Protein 1U04 (pdb70)

Nearest PDB structures (foldseek):
  1z25-assembly1_A  TM=9.993E-01  e=0.000E+00  Pyrococcus furiosus
  1z26-assembly1_A  TM=9.942E-01  e=0.000E+00  Pyrococcus furiosus
  8jpx-assembly1_A  TM=8.230E-01  e=0.000E+00  Pyrococcus furiosus DSM 3638
  8wd8-assembly1_B  TM=8.085E-01  e=1.961E-84  Thermococcus thioreducens
  8jsi-assembly1_B  TM=8.017E-01  e=5.269E-79  Thermococcus thioreducens

Structure (mmCIF, N/CA/C/O backbone):
data_1U04
#
_entry.id   1U04
#
_cell.length_a   69.726
_cell.length_b   104.188
_cell.length_c   74.015
_cell.angle_alpha   90.00
_cell.angle_beta   102.83
_cell.angle_gamma   90.00
#
_symmetry.space_group_name_H-M   'P 1 21 1'
#
loop_
_entity.id
_entity.type
_entity.pdbx_description
1 polymer 'hypothetical protein PF0537'
2 water water
#
loop_
_atom_site.group_PDB
_atom_site.id
_atom_site.type_symbol
_atom_site.label_atom_id
_atom_site.label_alt_id
_atom_site.label_comp_id
_atom_site.label_asym_id
_atom_site.label_entity_id
_atom_site.label_seq_id
_atom_site.pdbx_PDB_ins_code
_atom_site.Cartn_x
_atom_site.Cartn_y
_atom_site.Cartn_z
_atom_site.occupancy
_atom_site.B_iso_or_equiv
_atom_site.auth_seq_id
_atom_site.auth_comp_id
_atom_site.auth_asym_id
_atom_site.auth_atom_id
_atom_site.pdbx_PDB_model_num
ATOM 1 N N . SER A 1 1 ? -8.485 31.638 18.031 1.00 79.00 0 SER A N 1
ATOM 2 C CA . SER A 1 1 ? -9.110 32.356 16.883 1.00 79.00 0 SER A CA 1
ATOM 3 C C . SER A 1 1 ? -10.483 32.911 17.228 1.00 79.00 0 SER A C 1
ATOM 4 O O . SER A 1 1 ? -10.625 34.075 17.612 1.00 79.00 0 SER A O 1
ATOM 15 N N . LYS A 1 3 ? -14.514 32.287 19.141 1.00 61.75 2 LYS A N 1
ATOM 16 C CA . LYS A 1 3 ? -15.048 31.929 20.442 1.00 61.75 2 LYS A CA 1
ATOM 17 C C . LYS A 1 3 ? -15.860 30.656 20.264 1.00 61.75 2 LYS A C 1
ATOM 18 O O . LYS A 1 3 ? -16.065 30.196 19.139 1.00 61.75 2 LYS A O 1
ATOM 24 N N . ALA A 1 4 ? -16.313 30.076 21.370 1.00 49.57 3 ALA A N 1
ATOM 25 C CA . ALA A 1 4 ? -17.103 28.864 21.295 1.00 49.57 3 ALA A CA 1
ATOM 26 C C . ALA A 1 4 ? -17.859 28.681 22.597 1.00 49.57 3 ALA A C 1
ATOM 27 O O . ALA A 1 4 ? -17.505 29.269 23.618 1.00 49.57 3 ALA A O 1
ATOM 29 N N . ILE A 1 5 ? -18.921 27.885 22.552 1.00 48.74 4 ILE A N 1
ATOM 30 C CA . ILE A 1 5 ? -19.728 27.632 23.736 1.00 48.74 4 ILE A CA 1
ATOM 31 C C . ILE A 1 5 ? -19.433 26.223 24.218 1.00 48.74 4 ILE A C 1
ATOM 32 O O . ILE A 1 5 ? -19.513 25.259 23.454 1.00 48.74 4 ILE A O 1
ATOM 37 N N . VAL A 1 6 ? -19.075 26.103 25.489 1.00 41.68 5 VAL A N 1
ATOM 38 C CA . VAL A 1 6 ? -18.775 24.794 26.033 1.00 41.68 5 VAL A CA 1
ATOM 39 C C . VAL A 1 6 ? -19.536 24.607 27.328 1.00 41.68 5 VAL A C 1
ATOM 40 O O . VAL A 1 6 ? -19.790 25.565 28.051 1.00 41.68 5 VAL A O 1
ATOM 44 N N . VAL A 1 7 ? -19.922 23.369 27.597 1.00 42.89 6 VAL A N 1
ATOM 45 C CA . VAL A 1 7 ? -20.622 23.041 28.824 1.00 42.89 6 VAL A CA 1
ATOM 46 C C . VAL A 1 7 ? -19.549 22.824 29.882 1.00 42.89 6 VAL A C 1
ATOM 47 O O . VAL A 1 7 ? -18.499 22.236 29.591 1.00 42.89 6 VAL A O 1
ATOM 51 N N . ILE A 1 8 ? -19.802 23.308 31.095 1.00 41.08 7 ILE A N 1
ATOM 52 C CA . ILE A 1 8 ? -18.856 23.138 32.197 1.00 41.08 7 ILE A CA 1
ATOM 53 C C . ILE A 1 8 ? -19.595 22.476 33.346 1.00 41.08 7 ILE A C 1
ATOM 54 O O . ILE A 1 8 ? -20.830 22.460 33.353 1.00 41.08 7 ILE A O 1
ATOM 59 N N . ASN A 1 9 ? -18.847 21.949 34.318 1.00 40.94 8 ASN A N 1
ATOM 60 C CA . ASN A 1 9 ? -19.443 21.253 35.460 1.00 40.94 8 ASN A CA 1
ATOM 61 C C . ASN A 1 9 ? -19.989 22.120 36.602 1.00 40.94 8 ASN A C 1
ATOM 62 O O . ASN A 1 9 ? -19.796 21.815 37.781 1.00 40.94 8 ASN A O 1
ATOM 67 N N . LEU A 1 10 ? -20.689 23.190 36.239 1.00 39.65 9 LEU A N 1
ATOM 68 C CA . LEU A 1 10 ? -21.307 24.102 37.198 1.00 39.65 9 LEU A CA 1
ATOM 69 C C . LEU A 1 10 ? -22.816 24.136 36.948 1.00 39.65 9 LEU A C 1
ATOM 70 O O . LEU A 1 10 ? -23.280 23.929 35.821 1.00 39.65 9 LEU A O 1
ATOM 75 N N . VAL A 1 11 ? -23.570 24.400 38.009 1.00 43.35 10 VAL A N 1
ATOM 76 C CA . VAL A 1 11 ? -25.011 24.503 37.921 1.00 43.35 10 VAL A CA 1
ATOM 77 C C . VAL A 1 11 ? -25.409 25.702 38.770 1.00 43.35 10 VAL A C 1
ATOM 78 O O . VAL A 1 11 ? -25.005 25.821 39.935 1.00 43.35 10 VAL A O 1
ATOM 82 N N . LYS A 1 12 ? -26.191 26.595 38.175 1.00 45.06 11 LYS A N 1
ATOM 83 C CA . LYS A 1 12 ? -26.634 27.794 38.862 1.00 45.06 11 LYS A CA 1
ATOM 84 C C . LYS A 1 12 ? -27.444 27.494 40.119 1.00 45.06 11 LYS A C 1
ATOM 85 O O . LYS A 1 12 ? -28.290 26.604 40.140 1.00 45.06 11 LYS A O 1
ATOM 91 N N . ILE A 1 13 ? -27.181 28.252 41.171 1.00 38.81 12 ILE A N 1
ATOM 92 C CA . ILE A 1 13 ? -27.895 28.081 42.433 1.00 38.81 12 ILE A CA 1
ATOM 93 C C . ILE A 1 13 ? -28.986 29.157 42.509 1.00 38.81 12 ILE A C 1
ATOM 94 O O . ILE A 1 13 ? -28.744 30.311 42.152 1.00 38.81 12 ILE A O 1
ATOM 99 N N . ASN A 1 14 ? -30.177 28.793 42.968 1.00 47.45 13 ASN A N 1
ATOM 100 C CA . ASN A 1 14 ? -31.263 29.771 43.061 1.00 47.45 13 ASN A CA 1
ATOM 101 C C . ASN A 1 14 ? -30.993 30.751 44.201 1.00 47.45 13 ASN A C 1
ATOM 102 O O . ASN A 1 14 ? -30.650 30.336 45.305 1.00 47.45 13 ASN A O 1
ATOM 107 N N . LYS A 1 15 ? -31.177 32.043 43.932 1.00 50.64 14 LYS A N 1
ATOM 108 C CA . LYS A 1 15 ? -30.930 33.087 44.921 1.00 50.64 14 LYS A CA 1
ATOM 109 C C . LYS A 1 15 ? -31.802 32.972 46.167 1.00 50.64 14 LYS A C 1
ATOM 110 O O . LYS A 1 15 ? -31.497 33.563 47.201 1.00 50.64 14 LYS A O 1
ATOM 116 N N . LYS A 1 16 ? -32.883 32.213 46.084 1.00 59.16 15 LYS A N 1
ATOM 117 C CA . LYS A 1 16 ? -33.751 32.069 47.240 1.00 59.16 15 LYS A CA 1
ATOM 118 C C . LYS A 1 16 ? -33.042 31.316 48.365 1.00 59.16 15 LYS A C 1
ATOM 119 O O . LYS A 1 16 ? -33.580 31.178 49.467 1.00 59.16 15 LYS A O 1
ATOM 125 N N . ILE A 1 17 ? -31.834 30.825 48.095 1.00 58.05 16 ILE A N 1
ATOM 126 C CA . ILE A 1 17 ? -31.089 30.105 49.123 1.00 58.05 16 ILE A CA 1
ATOM 127 C C . ILE A 1 17 ? -30.413 31.101 50.062 1.00 58.05 16 ILE A C 1
ATOM 128 O O . ILE A 1 17 ? -30.199 30.817 51.238 1.00 58.05 16 ILE A O 1
ATOM 133 N N . ILE A 1 18 ? -30.084 32.274 49.531 1.00 60.10 17 ILE A N 1
ATOM 134 C CA . ILE A 1 18 ? -29.440 33.314 50.317 1.00 60.10 17 ILE A CA 1
ATOM 135 C C . ILE A 1 18 ? -30.251 33.522 51.600 1.00 60.10 17 ILE A C 1
ATOM 136 O O . ILE A 1 18 ? -31.474 33.669 51.562 1.00 60.10 17 ILE A O 1
ATOM 141 N N . PRO A 1 19 ? -29.573 33.517 52.759 1.00 61.75 18 PRO A N 1
ATOM 142 C CA . PRO A 1 19 ? -30.211 33.688 54.067 1.00 61.75 18 PRO A CA 1
ATOM 143 C C . PRO A 1 19 ? -30.654 35.112 54.376 1.00 61.75 18 PRO A C 1
ATOM 144 O O . PRO A 1 19 ? -29.958 36.074 54.055 1.00 61.75 18 PRO A O 1
ATOM 148 N N . ASP A 1 20 ? -31.812 35.229 55.016 1.00 101.98 19 ASP A N 1
ATOM 149 C CA . ASP A 1 20 ? -32.359 36.525 55.389 1.00 101.98 19 ASP A CA 1
ATOM 150 C C . ASP A 1 20 ? -31.410 37.244 56.345 1.00 101.98 19 ASP A C 1
ATOM 151 O O . ASP A 1 20 ? -31.004 38.379 56.088 1.00 101.98 19 ASP A O 1
ATOM 156 N N . LYS A 1 21 ? -31.053 36.580 57.442 1.00 78.31 20 LYS A N 1
ATOM 157 C CA . LYS A 1 21 ? -30.150 37.176 58.424 1.00 78.31 20 LYS A CA 1
ATOM 158 C C . LYS A 1 21 ? -28.948 36.315 58.814 1.00 78.31 20 LYS A C 1
ATOM 159 O O . LYS A 1 21 ? -29.064 35.109 59.018 1.00 78.31 20 LYS A O 1
ATOM 165 N N . ILE A 1 22 ? -27.793 36.966 58.907 1.00 95.36 21 ILE A N 1
ATOM 166 C CA . ILE A 1 22 ? -26.539 36.323 59.282 1.00 95.36 21 ILE A CA 1
ATOM 167 C C . ILE A 1 22 ? -26.128 36.891 60.644 1.00 95.36 21 ILE A C 1
ATOM 168 O O . ILE A 1 22 ? -26.275 38.087 60.890 1.00 95.36 21 ILE A O 1
ATOM 173 N N . TYR A 1 23 ? -25.614 36.037 61.522 1.00 81.78 22 TYR A N 1
ATOM 174 C CA . TYR A 1 23 ? -25.198 36.469 62.854 1.00 81.78 22 TYR A CA 1
ATOM 175 C C . TYR A 1 23 ? -23.694 36.297 63.054 1.00 81.78 22 TYR A C 1
ATOM 176 O O . TYR A 1 23 ? -23.164 35.194 62.903 1.00 81.78 22 TYR A O 1
ATOM 185 N N . VAL A 1 24 ? -23.010 37.387 63.392 1.00 68.96 23 VAL A N 1
ATOM 186 C CA . VAL A 1 24 ? -21.569 37.339 63.619 1.00 68.96 23 VAL A CA 1
ATOM 187 C C . VAL A 1 24 ? -21.297 37.095 65.099 1.00 68.96 23 VAL A C 1
ATOM 188 O O . VAL A 1 24 ? -21.990 37.639 65.961 1.00 68.96 23 VAL A O 1
ATOM 192 N N . TYR A 1 25 ? -20.293 36.267 65.386 1.00 73.51 24 TYR A N 1
ATOM 193 C CA . TYR A 1 25 ? -19.922 35.936 66.759 1.00 73.51 24 TYR A CA 1
ATOM 194 C C . TYR A 1 25 ? -18.403 35.866 66.917 1.00 73.51 24 TYR A C 1
ATOM 195 O O . TYR A 1 25 ? -17.672 35.607 65.956 1.00 73.51 24 TYR A O 1
ATOM 204 N N . ARG A 1 26 ? -17.938 36.125 68.112 1.00 93.64 25 ARG A N 1
ATOM 205 C CA . ARG A 1 26 ? -16.546 36.084 68.363 1.00 93.64 25 ARG A CA 1
ATOM 206 C C . ARG A 1 26 ? -16.396 35.380 69.651 1.00 93.64 25 ARG A C 1
ATOM 207 O O . ARG A 1 26 ? -17.187 35.516 70.592 1.00 93.64 25 ARG A O 1
ATOM 215 N N . LEU A 1 27 ? -15.390 34.593 69.644 1.00 100.08 26 LEU A N 1
ATOM 216 C CA . LEU A 1 27 ? -14.941 33.836 70.734 1.00 100.08 26 LEU A CA 1
ATOM 217 C C . LEU A 1 27 ? -13.537 34.319 71.039 1.00 100.08 26 LEU A C 1
ATOM 218 O O . LEU A 1 27 ? -12.996 34.050 72.115 1.00 100.08 26 LEU A O 1
ATOM 223 N N . TYR A 1 40 ? -14.455 18.230 68.139 1.00 123.30 39 TYR A N 1
ATOM 224 C CA . TYR A 1 40 ? -15.122 19.523 68.054 1.00 123.30 39 TYR A CA 1
ATOM 225 C C . TYR A 1 40 ? -14.105 20.589 67.663 1.00 123.30 39 TYR A C 1
ATOM 226 O O . TYR A 1 40 ? -12.899 20.341 67.693 1.00 123.30 39 TYR A O 1
ATOM 235 N N . SER A 1 41 ? -14.594 21.772 67.303 1.00 68.80 40 SER A N 1
ATOM 236 C CA . SER A 1 41 ? -13.726 22.883 66.910 1.00 68.80 40 SER A CA 1
ATOM 237 C C . SER A 1 41 ? -14.564 24.094 66.519 1.00 68.80 40 SER A C 1
ATOM 238 O O . SER A 1 41 ? -15.795 24.045 66.549 1.00 68.80 40 SER A O 1
ATOM 241 N N . ILE A 1 42 ? -13.885 25.176 66.149 1.00 89.34 41 ILE A N 1
ATOM 242 C CA . ILE A 1 42 ? -14.556 26.407 65.747 1.00 89.34 41 ILE A CA 1
ATOM 243 C C . ILE A 1 42 ? -15.194 26.236 64.372 1.00 89.34 41 ILE A C 1
ATOM 244 O O . ILE A 1 42 ? -16.176 26.903 64.047 1.00 89.34 41 ILE A O 1
ATOM 249 N N . TYR A 1 43 ? -14.621 25.342 63.570 1.00 72.02 42 TYR A N 1
ATOM 250 C CA . TYR A 1 43 ? -15.133 25.058 62.235 1.00 72.02 42 TYR A CA 1
ATOM 251 C C . TYR A 1 43 ? -16.383 24.196 62.357 1.00 72.02 42 TYR A C 1
ATOM 252 O O . TYR A 1 43 ? -17.345 24.360 61.603 1.00 72.02 42 TYR A O 1
ATOM 261 N N . ARG A 1 44 ? -16.361 23.278 63.317 1.00 72.78 43 ARG A N 1
ATOM 262 C CA . ARG A 1 44 ? -17.490 22.393 63.554 1.00 72.78 43 ARG A CA 1
ATOM 263 C C . ARG A 1 44 ? -18.597 23.165 64.246 1.00 72.78 43 ARG A C 1
ATOM 264 O O . ARG A 1 44 ? -19.780 22.869 64.060 1.00 72.78 43 ARG A O 1
ATOM 272 N N . LEU A 1 45 ? -18.212 24.150 65.054 1.00 60.26 44 LEU A N 1
ATOM 273 C CA . LEU A 1 45 ? -19.198 24.967 65.754 1.00 60.26 44 LEU A CA 1
ATOM 274 C C . LEU A 1 45 ? -19.981 25.729 64.695 1.00 60.26 44 LEU A C 1
ATOM 275 O O . LEU A 1 45 ? -21.208 25.618 64.598 1.00 60.26 44 LEU A O 1
ATOM 280 N N . ALA A 1 46 ? -19.249 26.493 63.892 1.00 60.85 45 ALA A N 1
ATOM 281 C CA . ALA A 1 46 ? -19.836 27.276 62.812 1.00 60.85 45 ALA A CA 1
ATOM 282 C C . ALA A 1 46 ? -20.747 26.398 61.954 1.00 60.85 45 ALA A C 1
ATOM 283 O O . ALA A 1 46 ? -21.842 26.812 61.576 1.00 60.85 45 ALA A O 1
ATOM 285 N N . TYR A 1 47 ? -20.289 25.177 61.670 1.00 63.28 46 TYR A N 1
ATOM 286 C CA . TYR A 1 47 ? -21.034 24.219 60.850 1.00 63.28 46 TYR A CA 1
ATOM 287 C C . TYR A 1 47 ? -22.341 23.748 61.476 1.00 63.28 46 TYR A C 1
ATOM 288 O O . TYR A 1 47 ? -23.380 23.700 60.807 1.00 63.28 46 TYR A O 1
ATOM 297 N N . GLU A 1 48 ? -22.283 23.370 62.751 1.00 72.26 47 GLU A N 1
ATOM 298 C CA . GLU A 1 48 ? -23.469 22.884 63.454 1.00 72.26 47 GLU A CA 1
ATOM 299 C C . GLU A 1 48 ? -24.540 23.963 63.575 1.00 72.26 47 GLU A C 1
ATOM 300 O O . GLU A 1 48 ? -25.725 23.661 63.701 1.00 72.26 47 GLU A O 1
ATOM 306 N N . ASN A 1 49 ? -24.120 25.222 63.524 1.00 83.72 48 ASN A N 1
ATOM 307 C CA . ASN A 1 49 ? -25.059 26.333 63.611 1.00 83.72 48 ASN A CA 1
ATOM 308 C C . ASN A 1 49 ? -25.415 26.854 62.211 1.00 83.72 48 ASN A C 1
ATOM 309 O O . ASN A 1 49 ? -25.897 27.975 62.058 1.00 83.72 48 ASN A O 1
ATOM 314 N N . VAL A 1 50 ? -25.188 26.026 61.194 1.00 69.39 49 VAL A N 1
ATOM 315 C CA . VAL A 1 50 ? -25.479 26.409 59.815 1.00 69.39 49 VAL A CA 1
ATOM 316 C C . VAL A 1 50 ? -24.791 27.734 59.520 1.00 69.39 49 VAL A C 1
ATOM 317 O O . VAL A 1 50 ? -25.437 28.729 59.187 1.00 69.39 49 VAL A O 1
ATOM 321 N N . GLY A 1 51 ? -23.471 27.734 59.653 1.00 52.70 50 GLY A N 1
ATOM 322 C CA . GLY A 1 51 ? -22.699 28.932 59.412 1.00 52.70 50 GLY A CA 1
ATOM 323 C C . GLY A 1 51 ? -21.288 28.562 59.012 1.00 52.70 50 GLY A C 1
ATOM 324 O O . GLY A 1 51 ? -20.981 27.379 58.832 1.00 52.70 50 GLY A O 1
ATOM 325 N N . ILE A 1 52 ? -20.435 29.570 58.874 1.00 58.71 51 ILE A N 1
ATOM 326 C CA . ILE A 1 52 ? -19.049 29.365 58.489 1.00 58.71 51 ILE A CA 1
ATOM 327 C C . ILE A 1 52 ? -18.096 30.157 59.380 1.00 58.71 51 ILE A C 1
ATOM 328 O O . ILE A 1 52 ? -18.528 30.830 60.322 1.00 58.71 51 ILE A O 1
ATOM 333 N N . VAL A 1 53 ? -16.801 30.069 59.078 1.00 74.42 52 VAL A N 1
ATOM 334 C CA . VAL A 1 53 ? -15.767 30.772 59.836 1.00 74.42 52 VAL A CA 1
ATOM 335 C C . VAL A 1 53 ? -15.266 31.967 59.030 1.00 74.42 52 VAL A C 1
ATOM 336 O O . VAL A 1 53 ? -14.822 31.810 57.890 1.00 74.42 52 VAL A O 1
ATOM 340 N N . ILE A 1 54 ? -15.343 33.157 59.622 1.00 97.43 53 ILE A N 1
ATOM 341 C CA . ILE A 1 54 ? -14.903 34.381 58.956 1.00 97.43 53 ILE A CA 1
ATOM 342 C C . ILE A 1 54 ? -13.421 34.668 59.177 1.00 97.43 53 ILE A C 1
ATOM 343 O O . ILE A 1 54 ? -12.657 34.796 58.221 1.00 97.43 53 ILE A O 1
ATOM 348 N N . ASP A 1 55 ? -13.024 34.778 60.441 1.00 84.01 54 ASP A N 1
ATOM 349 C CA . ASP A 1 55 ? -11.635 35.058 60.785 1.00 84.01 54 ASP A CA 1
ATOM 350 C C . ASP A 1 55 ? -11.079 33.917 61.641 1.00 84.01 54 ASP A C 1
ATOM 351 O O . ASP A 1 55 ? -11.320 33.861 62.848 1.00 84.01 54 ASP A O 1
ATOM 356 N N . PRO A 1 56 ? -10.332 32.988 61.020 1.00 99.05 55 PRO A N 1
ATOM 357 C CA . PRO A 1 56 ? -9.742 31.845 61.725 1.00 99.05 55 PRO A CA 1
ATOM 358 C C . PRO A 1 56 ? -8.856 32.298 62.886 1.00 99.05 55 PRO A C 1
ATOM 359 O O . PRO A 1 56 ? -8.745 31.615 63.906 1.00 99.05 55 PRO A O 1
ATOM 363 N N . GLU A 1 57 ? -8.225 33.455 62.715 1.00 113.58 56 GLU A N 1
ATOM 364 C CA . GLU A 1 57 ? -7.348 34.009 63.738 1.00 113.58 56 GLU A CA 1
ATOM 365 C C . GLU A 1 57 ? -8.185 34.449 64.934 1.00 113.58 56 GLU A C 1
ATOM 366 O O . GLU A 1 57 ? -8.154 33.829 65.997 1.00 113.58 56 GLU A O 1
ATOM 372 N N . ASN A 1 58 ? -8.941 35.524 64.734 1.00 99.99 57 ASN A N 1
ATOM 373 C CA . ASN A 1 58 ? -9.791 36.098 65.768 1.00 99.99 57 ASN A CA 1
ATOM 374 C C . ASN A 1 58 ? -11.037 35.270 66.085 1.00 99.99 57 ASN A C 1
ATOM 375 O O . ASN A 1 58 ? -11.990 35.782 66.673 1.00 99.99 57 ASN A O 1
ATOM 380 N N . LEU A 1 59 ? -11.024 33.998 65.698 1.00 78.90 58 LEU A N 1
ATOM 381 C CA . LEU A 1 59 ? -12.148 33.096 65.946 1.00 78.90 58 LEU A CA 1
ATOM 382 C C . LEU A 1 59 ? -13.510 33.748 65.683 1.00 78.90 58 LEU A C 1
ATOM 383 O O . LEU A 1 59 ? -14.413 33.681 66.520 1.00 78.90 58 LEU A O 1
ATOM 388 N N . ILE A 1 60 ? -13.654 34.375 64.520 1.00 74.85 59 ILE A N 1
ATOM 389 C CA . ILE A 1 60 ? -14.907 35.034 64.159 1.00 74.85 59 ILE A CA 1
ATOM 390 C C . ILE A 1 60 ? -15.741 34.160 63.230 1.00 74.85 59 ILE A C 1
ATOM 391 O O . ILE A 1 60 ? -15.301 33.806 62.141 1.00 74.85 59 ILE A O 1
ATOM 396 N N . ILE A 1 61 ? -16.945 33.812 63.671 1.00 64.45 60 ILE A N 1
ATOM 397 C CA . ILE A 1 61 ? -17.840 32.978 62.879 1.00 64.45 60 ILE A CA 1
ATOM 398 C C . ILE A 1 61 ? -19.131 33.706 62.508 1.00 64.45 60 ILE A C 1
ATOM 399 O O . ILE A 1 61 ? -19.567 34.619 63.211 1.00 64.45 60 ILE A O 1
ATOM 404 N N . ALA A 1 62 ? -19.732 33.289 61.397 1.00 67.87 61 ALA A N 1
ATOM 405 C CA . ALA A 1 62 ? -20.981 33.863 60.909 1.00 67.87 61 ALA A CA 1
ATOM 406 C C . ALA A 1 62 ? -21.990 32.723 60.799 1.00 67.87 61 ALA A C 1
ATOM 407 O O . ALA A 1 62 ? -21.765 31.747 60.085 1.00 67.87 61 ALA A O 1
ATOM 409 N N . THR A 1 63 ? -23.104 32.855 61.505 1.00 76.91 62 THR A N 1
ATOM 410 C CA . THR A 1 63 ? -24.134 31.824 61.536 1.00 76.91 62 THR A CA 1
ATOM 411 C C . THR A 1 63 ? -25.467 32.315 60.976 1.00 76.91 62 THR A C 1
ATOM 412 O O . THR A 1 63 ? -25.749 33.509 61.013 1.00 76.91 62 THR A O 1
ATOM 416 N N . THR A 1 64 ? -26.282 31.401 60.450 1.00 74.40 63 THR A N 1
ATOM 417 C CA . THR A 1 64 ? -27.588 31.788 59.922 1.00 74.40 63 THR A CA 1
ATOM 418 C C . THR A 1 64 ? -28.669 31.410 60.928 1.00 74.40 63 THR A C 1
ATOM 419 O O . THR A 1 64 ? -29.852 31.642 60.693 1.00 74.40 63 THR A O 1
ATOM 423 N N . LYS A 1 65 ? -28.253 30.826 62.048 1.00 78.25 64 LYS A N 1
ATOM 424 C CA . LYS A 1 65 ? -29.181 30.414 63.100 1.00 78.25 64 LYS A CA 1
ATOM 425 C C . LYS A 1 65 ? -28.763 30.970 64.455 1.00 78.25 64 LYS A C 1
ATOM 426 O O . LYS A 1 65 ? -27.661 31.492 64.608 1.00 78.25 64 LYS A O 1
ATOM 432 N N . GLU A 1 66 ? -29.655 30.855 65.434 1.00 99.21 65 GLU A N 1
ATOM 433 C CA . GLU A 1 66 ? -29.379 31.333 66.785 1.00 99.21 65 GLU A CA 1
ATOM 434 C C . GLU A 1 66 ? -28.250 30.493 67.378 1.00 99.21 65 GLU A C 1
ATOM 435 O O . GLU A 1 66 ? -28.429 29.310 67.675 1.00 99.21 65 GLU A O 1
ATOM 441 N N . LEU A 1 67 ? -27.088 31.115 67.548 1.00 89.99 66 LEU A N 1
ATOM 442 C CA . LEU A 1 67 ? -25.912 30.432 68.077 1.00 89.99 66 LEU A CA 1
ATOM 443 C C . LEU A 1 67 ? -26.114 29.724 69.409 1.00 89.99 66 LEU A C 1
ATOM 444 O O . LEU A 1 67 ? -26.455 30.351 70.412 1.00 89.99 66 LEU A O 1
ATOM 449 N N . GLU A 1 68 ? -25.902 28.411 69.406 1.00 111.99 67 GLU A N 1
ATOM 450 C CA . GLU A 1 68 ? -26.008 27.608 70.618 1.00 111.99 67 GLU A CA 1
ATOM 451 C C . GLU A 1 68 ? -24.587 27.201 70.977 1.00 111.99 67 GLU A C 1
ATOM 452 O O . GLU A 1 68 ? -23.938 26.464 70.236 1.00 111.99 67 GLU A O 1
ATOM 458 N N . TYR A 1 69 ? -24.103 27.693 72.109 1.00 96.00 68 TYR A N 1
ATOM 459 C CA . TYR A 1 69 ? -22.752 27.388 72.549 1.00 96.00 68 TYR A CA 1
ATOM 460 C C . TYR A 1 69 ? -22.659 27.595 74.054 1.00 96.00 68 TYR A C 1
ATOM 461 O O . TYR A 1 69 ? -22.832 28.708 74.556 1.00 96.00 68 TYR A O 1
ATOM 470 N N . GLU A 1 70 ? -22.390 26.507 74.767 1.00 113.97 69 GLU A N 1
ATOM 471 C CA . GLU A 1 70 ? -22.289 26.532 76.218 1.00 113.97 69 GLU A CA 1
ATOM 472 C C . GLU A 1 70 ? -20.970 27.130 76.693 1.00 113.97 69 GLU A C 1
ATOM 473 O O . GLU A 1 70 ? -20.547 26.902 77.825 1.00 113.97 69 GLU A O 1
ATOM 479 N N . GLY A 1 71 ? -20.330 27.900 75.819 1.00 103.38 70 GLY A N 1
ATOM 480 C CA . GLY A 1 71 ? -19.066 28.527 76.163 1.00 103.38 70 GLY A CA 1
ATOM 481 C C . GLY A 1 71 ? -19.118 30.039 76.041 1.00 103.38 70 GLY A C 1
ATOM 482 O O . GLY A 1 71 ? -20.160 30.612 75.717 1.00 103.38 70 GLY A O 1
ATOM 483 N N . GLU A 1 72 ? -17.989 30.691 76.301 1.00 97.46 71 GLU A N 1
ATOM 484 C CA . GLU A 1 72 ? -17.910 32.144 76.220 1.00 97.46 71 GLU A CA 1
ATOM 485 C C . GLU A 1 72 ? -17.920 32.650 74.782 1.00 97.46 71 GLU A C 1
ATOM 486 O O . GLU A 1 72 ? -17.435 31.976 73.873 1.00 97.46 71 GLU A O 1
ATOM 492 N N . PHE A 1 73 ? -18.477 33.842 74.581 1.00 79.72 72 PHE A N 1
ATOM 493 C CA . PHE A 1 73 ? -18.537 34.443 73.250 1.00 79.72 72 PHE A CA 1
ATOM 494 C C . PHE A 1 73 ? -19.297 35.770 73.246 1.00 79.72 72 PHE A C 1
ATOM 495 O O . PHE A 1 73 ? -20.227 35.973 74.029 1.00 79.72 72 PHE A O 1
ATOM 503 N N . ILE A 1 74 ? -18.895 36.670 72.357 1.00 131.12 73 ILE A N 1
ATOM 504 C CA . ILE A 1 74 ? -19.556 37.958 72.248 1.00 131.12 73 ILE A CA 1
ATOM 505 C C . ILE A 1 74 ? -20.168 38.133 70.865 1.00 131.12 73 ILE A C 1
ATOM 506 O O . ILE A 1 74 ? -19.466 38.102 69.854 1.00 131.12 73 ILE A O 1
ATOM 511 N N . PRO A 1 75 ? -21.494 38.312 70.803 1.00 110.61 74 PRO A N 1
ATOM 512 C CA . PRO A 1 75 ? -22.162 38.492 69.514 1.00 110.61 74 PRO A CA 1
ATOM 513 C C . PRO A 1 75 ? -21.797 39.842 68.912 1.00 110.61 74 PRO A C 1
ATOM 514 O O . PRO A 1 75 ? -22.059 40.884 69.510 1.00 110.61 74 PRO A O 1
ATOM 518 N N . GLU A 1 76 ? -21.181 39.817 67.736 1.00 87.29 75 GLU A N 1
ATOM 519 C CA . GLU A 1 76 ? -20.785 41.044 67.054 1.00 87.29 75 GLU A CA 1
ATOM 520 C C . GLU A 1 76 ? -21.952 41.616 66.257 1.00 87.29 75 GLU A C 1
ATOM 521 O O . GLU A 1 76 ? -21.756 42.335 65.275 1.00 87.29 75 GLU A O 1
ATOM 527 N N . GLY A 1 77 ? -23.166 41.285 66.687 1.00 123.51 76 GLY A N 1
ATOM 528 C CA . GLY A 1 77 ? -24.353 41.777 66.013 1.00 123.51 76 GLY A CA 1
ATOM 529 C C . GLY A 1 77 ? -24.647 41.069 64.707 1.00 123.51 76 GLY A C 1
ATOM 530 O O . GLY A 1 77 ? -23.866 40.236 64.247 1.00 123.51 76 GLY A O 1
ATOM 531 N N . GLU A 1 78 ? -25.783 41.405 64.106 1.00 80.94 77 GLU A N 1
ATOM 532 C CA . GLU A 1 78 ? -26.191 40.800 62.849 1.00 80.94 77 GLU A CA 1
ATOM 533 C C . GLU A 1 78 ? -25.492 41.462 61.679 1.00 80.94 77 GLU A C 1
ATOM 534 O O . GLU A 1 78 ? -24.963 42.566 61.799 1.00 80.94 77 GLU A O 1
ATOM 540 N N . ILE A 1 79 ? -25.497 40.777 60.542 1.00 71.96 78 ILE A N 1
ATOM 541 C CA . ILE A 1 79 ? -24.861 41.280 59.335 1.00 71.96 78 ILE A CA 1
ATOM 542 C C . ILE A 1 79 ? -25.678 40.788 58.142 1.00 71.96 78 ILE A C 1
ATOM 543 O O . ILE A 1 79 ? -26.488 39.872 58.274 1.00 71.96 78 ILE A O 1
ATOM 548 N N . SER A 1 80 ? -25.482 41.403 56.984 1.00 54.93 79 SER A N 1
ATOM 549 C CA . SER A 1 80 ? -26.202 40.985 55.794 1.00 54.93 79 SER A CA 1
ATOM 550 C C . SER A 1 80 ? -25.247 40.330 54.793 1.00 54.93 79 SER A C 1
ATOM 551 O O . SER A 1 80 ? -24.067 40.686 54.708 1.00 54.93 79 SER A O 1
ATOM 554 N N . PHE A 1 81 ? -25.781 39.379 54.033 1.00 53.13 80 PHE A N 1
ATOM 555 C CA . PHE A 1 81 ? -25.027 38.632 53.038 1.00 53.13 80 PHE A CA 1
ATOM 556 C C . PHE A 1 81 ? -24.194 39.534 52.134 1.00 53.13 80 PHE A C 1
ATOM 557 O O . PHE A 1 81 ? -23.107 39.153 51.686 1.00 53.13 80 PHE A O 1
ATOM 565 N N . SER A 1 82 ? -24.705 40.733 51.870 1.00 50.44 81 SER A N 1
ATOM 566 C CA . SER A 1 82 ? -24.022 41.692 51.002 1.00 50.44 81 SER A CA 1
ATOM 567 C C . SER A 1 82 ? -22.696 42.197 51.553 1.00 50.44 81 SER A C 1
ATOM 568 O O . SER A 1 82 ? -21.824 42.639 50.797 1.00 50.44 81 SER A O 1
ATOM 571 N N . GLU A 1 83 ? -22.542 42.139 52.869 1.00 66.85 82 GLU A N 1
ATOM 572 C CA . GLU A 1 83 ? -21.321 42.627 53.497 1.00 66.85 82 GLU A CA 1
ATOM 573 C C . GLU A 1 83 ? -20.178 41.609 53.540 1.00 66.85 82 GLU A C 1
ATOM 574 O O . GLU A 1 83 ? -19.022 41.982 53.731 1.00 66.85 82 GLU A O 1
ATOM 580 N N . LEU A 1 84 ? -20.492 40.330 53.345 1.00 56.62 83 LEU A N 1
ATOM 581 C CA . LEU A 1 84 ? -19.459 39.300 53.358 1.00 56.62 83 LEU A CA 1
ATOM 582 C C . LEU A 1 84 ? -18.647 39.357 52.070 1.00 56.62 83 LEU A C 1
ATOM 583 O O . LEU A 1 84 ? -19.192 39.626 50.995 1.00 56.62 83 LEU A O 1
ATOM 588 N N . ARG A 1 85 ? -17.342 39.125 52.173 1.00 53.39 84 ARG A N 1
ATOM 589 C CA . ARG A 1 85 ? -16.496 39.126 50.988 1.00 53.39 84 ARG A CA 1
ATOM 590 C C . ARG A 1 85 ? -16.955 37.915 50.172 1.00 53.39 84 ARG A C 1
ATOM 591 O O . ARG A 1 85 ? -17.531 36.981 50.723 1.00 53.39 84 ARG A O 1
ATOM 599 N N . ASN A 1 86 ? -16.717 37.937 48.867 1.00 57.59 85 ASN A N 1
ATOM 600 C CA . ASN A 1 86 ? -17.153 36.853 47.992 1.00 57.59 85 ASN A CA 1
ATOM 601 C C . ASN A 1 86 ? -16.853 35.443 48.495 1.00 57.59 85 ASN A C 1
ATOM 602 O O . ASN A 1 86 ? -17.744 34.586 48.536 1.00 57.59 85 ASN A O 1
ATOM 607 N N . ASP A 1 87 ? -15.600 35.217 48.875 1.00 55.76 86 ASP A N 1
ATOM 608 C CA . ASP A 1 87 ? -15.141 33.930 49.383 1.00 55.76 86 ASP A CA 1
ATOM 609 C C . ASP A 1 87 ? -16.105 33.384 50.422 1.00 55.76 86 ASP A C 1
ATOM 610 O O . ASP A 1 87 ? -16.581 32.258 50.310 1.00 55.76 86 ASP A O 1
ATOM 615 N N . TYR A 1 88 ? -16.401 34.193 51.433 1.00 48.09 87 TYR A N 1
ATOM 616 C CA . TYR A 1 88 ? -17.301 33.773 52.502 1.00 48.09 87 TYR A CA 1
ATOM 617 C C . TYR A 1 88 ? -18.740 33.620 52.034 1.00 48.09 87 TYR A C 1
ATOM 618 O O . TYR A 1 88 ? -19.474 32.761 52.541 1.00 48.09 87 TYR A O 1
ATOM 627 N N . GLN A 1 89 ? -19.147 34.440 51.063 1.00 44.08 88 GLN A N 1
ATOM 628 C CA . GLN A 1 89 ? -20.513 34.337 50.540 1.00 44.08 88 GLN A CA 1
ATOM 629 C C . GLN A 1 89 ? -20.681 32.928 49.966 1.00 44.08 88 GLN A C 1
ATOM 630 O O . GLN A 1 89 ? -21.627 32.229 50.290 1.00 44.08 88 GLN A O 1
ATOM 636 N N . SER A 1 90 ? -19.733 32.524 49.122 1.00 48.72 89 SER A N 1
ATOM 637 C CA . SER A 1 90 ? -19.754 31.209 48.494 1.00 48.72 89 SER A CA 1
ATOM 638 C C . SER A 1 90 ? -19.658 30.090 49.528 1.00 48.72 89 SER A C 1
ATOM 639 O O . SER A 1 90 ? -20.340 29.067 49.419 1.00 48.72 89 SER A O 1
ATOM 642 N N . LYS A 1 91 ? -18.816 30.287 50.537 1.00 50.16 90 LYS A N 1
ATOM 643 C CA . LYS A 1 91 ? -18.669 29.292 51.588 1.00 50.16 90 LYS A CA 1
ATOM 644 C C . LYS A 1 91 ? -19.973 29.144 52.343 1.00 50.16 90 LYS A C 1
ATOM 645 O O . LYS A 1 91 ? -20.401 28.027 52.641 1.00 50.16 90 LYS A O 1
ATOM 651 N N . LEU A 1 92 ? -20.617 30.267 52.649 1.00 45.26 91 LEU A N 1
ATOM 652 C CA . LEU A 1 92 ? -21.879 30.218 53.369 1.00 45.26 91 LEU A CA 1
ATOM 653 C C . LEU A 1 92 ? -22.950 29.506 52.533 1.00 45.26 91 LEU A C 1
ATOM 654 O O . LEU A 1 92 ? -23.776 28.769 53.074 1.00 45.26 91 LEU A O 1
ATOM 659 N N . VAL A 1 93 ? -22.927 29.714 51.217 1.00 42.08 92 VAL A N 1
ATOM 660 C CA . VAL A 1 93 ? -23.894 29.072 50.322 1.00 42.08 92 VAL A CA 1
ATOM 661 C C . VAL A 1 93 ? -23.628 27.567 50.254 1.00 42.08 92 VAL A C 1
ATOM 662 O O . VAL A 1 93 ? -24.561 26.757 50.226 1.00 42.08 92 VAL A O 1
ATOM 666 N N . LEU A 1 94 ? -22.354 27.190 50.235 1.00 48.30 93 LEU A N 1
ATOM 667 C CA . LEU A 1 94 ? -22.000 25.775 50.211 1.00 48.30 93 LEU A CA 1
ATOM 668 C C . LEU A 1 94 ? -22.652 25.106 51.424 1.00 48.30 93 LEU A C 1
ATOM 669 O O . LEU A 1 94 ? -23.301 24.061 51.297 1.00 48.30 93 LEU A O 1
ATOM 674 N N . ARG A 1 95 ? -22.493 25.718 52.598 1.00 49.80 94 ARG A N 1
ATOM 675 C CA . ARG A 1 95 ? -23.095 25.183 53.822 1.00 49.80 94 ARG A CA 1
ATOM 676 C C . ARG A 1 95 ? -24.620 25.131 53.710 1.00 49.80 94 ARG A C 1
ATOM 677 O O . ARG A 1 95 ? -25.248 24.167 54.155 1.00 49.80 94 ARG A O 1
ATOM 685 N N . LEU A 1 96 ? -25.217 26.166 53.119 1.00 58.97 95 LEU A N 1
ATOM 686 C CA . LEU A 1 96 ? -26.672 26.204 52.958 1.00 58.97 95 LEU A CA 1
ATOM 687 C C . LEU A 1 96 ? -27.161 25.116 52.005 1.00 58.97 95 LEU A C 1
ATOM 688 O O . LEU A 1 96 ? -28.223 24.530 52.218 1.00 58.97 95 LEU A O 1
ATOM 693 N N . LEU A 1 97 ? -26.398 24.848 50.947 1.00 52.25 96 LEU A N 1
ATOM 694 C CA . LEU A 1 97 ? -26.777 23.788 50.012 1.00 52.25 96 LEU A CA 1
ATOM 695 C C . LEU A 1 97 ? -26.894 22.465 50.772 1.00 52.25 96 LEU A C 1
ATOM 696 O O . LEU A 1 97 ? -27.829 21.690 50.556 1.00 52.25 96 LEU A O 1
ATOM 701 N N . LYS A 1 98 ? -25.942 22.219 51.667 1.00 61.38 97 LYS A N 1
ATOM 702 C CA . LYS A 1 98 ? -25.927 20.994 52.462 1.00 61.38 97 LYS A CA 1
ATOM 703 C C . LYS A 1 98 ? -27.211 20.852 53.275 1.00 61.38 97 LYS A C 1
ATOM 704 O O . LYS A 1 98 ? -27.734 19.747 53.434 1.00 61.38 97 LYS A O 1
ATOM 710 N N . GLU A 1 99 ? -27.720 21.968 53.791 1.00 62.33 98 GLU A N 1
ATOM 711 C CA . GLU A 1 99 ? -28.944 21.932 54.584 1.00 62.33 98 GLU A CA 1
ATOM 712 C C . GLU A 1 99 ? -30.163 21.539 53.767 1.00 62.33 98 GLU A C 1
ATOM 713 O O . GLU A 1 99 ? -31.200 21.186 54.327 1.00 62.33 98 GLU A O 1
ATOM 719 N N . ASN A 1 100 ? -30.043 21.599 52.445 1.00 61.59 99 ASN A N 1
ATOM 720 C CA . ASN A 1 100 ? -31.153 21.224 51.589 1.00 61.59 99 ASN A CA 1
ATOM 721 C C . ASN A 1 100 ? -30.902 19.857 50.983 1.00 61.59 99 ASN A C 1
ATOM 722 O O . ASN A 1 100 ? -31.506 19.500 49.972 1.00 61.59 99 ASN A O 1
ATOM 727 N N . GLY A 1 101 ? -30.002 19.100 51.607 1.00 63.74 100 GLY A N 1
ATOM 728 C CA . GLY A 1 101 ? -29.684 17.768 51.126 1.00 63.74 100 GLY A CA 1
ATOM 729 C C . GLY A 1 101 ? -28.749 17.717 49.932 1.00 63.74 100 GLY A C 1
ATOM 730 O O . GLY A 1 101 ? -28.641 16.687 49.269 1.00 63.74 100 GLY A O 1
ATOM 731 N N . ILE A 1 102 ? -28.071 18.821 49.642 1.00 49.44 101 ILE A N 1
ATOM 732 C CA . ILE A 1 102 ? -27.148 18.844 48.515 1.00 49.44 101 ILE A CA 1
ATOM 733 C C . ILE A 1 102 ? -25.722 18.951 49.035 1.00 49.44 101 ILE A C 1
ATOM 734 O O . ILE A 1 102 ? -25.212 20.049 49.255 1.00 49.44 101 ILE A O 1
ATOM 739 N N . GLY A 1 103 ? -25.097 17.795 49.245 1.00 43.56 102 GLY A N 1
ATOM 740 C CA . GLY A 1 103 ? -23.734 17.758 49.744 1.00 43.56 102 GLY A CA 1
ATOM 741 C C . GLY A 1 103 ? -22.955 16.629 49.100 1.00 43.56 102 GLY A C 1
ATOM 742 O O . GLY A 1 103 ? -23.513 15.823 48.349 1.00 43.56 102 GLY A O 1
ATOM 743 N N . GLU A 1 104 ? -21.665 16.560 49.391 1.00 42.81 103 GLU A N 1
ATOM 744 C CA . GLU A 1 104 ? -20.827 15.517 48.819 1.00 42.81 103 GLU A CA 1
ATOM 745 C C . GLU A 1 104 ? -21.321 14.123 49.161 1.00 42.81 103 GLU A C 1
ATOM 746 O O . GLU A 1 104 ? -21.320 13.234 48.311 1.00 42.81 103 GLU A O 1
ATOM 752 N N . TYR A 1 105 ? -21.751 13.935 50.404 1.00 45.75 104 TYR A N 1
ATOM 753 C CA . TYR A 1 105 ? -22.253 12.642 50.838 1.00 45.75 104 TYR A CA 1
ATOM 754 C C . TYR A 1 105 ? -23.431 12.202 49.972 1.00 45.75 104 TYR A C 1
ATOM 755 O O . TYR A 1 105 ? -23.380 11.156 49.327 1.00 45.75 104 TYR A O 1
ATOM 764 N N . GLU A 1 106 ? -24.490 13.007 49.955 1.00 43.71 105 GLU A N 1
ATOM 765 C CA . GLU A 1 106 ? -25.683 12.683 49.172 1.00 43.71 105 GLU A CA 1
ATOM 766 C C . GLU A 1 106 ? -25.431 12.526 47.662 1.00 43.71 105 GLU A C 1
ATOM 767 O O . GLU A 1 106 ? -25.856 11.544 47.064 1.00 43.71 105 GLU A O 1
ATOM 773 N N . LEU A 1 107 ? -24.754 13.490 47.040 1.00 39.82 106 LEU A N 1
ATOM 774 C CA . LEU A 1 107 ? -24.504 13.402 45.606 1.00 39.82 106 LEU A CA 1
ATOM 775 C C . LEU A 1 107 ? -23.489 12.325 45.204 1.00 39.82 106 LEU A C 1
ATOM 776 O O . LEU A 1 107 ? -23.542 11.822 44.082 1.00 39.82 106 LEU A O 1
ATOM 781 N N . SER A 1 108 ? -22.570 11.966 46.103 1.00 38.34 107 SER A N 1
ATOM 782 C CA . SER A 1 108 ? -21.611 10.905 45.794 1.00 38.34 107 SER A CA 1
ATOM 783 C C . SER A 1 108 ? -22.385 9.589 45.706 1.00 38.34 107 SER A C 1
ATOM 784 O O . SER A 1 108 ? -22.087 8.730 44.872 1.00 38.34 107 SER A O 1
ATOM 787 N N . LYS A 1 109 ? -23.388 9.436 46.568 1.00 46.95 108 LYS A N 1
ATOM 788 C CA . LYS A 1 109 ? -24.212 8.231 46.549 1.00 46.95 108 LYS A CA 1
ATOM 789 C C . LYS A 1 109 ? -24.990 8.184 45.235 1.00 46.95 108 LYS A C 1
ATOM 790 O O . LYS A 1 109 ? -25.078 7.141 44.600 1.00 46.95 108 LYS A O 1
ATOM 796 N N . LEU A 1 110 ? -25.549 9.319 44.825 1.00 42.18 109 LEU A N 1
ATOM 797 C CA . LEU A 1 110 ? -26.291 9.376 43.575 1.00 42.18 109 LEU A CA 1
ATOM 798 C C . LEU A 1 110 ? -25.373 8.983 42.410 1.00 42.18 109 LEU A C 1
ATOM 799 O O . LEU A 1 110 ? -25.772 8.217 41.539 1.00 42.18 109 LEU A O 1
ATOM 804 N N . LEU A 1 111 ? -24.146 9.499 42.395 1.00 37.22 110 LEU A N 1
ATOM 805 C CA . LEU A 1 111 ? -23.194 9.163 41.329 1.00 37.22 110 LEU A CA 1
ATOM 806 C C . LEU A 1 111 ? -22.943 7.658 41.215 1.00 37.22 110 LEU A C 1
ATOM 807 O O . LEU A 1 111 ? -22.899 7.101 40.101 1.00 37.22 110 LEU A O 1
ATOM 812 N N . ARG A 1 112 ? -22.761 7.001 42.356 1.00 45.48 111 ARG A N 1
ATOM 813 C CA . ARG A 1 112 ? -22.495 5.569 42.353 1.00 45.48 111 ARG A CA 1
ATOM 814 C C . ARG A 1 112 ? -23.685 4.737 41.891 1.00 45.48 111 ARG A C 1
ATOM 815 O O . ARG A 1 112 ? -23.585 3.516 41.753 1.00 45.48 111 ARG A O 1
ATOM 823 N N . LYS A 1 113 ? -24.808 5.397 41.629 1.00 49.69 112 LYS A N 1
ATOM 824 C CA . LYS A 1 113 ? -25.963 4.676 41.122 1.00 49.69 112 LYS A CA 1
ATOM 825 C C . LYS A 1 113 ? -25.729 4.455 39.629 1.00 49.69 112 LYS A C 1
ATOM 826 O O . LYS A 1 113 ? -26.286 3.531 39.032 1.00 49.69 112 LYS A O 1
ATOM 832 N N . PHE A 1 114 ? -24.881 5.301 39.045 1.00 44.64 113 PHE A N 1
ATOM 833 C CA . PHE A 1 114 ? -24.569 5.248 37.614 1.00 44.64 113 PHE A CA 1
ATOM 834 C C . PHE A 1 114 ? -23.133 4.827 37.313 1.00 44.64 113 PHE A C 1
ATOM 835 O O . PHE A 1 114 ? -22.881 4.157 36.309 1.00 44.64 113 PHE A O 1
ATOM 843 N N . ARG A 1 115 ? -22.198 5.243 38.169 1.00 42.32 114 ARG A N 1
ATOM 844 C CA . ARG A 1 115 ? -20.784 4.899 38.022 1.00 42.32 114 ARG A CA 1
ATOM 845 C C . ARG A 1 115 ? -20.428 4.167 39.316 1.00 42.32 114 ARG A C 1
ATOM 846 O O . ARG A 1 115 ? -20.106 4.785 40.339 1.00 42.32 114 ARG A O 1
ATOM 854 N N . LYS A 1 116 ? -20.496 2.844 39.260 1.00 44.60 115 LYS A N 1
ATOM 855 C CA . LYS A 1 116 ? -20.248 2.008 40.433 1.00 44.60 115 LYS A CA 1
ATOM 856 C C . LYS A 1 116 ? -18.795 1.747 40.795 1.00 44.60 115 LYS A C 1
ATOM 857 O O . LYS A 1 116 ? -17.912 1.822 39.954 1.00 44.60 115 LYS A O 1
ATOM 863 N N . PRO A 1 117 ? -18.534 1.449 42.076 1.00 45.82 116 PRO A N 1
ATOM 864 C CA . PRO A 1 117 ? -17.172 1.161 42.521 1.00 45.82 116 PRO A CA 1
ATOM 865 C C . PRO A 1 117 ? -16.751 -0.094 41.772 1.00 45.82 116 PRO A C 1
ATOM 866 O O . PRO A 1 117 ? -17.578 -0.970 41.504 1.00 45.82 116 PRO A O 1
ATOM 870 N N . LYS A 1 118 ? -15.474 -0.194 41.442 1.00 44.22 117 LYS A N 1
ATOM 871 C CA . LYS A 1 118 ? -15.002 -1.361 40.724 1.00 44.22 117 LYS A CA 1
ATOM 872 C C . LYS A 1 118 ? -13.712 -1.820 41.380 1.00 44.22 117 LYS A C 1
ATOM 873 O O . LYS A 1 118 ? -12.877 -1.004 41.766 1.00 44.22 117 LYS A O 1
ATOM 879 N N . THR A 1 119 ? -13.553 -3.131 41.509 1.00 52.99 118 THR A N 1
ATOM 880 C CA . THR A 1 119 ? -12.363 -3.672 42.135 1.00 52.99 118 THR A CA 1
ATOM 881 C C . THR A 1 119 ? -11.394 -4.260 41.130 1.00 52.99 118 THR A C 1
ATOM 882 O O . THR A 1 119 ? -11.786 -4.960 40.201 1.00 52.99 118 THR A O 1
ATOM 886 N N . PHE A 1 120 ? -10.123 -3.941 41.319 1.00 43.70 119 PHE A N 1
ATOM 887 C CA . PHE A 1 120 ? -9.043 -4.434 40.469 1.00 43.70 119 PHE A CA 1
ATOM 888 C C . PHE A 1 120 ? -8.055 -5.046 41.454 1.00 43.70 119 PHE A C 1
ATOM 889 O O . PHE A 1 120 ? -7.467 -4.328 42.280 1.00 43.70 119 PHE A O 1
ATOM 897 N N . GLY A 1 121 ? -7.883 -6.364 41.393 1.00 44.94 120 GLY A N 1
ATOM 898 C CA . GLY A 1 121 ? -6.966 -7.019 42.312 1.00 44.94 120 GLY A CA 1
ATOM 899 C C . GLY A 1 121 ? -7.471 -6.796 43.723 1.00 44.94 120 GLY A C 1
ATOM 900 O O . GLY A 1 121 ? -8.652 -7.033 44.002 1.00 44.94 120 GLY A O 1
ATOM 901 N N . ASP A 1 122 ? -6.598 -6.326 44.610 1.00 55.66 121 ASP A N 1
ATOM 902 C CA . ASP A 1 122 ? -6.980 -6.071 45.999 1.00 55.66 121 ASP A CA 1
ATOM 903 C C . ASP A 1 122 ? -7.467 -4.643 46.214 1.00 55.66 121 ASP A C 1
ATOM 904 O O . ASP A 1 122 ? -7.723 -4.242 47.350 1.00 55.66 121 ASP A O 1
ATOM 909 N N . TYR A 1 123 ? -7.598 -3.874 45.140 1.00 49.08 122 TYR A N 1
ATOM 910 C CA . TYR A 1 123 ? -8.014 -2.485 45.276 1.00 49.08 122 TYR A CA 1
ATOM 911 C C . TYR A 1 123 ? -9.396 -2.162 44.713 1.00 49.08 122 TYR A C 1
ATOM 912 O O . TYR A 1 123 ? -9.815 -2.703 43.694 1.00 49.08 122 TYR A O 1
ATOM 921 N N . LYS A 1 124 ? -10.110 -1.276 45.389 1.00 46.45 123 LYS A N 1
ATOM 922 C CA . LYS A 1 124 ? -11.421 -0.875 44.912 1.00 46.45 123 LYS A CA 1
ATOM 923 C C . LYS A 1 124 ? -11.369 0.597 44.518 1.00 46.45 123 LYS A C 1
ATOM 924 O O . LYS A 1 124 ? -10.870 1.423 45.281 1.00 46.45 123 LYS A O 1
ATOM 930 N N . VAL A 1 125 ? -11.858 0.910 43.322 1.00 43.32 124 VAL A N 1
ATOM 931 C CA . VAL A 1 125 ? -11.918 2.288 42.843 1.00 43.32 124 VAL A CA 1
ATOM 932 C C . VAL A 1 125 ? -13.290 2.823 43.242 1.00 43.32 124 VAL A C 1
ATOM 933 O O . VAL A 1 125 ? -14.317 2.299 42.812 1.00 43.32 124 VAL A O 1
ATOM 937 N N . ILE A 1 126 ? -13.306 3.874 44.051 1.00 34.73 125 ILE A N 1
ATOM 938 C CA . ILE A 1 126 ? -14.553 4.436 44.530 1.00 34.73 125 ILE A CA 1
ATOM 939 C C . ILE A 1 126 ? -14.856 5.829 43.986 1.00 34.73 125 ILE A C 1
ATOM 940 O O . ILE A 1 126 ? -14.173 6.798 44.327 1.00 34.73 125 ILE A O 1
ATOM 945 N N . PRO A 1 127 ? -15.877 5.949 43.122 1.00 42.89 126 PRO A N 1
ATOM 946 C CA . PRO A 1 127 ? -16.225 7.269 42.572 1.00 42.89 126 PRO A CA 1
ATOM 947 C C . PRO A 1 127 ? -16.993 8.071 43.608 1.00 42.89 126 PRO A C 1
ATOM 948 O O . PRO A 1 127 ? -17.765 7.508 44.396 1.00 42.89 126 PRO A O 1
ATOM 952 N N . SER A 1 128 ? -16.782 9.385 43.611 1.00 41.13 127 SER A N 1
ATOM 953 C CA . SER A 1 128 ? -17.506 10.268 44.519 1.00 41.13 127 SER A CA 1
ATOM 954 C C . SER A 1 128 ? -17.448 11.664 43.898 1.00 41.13 127 SER A C 1
ATOM 955 O O . SER A 1 128 ? -16.843 11.848 42.842 1.00 41.13 127 SER A O 1
ATOM 958 N N . VAL A 1 129 ? -18.088 12.642 44.524 1.00 41.04 128 VAL A N 1
ATOM 959 C CA . VAL A 1 129 ? -18.025 13.989 43.985 1.00 41.04 128 VAL A CA 1
ATOM 960 C C . VAL A 1 129 ? -17.459 14.980 44.978 1.00 41.04 128 VAL A C 1
ATOM 961 O O . VAL A 1 129 ? -17.731 14.923 46.175 1.00 41.04 128 VAL A O 1
ATOM 965 N N . GLU A 1 130 ? -16.672 15.898 44.445 1.00 39.23 129 GLU A N 1
ATOM 966 C CA . GLU A 1 130 ? -16.056 16.966 45.209 1.00 39.23 129 GLU A CA 1
ATOM 967 C C . GLU A 1 130 ? -16.909 18.200 44.858 1.00 39.23 129 GLU A C 1
ATOM 968 O O . GLU A 1 130 ? -17.144 18.476 43.681 1.00 39.23 129 GLU A O 1
ATOM 982 N N . SER A 1 132 ? -17.954 22.498 45.416 1.00 38.88 131 SER A N 1
ATOM 983 C CA . SER A 1 132 ? -17.580 23.840 45.846 1.00 38.88 131 SER A CA 1
ATOM 984 C C . SER A 1 132 ? -18.517 24.863 45.197 1.00 38.88 131 SER A C 1
ATOM 985 O O . SER A 1 132 ? -19.308 24.529 44.316 1.00 38.88 131 SER A O 1
ATOM 988 N N . VAL A 1 133 ? -18.436 26.106 45.653 1.00 43.58 132 VAL A N 1
ATOM 989 C CA . VAL A 1 133 ? -19.269 27.175 45.130 1.00 43.58 132 VAL A CA 1
ATOM 990 C C . VAL A 1 133 ? -18.406 28.312 44.610 1.00 43.58 132 VAL A C 1
ATOM 991 O O . VAL A 1 133 ? -17.508 28.802 45.307 1.00 43.58 132 VAL A O 1
ATOM 995 N N . ILE A 1 134 ? -18.683 28.717 43.373 1.00 43.62 133 ILE A N 1
ATOM 996 C CA . ILE A 1 134 ? -17.968 29.807 42.732 1.00 43.62 133 ILE A CA 1
ATOM 997 C C . ILE A 1 134 ? -18.945 30.955 42.427 1.00 43.62 133 ILE A C 1
ATOM 998 O O . ILE A 1 134 ? -20.065 30.730 41.945 1.00 43.62 133 ILE A O 1
ATOM 1003 N N . LYS A 1 135 ? -18.538 32.182 42.730 1.00 47.61 134 LYS A N 1
ATOM 1004 C CA . LYS A 1 135 ? -19.389 33.328 42.429 1.00 47.61 134 LYS A CA 1
ATOM 1005 C C . LYS A 1 135 ? -18.875 33.864 41.097 1.00 47.61 134 LYS A C 1
ATOM 1006 O O . LYS A 1 135 ? -17.729 34.306 41.013 1.00 47.61 134 LYS A O 1
ATOM 1012 N N . HIS A 1 136 ? -19.677 33.791 40.040 1.00 73.70 135 HIS A N 1
ATOM 1013 C CA . HIS A 1 136 ? -19.179 34.309 38.781 1.00 73.70 135 HIS A CA 1
ATOM 1014 C C . HIS A 1 136 ? -19.158 35.824 38.925 1.00 73.70 135 HIS A C 1
ATOM 1015 O O . HIS A 1 136 ? -18.138 36.378 39.334 1.00 73.70 135 HIS A O 1
ATOM 1022 N N . ASP A 1 137 ? -20.241 36.514 38.589 1.00 66.01 136 ASP A N 1
ATOM 1023 C CA . ASP A 1 137 ? -20.230 37.957 38.819 1.00 66.01 136 ASP A CA 1
ATOM 1024 C C . ASP A 1 137 ? -21.188 38.229 39.975 1.00 66.01 136 ASP A C 1
ATOM 1025 O O . ASP A 1 137 ? -20.750 38.464 41.099 1.00 66.01 136 ASP A O 1
ATOM 1030 N N . GLU A 1 138 ? -22.488 38.167 39.726 1.00 48.31 137 GLU A N 1
ATOM 1031 C CA . GLU A 1 138 ? -23.454 38.379 40.801 1.00 48.31 137 GLU A CA 1
ATOM 1032 C C . GLU A 1 138 ? -24.185 37.078 41.164 1.00 48.31 137 GLU A C 1
ATOM 1033 O O . GLU A 1 138 ? -24.998 37.049 42.083 1.00 48.31 137 GLU A O 1
ATOM 1039 N N . ASP A 1 139 ? -23.873 36.001 40.452 1.00 47.89 138 ASP A N 1
ATOM 1040 C CA . ASP A 1 139 ? -24.520 34.708 40.681 1.00 47.89 138 ASP A CA 1
ATOM 1041 C C . ASP A 1 139 ? -23.631 33.663 41.353 1.00 47.89 138 ASP A C 1
ATOM 1042 O O . ASP A 1 139 ? -22.409 33.753 41.313 1.00 47.89 138 ASP A O 1
ATOM 1047 N N . PHE A 1 140 ? -24.254 32.674 41.979 1.00 46.35 139 PHE A N 1
ATOM 1048 C CA . PHE A 1 140 ? -23.506 31.611 42.644 1.00 46.35 139 PHE A CA 1
ATOM 1049 C C . PHE A 1 140 ? -23.726 30.298 41.915 1.00 46.35 139 PHE A C 1
ATOM 1050 O O . PHE A 1 140 ? -24.855 29.954 41.562 1.00 46.35 139 PHE A O 1
ATOM 1058 N N . TYR A 1 141 ? -22.630 29.577 41.693 1.00 41.55 140 TYR A N 1
ATOM 1059 C CA . TYR A 1 141 ? -22.662 28.304 40.992 1.00 41.55 140 TYR A CA 1
ATOM 1060 C C . TYR A 1 141 ? -22.040 27.159 41.787 1.00 41.55 140 TYR A C 1
ATOM 1061 O O . TYR A 1 141 ? -20.998 27.305 42.438 1.00 41.55 140 TYR A O 1
ATOM 1070 N N . LEU A 1 142 ? -22.696 26.012 41.726 1.00 41.62 141 LEU A N 1
ATOM 1071 C CA . LEU A 1 142 ? -22.220 24.834 42.410 1.00 41.62 141 LEU A CA 1
ATOM 1072 C C . LEU A 1 142 ? -21.371 24.044 41.427 1.00 41.62 141 LEU A C 1
ATOM 1073 O O . LEU A 1 142 ? -21.819 23.740 40.323 1.00 41.62 141 LEU A O 1
ATOM 1078 N N . VAL A 1 143 ? -20.137 23.743 41.823 1.00 39.96 142 VAL A N 1
ATOM 1079 C CA . VAL A 1 143 ? -19.238 22.960 40.993 1.00 39.96 142 VAL A CA 1
ATOM 1080 C C . VAL A 1 143 ? -19.371 21.519 41.476 1.00 39.96 142 VAL A C 1
ATOM 1081 O O . VAL A 1 143 ? -19.204 21.245 42.672 1.00 39.96 142 VAL A O 1
ATOM 1085 N N . ILE A 1 144 ? -19.715 20.609 40.562 1.00 35.84 143 ILE A N 1
ATOM 1086 C CA . ILE A 1 144 ? -19.838 19.201 40.900 1.00 35.84 143 ILE A CA 1
ATOM 1087 C C . ILE A 1 144 ? -18.760 18.526 40.084 1.00 35.84 143 ILE A C 1
ATOM 1088 O O . ILE A 1 144 ? -18.836 18.476 38.845 1.00 35.84 143 ILE A O 1
ATOM 1093 N N . HIS A 1 145 ? -17.756 18.002 40.782 1.00 37.56 144 HIS A N 1
ATOM 1094 C CA . HIS A 1 145 ? -16.610 17.384 40.138 1.00 37.56 144 HIS A CA 1
ATOM 1095 C C . HIS A 1 145 ? -16.425 15.937 40.565 1.00 37.56 144 HIS A C 1
ATOM 1096 O O . HIS A 1 145 ? -16.318 15.619 41.759 1.00 37.56 144 HIS A O 1
ATOM 1103 N N . ILE A 1 146 ? -16.387 15.060 39.565 1.00 38.15 145 ILE A N 1
ATOM 1104 C CA . ILE A 1 146 ? -16.228 13.630 39.789 1.00 38.15 145 ILE A CA 1
ATOM 1105 C C . ILE A 1 146 ? -14.764 13.253 40.033 1.00 38.15 145 ILE A C 1
ATOM 1106 O O . ILE A 1 146 ? -13.888 13.527 39.201 1.00 38.15 145 ILE A O 1
ATOM 1111 N N . ILE A 1 147 ? -14.512 12.605 41.169 1.00 35.02 146 ILE A N 1
ATOM 1112 C CA . ILE A 1 147 ? -13.165 12.173 41.541 1.00 35.02 146 ILE A CA 1
ATOM 1113 C C . ILE A 1 147 ? -13.192 10.706 41.968 1.00 35.02 146 ILE A C 1
ATOM 1114 O O . ILE A 1 147 ? -14.263 10.098 42.046 1.00 35.02 146 ILE A O 1
ATOM 1119 N N . HIS A 1 148 ? -12.025 10.143 42.266 1.00 46.27 147 HIS A N 1
ATOM 1120 C CA . HIS A 1 148 ? -11.959 8.742 42.665 1.00 46.27 147 HIS A CA 1
ATOM 1121 C C . HIS A 1 148 ? -10.969 8.449 43.786 1.00 46.27 147 HIS A C 1
ATOM 1122 O O . HIS A 1 148 ? -9.878 9.005 43.830 1.00 46.27 147 HIS A O 1
ATOM 1129 N N . GLN A 1 149 ? -11.365 7.557 44.688 1.00 42.59 148 GLN A N 1
ATOM 1130 C CA . GLN A 1 149 ? -10.494 7.123 45.761 1.00 42.59 148 GLN A CA 1
ATOM 1131 C C . GLN A 1 149 ? -10.120 5.678 45.399 1.00 42.59 148 GLN A C 1
ATOM 1132 O O . GLN A 1 149 ? -10.924 4.952 44.801 1.00 42.59 148 GLN A O 1
ATOM 1138 N N . ILE A 1 150 ? -8.897 5.270 45.715 1.00 41.44 149 ILE A N 1
ATOM 1139 C CA . ILE A 1 150 ? -8.469 3.890 45.461 1.00 41.44 149 ILE A CA 1
ATOM 1140 C C . ILE A 1 150 ? -8.182 3.315 46.850 1.00 41.44 149 ILE A C 1
ATOM 1141 O O . ILE A 1 150 ? -7.272 3.772 47.542 1.00 41.44 149 ILE A O 1
ATOM 1146 N N . GLN A 1 151 ? -8.969 2.321 47.251 1.00 44.13 150 GLN A N 1
ATOM 1147 C CA . GLN A 1 151 ? -8.842 1.730 48.578 1.00 44.13 150 GLN A CA 1
ATOM 1148 C C . GLN A 1 151 ? -8.593 0.230 48.603 1.00 44.13 150 GLN A C 1
ATOM 1149 O O . GLN A 1 151 ? -9.333 -0.551 47.997 1.00 44.13 150 GLN A O 1
ATOM 1155 N N . SER A 1 152 ? -7.555 -0.174 49.325 1.00 46.94 151 SER A N 1
ATOM 1156 C CA . SER A 1 152 ? -7.243 -1.590 49.441 1.00 46.94 151 SER A CA 1
ATOM 1157 C C . SER A 1 152 ? -8.352 -2.297 50.218 1.00 46.94 151 SER A C 1
ATOM 1158 O O . SER A 1 152 ? -8.877 -1.763 51.196 1.00 46.94 151 SER A O 1
ATOM 1169 N N . LYS A 1 154 ? -7.712 -5.127 51.492 1.00 50.97 153 LYS A N 1
ATOM 1170 C CA . LYS A 1 154 ? -6.897 -5.899 52.431 1.00 50.97 153 LYS A CA 1
ATOM 1171 C C . LYS A 1 154 ? -6.179 -4.946 53.382 1.00 50.97 153 LYS A C 1
ATOM 1172 O O . LYS A 1 154 ? -5.703 -3.885 52.973 1.00 50.97 153 LYS A O 1
ATOM 1178 N N . THR A 1 155 ? -6.101 -5.326 54.651 1.00 48.31 154 THR A N 1
ATOM 1179 C CA . THR A 1 155 ? -5.426 -4.501 55.640 1.00 48.31 154 THR A CA 1
ATOM 1180 C C . THR A 1 155 ? -3.959 -4.381 55.247 1.00 48.31 154 THR A C 1
ATOM 1181 O O . THR A 1 155 ? -3.433 -5.224 54.524 1.00 48.31 154 THR A O 1
ATOM 1185 N N . LEU A 1 156 ? -3.306 -3.327 55.722 1.00 49.03 155 LEU A N 1
ATOM 1186 C CA . LEU A 1 156 ? -1.896 -3.112 55.444 1.00 49.03 155 LEU A CA 1
ATOM 1187 C C . LEU A 1 156 ? -1.082 -4.327 55.926 1.00 49.03 155 LEU A C 1
ATOM 1188 O O . LEU A 1 156 ? -0.156 -4.778 55.249 1.00 49.03 155 LEU A O 1
ATOM 1193 N N . TRP A 1 157 ? -1.440 -4.862 57.092 1.00 44.28 156 TRP A N 1
ATOM 1194 C CA . TRP A 1 157 ? -0.730 -6.021 57.648 1.00 44.28 156 TRP A CA 1
ATOM 1195 C C . TRP A 1 157 ? -0.852 -7.227 56.709 1.00 44.28 156 TRP A C 1
ATOM 1196 O O . TRP A 1 157 ? 0.144 -7.898 56.424 1.00 44.28 156 TRP A O 1
ATOM 1207 N N . GLU A 1 158 ? -2.066 -7.498 56.229 1.00 54.86 157 GLU A N 1
ATOM 1208 C CA . GLU A 1 158 ? -2.292 -8.615 55.304 1.00 54.86 157 GLU A CA 1
ATOM 1209 C C . GLU A 1 158 ? -1.563 -8.404 53.968 1.00 54.86 157 GLU A C 1
ATOM 1210 O O . GLU A 1 158 ? -1.016 -9.353 53.396 1.00 54.86 157 GLU A O 1
ATOM 1216 N N . LEU A 1 159 ? -1.559 -7.166 53.474 1.00 65.79 158 LEU A N 1
ATOM 1217 C CA . LEU A 1 159 ? -0.902 -6.843 52.203 1.00 65.79 158 LEU A CA 1
ATOM 1218 C C . LEU A 1 159 ? 0.576 -7.183 52.202 1.00 65.79 158 LEU A C 1
ATOM 1219 O O . LEU A 1 159 ? 1.114 -7.635 51.194 1.00 65.79 158 LEU A O 1
ATOM 1224 N N . VAL A 1 160 ? 1.243 -6.951 53.326 1.00 53.76 159 VAL A N 1
ATOM 1225 C CA . VAL A 1 160 ? 2.667 -7.229 53.397 1.00 53.76 159 VAL A CA 1
ATOM 1226 C C . VAL A 1 160 ? 2.982 -8.621 53.927 1.00 53.76 159 VAL A C 1
ATOM 1227 O O . VAL A 1 160 ? 4.126 -8.924 54.260 1.00 53.76 159 VAL A O 1
ATOM 1231 N N . ASN A 1 161 ? 1.968 -9.474 53.989 1.00 60.19 160 ASN A N 1
ATOM 1232 C CA . ASN A 1 161 ? 2.155 -10.833 54.472 1.00 60.19 160 ASN A CA 1
ATOM 1233 C C . ASN A 1 161 ? 2.686 -10.877 55.904 1.00 60.19 160 ASN A C 1
ATOM 1234 O O . ASN A 1 161 ? 3.582 -11.666 56.220 1.00 60.19 160 ASN A O 1
ATOM 1239 N N . LYS A 1 162 ? 2.133 -10.021 56.759 1.00 76.52 161 LYS A N 1
ATOM 1240 C CA . LYS A 1 162 ? 2.514 -9.969 58.168 1.00 76.52 161 LYS A CA 1
ATOM 1241 C C . LYS A 1 162 ? 4.025 -9.994 58.391 1.00 76.52 161 LYS A C 1
ATOM 1242 O O . LYS A 1 162 ? 4.496 -10.520 59.396 1.00 76.52 161 LYS A O 1
ATOM 1248 N N . ASP A 1 163 ? 4.786 -9.431 57.460 1.00 63.39 162 ASP A N 1
ATOM 1249 C CA . ASP A 1 163 ? 6.237 -9.412 57.602 1.00 63.39 162 ASP A CA 1
ATOM 1250 C C . ASP A 1 163 ? 6.747 -8.006 57.897 1.00 63.39 162 ASP A C 1
ATOM 1251 O O . ASP A 1 163 ? 6.662 -7.116 57.052 1.00 63.39 162 ASP A O 1
ATOM 1256 N N . PRO A 1 164 ? 7.288 -7.789 59.109 1.00 61.09 163 PRO A N 1
ATOM 1257 C CA . PRO A 1 164 ? 7.810 -6.477 59.506 1.00 61.09 163 PRO A CA 1
ATOM 1258 C C . PRO A 1 164 ? 8.794 -5.944 58.474 1.00 61.09 163 PRO A C 1
ATOM 1259 O O . PRO A 1 164 ? 8.822 -4.743 58.191 1.00 61.09 163 PRO A O 1
ATOM 1263 N N . LYS A 1 165 ? 9.593 -6.855 57.923 1.00 135.00 164 LYS A N 1
ATOM 1264 C CA . LYS A 1 165 ? 10.599 -6.522 56.920 1.00 135.00 164 LYS A CA 1
ATOM 1265 C C . LYS A 1 165 ? 10.004 -6.635 55.515 1.00 135.00 164 LYS A C 1
ATOM 1266 O O . LYS A 1 165 ? 10.511 -7.359 54.658 1.00 135.00 164 LYS A O 1
ATOM 1272 N N . GLU A 1 166 ? 8.913 -5.909 55.305 1.00 64.61 165 GLU A N 1
ATOM 1273 C CA . GLU A 1 166 ? 8.196 -5.857 54.037 1.00 64.61 165 GLU A CA 1
ATOM 1274 C C . GLU A 1 166 ? 7.211 -4.709 54.210 1.00 64.61 165 GLU A C 1
ATOM 1275 O O . GLU A 1 166 ? 6.870 -4.003 53.264 1.00 64.61 165 GLU A O 1
ATOM 1281 N N . LEU A 1 167 ? 6.774 -4.536 55.452 1.00 51.26 166 LEU A N 1
ATOM 1282 C CA . LEU A 1 167 ? 5.852 -3.478 55.829 1.00 51.26 166 LEU A CA 1
ATOM 1283 C C . LEU A 1 167 ? 6.599 -2.152 55.719 1.00 51.26 166 LEU A C 1
ATOM 1284 O O . LEU A 1 167 ? 6.126 -1.203 55.091 1.00 51.26 166 LEU A O 1
ATOM 1289 N N . GLU A 1 168 ? 7.773 -2.088 56.334 1.00 58.64 167 GLU A N 1
ATOM 1290 C CA . GLU A 1 168 ? 8.564 -0.867 56.298 1.00 58.64 167 GLU A CA 1
ATOM 1291 C C . GLU A 1 168 ? 8.944 -0.520 54.859 1.00 58.64 167 GLU A C 1
ATOM 1292 O O . GLU A 1 168 ? 9.042 0.654 54.501 1.00 58.64 167 GLU A O 1
ATOM 1298 N N . GLU A 1 169 ? 9.161 -1.545 54.039 1.00 64.16 168 GLU A N 1
ATOM 1299 C CA . GLU A 1 169 ? 9.520 -1.331 52.643 1.00 64.16 168 GLU A CA 1
ATOM 1300 C C . GLU A 1 169 ? 8.335 -0.702 51.923 1.00 64.16 168 GLU A C 1
ATOM 1301 O O . GLU A 1 169 ? 8.500 0.212 51.118 1.00 64.16 168 GLU A O 1
ATOM 1307 N N . PHE A 1 170 ? 7.139 -1.195 52.232 1.00 55.37 169 PHE A N 1
ATOM 1308 C CA . PHE A 1 170 ? 5.915 -0.684 51.628 1.00 55.37 169 PHE A CA 1
ATOM 1309 C C . PHE A 1 170 ? 5.775 0.813 51.950 1.00 55.37 169 PHE A C 1
ATOM 1310 O O . PHE A 1 170 ? 5.673 1.652 51.050 1.00 55.37 169 PHE A O 1
ATOM 1318 N N . LEU A 1 171 ? 5.787 1.136 53.239 1.00 50.99 170 LEU A N 1
ATOM 1319 C CA . LEU A 1 171 ? 5.656 2.518 53.696 1.00 50.99 170 LEU A CA 1
ATOM 1320 C C . LEU A 1 171 ? 6.602 3.466 52.982 1.00 50.99 170 LEU A C 1
ATOM 1321 O O . LEU A 1 171 ? 6.200 4.541 52.553 1.00 50.99 170 LEU A O 1
ATOM 1334 N N . THR A 1 173 ? 8.232 3.073 49.998 1.00 62.45 172 THR A N 1
ATOM 1335 C CA . THR A 1 173 ? 8.001 3.187 48.564 1.00 62.45 172 THR A CA 1
ATOM 1336 C C . THR A 1 173 ? 6.761 3.998 48.195 1.00 62.45 172 THR A C 1
ATOM 1337 O O . THR A 1 173 ? 6.779 4.736 47.213 1.00 62.45 172 THR A O 1
ATOM 1341 N N . HIS A 1 174 ? 5.692 3.865 48.980 1.00 52.70 173 HIS A N 1
ATOM 1342 C CA . HIS A 1 174 ? 4.441 4.579 48.704 1.00 52.70 173 HIS A CA 1
ATOM 1343 C C . HIS A 1 174 ? 4.292 5.829 49.556 1.00 52.70 173 HIS A C 1
ATOM 1344 O O . HIS A 1 174 ? 3.222 6.441 49.614 1.00 52.70 173 HIS A O 1
ATOM 1351 N N . LYS A 1 175 ? 5.391 6.207 50.195 1.00 50.21 174 LYS A N 1
ATOM 1352 C CA . LYS A 1 175 ? 5.441 7.361 51.087 1.00 50.21 174 LYS A CA 1
ATOM 1353 C C . LYS A 1 175 ? 4.755 8.639 50.615 1.00 50.21 174 LYS A C 1
ATOM 1354 O O . LYS A 1 175 ? 3.994 9.249 51.366 1.00 50.21 174 LYS A O 1
ATOM 1360 N N . GLU A 1 176 ? 5.034 9.040 49.379 1.00 50.65 175 GLU A N 1
ATOM 1361 C CA . GLU A 1 176 ? 4.494 10.277 48.817 1.00 50.65 175 GLU A CA 1
ATOM 1362 C C . GLU A 1 176 ? 2.974 10.395 48.695 1.00 50.65 175 GLU A C 1
ATOM 1363 O O . GLU A 1 176 ? 2.424 11.487 48.840 1.00 50.65 175 GLU A O 1
ATOM 1369 N N . ASN A 1 177 ? 2.289 9.288 48.443 1.00 41.11 176 ASN A N 1
ATOM 1370 C CA . ASN A 1 177 ? 0.839 9.349 48.283 1.00 41.11 176 ASN A CA 1
ATOM 1371 C C . ASN A 1 177 ? 0.010 8.481 49.239 1.00 41.11 176 ASN A C 1
ATOM 1372 O O . ASN A 1 177 ? -1.206 8.637 49.329 1.00 41.11 176 ASN A O 1
ATOM 1377 N N . LEU A 1 178 ? 0.667 7.584 49.962 1.00 43.75 177 LEU A N 1
ATOM 1378 C CA . LEU A 1 178 ? -0.051 6.680 50.849 1.00 43.75 177 LEU A CA 1
ATOM 1379 C C . LEU A 1 178 ? -0.770 7.308 52.026 1.00 43.75 177 LEU A C 1
ATOM 1380 O O . LEU A 1 178 ? -0.230 8.153 52.744 1.00 43.75 177 LEU A O 1
ATOM 1393 N N . LEU A 1 180 ? -3.732 6.034 55.160 1.00 41.26 179 LEU A N 1
ATOM 1394 C CA . LEU A 1 180 ? -4.234 4.841 55.817 1.00 41.26 179 LEU A CA 1
ATOM 1395 C C . LEU A 1 180 ? -5.556 5.123 56.490 1.00 41.26 179 LEU A C 1
ATOM 1396 O O . LEU A 1 180 ? -5.667 6.054 57.282 1.00 41.26 179 LEU A O 1
ATOM 1401 N N . LYS A 1 181 ? -6.550 4.310 56.155 1.00 43.84 180 LYS A N 1
ATOM 1402 C CA . LYS A 1 181 ? -7.895 4.435 56.691 1.00 43.84 180 LYS A CA 1
ATOM 1403 C C . LYS A 1 181 ? -8.126 3.394 57.793 1.00 43.84 180 LYS A C 1
ATOM 1404 O O . LYS A 1 181 ? -7.940 2.197 57.581 1.00 43.84 180 LYS A O 1
ATOM 1410 N N . ASP A 1 182 ? -8.527 3.860 58.969 1.00 49.38 181 ASP A N 1
ATOM 1411 C CA . ASP A 1 182 ? -8.777 2.973 60.098 1.00 49.38 181 ASP A CA 1
ATOM 1412 C C . ASP A 1 182 ? -10.167 2.356 59.956 1.00 49.38 181 ASP A C 1
ATOM 1413 O O . ASP A 1 182 ? -11.151 2.898 60.458 1.00 49.38 181 ASP A O 1
ATOM 1418 N N . ILE A 1 183 ? -10.243 1.224 59.264 1.00 52.94 182 ILE A N 1
ATOM 1419 C CA . ILE A 1 183 ? -11.520 0.553 59.066 1.00 52.94 182 ILE A CA 1
ATOM 1420 C C . ILE A 1 183 ? -12.013 -0.111 60.353 1.00 52.94 182 ILE A C 1
ATOM 1421 O O . ILE A 1 183 ? -13.139 -0.600 60.417 1.00 52.94 182 ILE A O 1
ATOM 1426 N N . ALA A 1 184 ? -11.167 -0.135 61.376 1.00 63.47 183 ALA A N 1
ATOM 1427 C CA . ALA A 1 184 ? -11.559 -0.731 62.645 1.00 63.47 183 ALA A CA 1
ATOM 1428 C C . ALA A 1 184 ? -12.274 0.332 63.468 1.00 63.47 183 ALA A C 1
ATOM 1429 O O . ALA A 1 184 ? -12.640 0.102 64.620 1.00 63.47 183 ALA A O 1
ATOM 1431 N N . SER A 1 185 ? -12.466 1.501 62.863 1.00 73.28 184 SER A N 1
ATOM 1432 C CA . SER A 1 185 ? -13.137 2.620 63.518 1.00 73.28 184 SER A CA 1
ATOM 1433 C C . SER A 1 185 ? -14.434 2.970 62.793 1.00 73.28 184 SER A C 1
ATOM 1434 O O . SER A 1 185 ? -14.502 2.909 61.568 1.00 73.28 184 SER A O 1
ATOM 1437 N N . PRO A 1 186 ? -15.481 3.342 63.546 1.00 71.36 185 PRO A N 1
ATOM 1438 C CA . PRO A 1 186 ? -16.770 3.697 62.947 1.00 71.36 185 PRO A CA 1
ATOM 1439 C C . PRO A 1 186 ? -16.693 4.989 62.136 1.00 71.36 185 PRO A C 1
ATOM 1440 O O . PRO A 1 186 ? -17.577 5.277 61.329 1.00 71.36 185 PRO A O 1
ATOM 1444 N N . LEU A 1 187 ? -15.631 5.760 62.350 1.00 64.31 186 LEU A N 1
ATOM 1445 C CA . LEU A 1 187 ? -15.443 7.017 61.631 1.00 64.31 186 LEU A CA 1
ATOM 1446 C C . LEU A 1 187 ? -14.555 6.867 60.395 1.00 64.31 186 LEU A C 1
ATOM 1447 O O . LEU A 1 187 ? -14.430 7.798 59.601 1.00 64.31 186 LEU A O 1
ATOM 1452 N N . LYS A 1 188 ? -13.948 5.695 60.232 1.00 57.82 187 LYS A N 1
ATOM 1453 C CA . LYS A 1 188 ? -13.078 5.437 59.087 1.00 57.82 187 LYS A CA 1
ATOM 1454 C C . LYS A 1 188 ? -12.102 6.586 58.883 1.00 57.82 187 LYS A C 1
ATOM 1455 O O . LYS A 1 188 ? -11.776 6.942 57.752 1.00 57.82 187 LYS A O 1
ATOM 1461 N N . THR A 1 189 ? -11.639 7.163 59.989 1.00 51.63 188 THR A N 1
ATOM 1462 C CA . THR A 1 189 ? -10.706 8.278 59.934 1.00 51.63 188 THR A CA 1
ATOM 1463 C C . THR A 1 189 ? -9.482 7.924 59.096 1.00 51.63 188 THR A C 1
ATOM 1464 O O . THR A 1 189 ? -8.932 6.822 59.203 1.00 51.63 188 THR A O 1
ATOM 1468 N N . VAL A 1 190 ? -9.064 8.870 58.261 1.00 52.14 189 VAL A N 1
ATOM 1469 C CA . VAL A 1 190 ? -7.920 8.687 57.373 1.00 52.14 189 VAL A CA 1
ATOM 1470 C C . VAL A 1 190 ? -6.680 9.338 57.956 1.00 52.14 189 VAL A C 1
ATOM 1471 O O . VAL A 1 190 ? -6.745 10.449 58.468 1.00 52.14 189 VAL A O 1
ATOM 1475 N N . TYR A 1 191 ? -5.547 8.652 57.857 1.00 50.61 190 TYR A N 1
ATOM 1476 C CA . TYR A 1 191 ? -4.293 9.156 58.405 1.00 50.61 190 TYR A CA 1
ATOM 1477 C C . TYR A 1 191 ? -3.143 9.165 57.405 1.00 50.61 190 TYR A C 1
ATOM 1478 O O . TYR A 1 191 ? -3.209 8.524 56.352 1.00 50.61 190 TYR A O 1
ATOM 1487 N N . LYS A 1 192 ? -2.083 9.884 57.767 1.00 61.17 191 LYS A N 1
ATOM 1488 C CA . LYS A 1 192 ? -0.866 9.968 56.971 1.00 61.17 191 LYS A CA 1
ATOM 1489 C C . LYS A 1 192 ? 0.253 9.456 57.874 1.00 61.17 191 LYS A C 1
ATOM 1490 O O . LYS A 1 192 ? 0.530 10.040 58.918 1.00 61.17 191 LYS A O 1
ATOM 1496 N N . PRO A 1 193 ? 0.911 8.359 57.488 1.00 58.43 192 PRO A N 1
ATOM 1497 C CA . PRO A 1 193 ? 1.996 7.826 58.324 1.00 58.43 192 PRO A CA 1
ATOM 1498 C C . PRO A 1 193 ? 3.178 8.789 58.475 1.00 58.43 192 PRO A C 1
ATOM 1499 O O . PRO A 1 193 ? 3.603 9.409 57.501 1.00 58.43 192 PRO A O 1
ATOM 1503 N N . CYS A 1 194 ? 3.695 8.908 59.702 1.00 55.22 193 CYS A N 1
ATOM 1504 C CA . CYS A 1 194 ? 4.823 9.789 60.000 1.00 55.22 193 CYS A CA 1
ATOM 1505 C C . CYS A 1 194 ? 6.139 9.167 59.574 1.00 55.22 193 CYS A C 1
ATOM 1506 O O . CYS A 1 194 ? 6.296 7.947 59.601 1.00 55.22 193 CYS A O 1
ATOM 1509 N N . PHE A 1 195 ? 7.088 10.010 59.187 1.00 60.62 194 PHE A N 1
ATOM 1510 C CA . PHE A 1 195 ? 8.387 9.531 58.740 1.00 60.62 194 PHE A CA 1
ATOM 1511 C C . PHE A 1 195 ? 9.550 10.203 59.461 1.00 60.62 194 PHE A C 1
ATOM 1512 O O . PHE A 1 195 ? 9.435 11.340 59.932 1.00 60.62 194 PHE A O 1
ATOM 1520 N N . GLU A 1 196 ? 10.664 9.480 59.548 1.00 69.72 195 GLU A N 1
ATOM 1521 C CA . GLU A 1 196 ? 11.875 9.991 60.179 1.00 69.72 195 GLU A CA 1
ATOM 1522 C C . GLU A 1 196 ? 12.218 11.238 59.368 1.00 69.72 195 GLU A C 1
ATOM 1523 O O . GLU A 1 196 ? 12.658 11.132 58.221 1.00 69.72 195 GLU A O 1
ATOM 1529 N N . GLU A 1 197 ? 11.999 12.408 59.960 1.00 89.83 196 GLU A N 1
ATOM 1530 C CA . GLU A 1 197 ? 12.249 13.685 59.293 1.00 89.83 196 GLU A CA 1
ATOM 1531 C C . GLU A 1 197 ? 13.471 13.685 58.372 1.00 89.83 196 GLU A C 1
ATOM 1532 O O . GLU A 1 197 ? 14.540 13.187 58.731 1.00 89.83 196 GLU A O 1
ATOM 1538 N N . TYR A 1 198 ? 13.289 14.248 57.178 1.00 86.59 197 TYR A N 1
ATOM 1539 C CA . TYR A 1 198 ? 14.341 14.339 56.167 1.00 86.59 197 TYR A CA 1
ATOM 1540 C C . TYR A 1 198 ? 14.809 12.976 55.662 1.00 86.59 197 TYR A C 1
ATOM 1541 O O . TYR A 1 198 ? 15.870 12.869 55.050 1.00 86.59 197 TYR A O 1
ATOM 1550 N N . THR A 1 199 ? 14.011 11.940 55.910 1.00 70.57 198 THR A N 1
ATOM 1551 C CA . THR A 1 199 ? 14.356 10.585 55.487 1.00 70.57 198 THR A CA 1
ATOM 1552 C C . THR A 1 199 ? 13.107 9.836 54.999 1.00 70.57 198 THR A C 1
ATOM 1553 O O . THR A 1 199 ? 12.001 10.383 55.000 1.00 70.57 198 THR A O 1
ATOM 1557 N N . LYS A 1 200 ? 13.292 8.590 54.569 1.00 70.64 199 LYS A N 1
ATOM 1558 C CA . LYS A 1 200 ? 12.183 7.767 54.100 1.00 70.64 199 LYS A CA 1
ATOM 1559 C C . LYS A 1 200 ? 11.894 6.656 55.108 1.00 70.64 199 LYS A C 1
ATOM 1560 O O . LYS A 1 200 ? 11.081 5.769 54.855 1.00 70.64 199 LYS A O 1
ATOM 1566 N N . LYS A 1 201 ? 12.570 6.704 56.250 1.00 62.48 200 LYS A N 1
ATOM 1567 C CA . LYS A 1 201 ? 12.361 5.698 57.287 1.00 62.48 200 LYS A CA 1
ATOM 1568 C C . LYS A 1 201 ? 11.048 5.994 57.998 1.00 62.48 200 LYS A C 1
ATOM 1569 O O . LYS A 1 201 ? 10.874 7.062 58.580 1.00 62.48 200 LYS A O 1
ATOM 1575 N N . PRO A 1 202 ? 10.094 5.055 57.944 1.00 53.04 201 PRO A N 1
ATOM 1576 C CA . PRO A 1 202 ? 8.810 5.288 58.613 1.00 53.04 201 PRO A CA 1
ATOM 1577 C C . PRO A 1 202 ? 8.977 5.173 60.134 1.00 53.04 201 PRO A C 1
ATOM 1578 O O . PRO A 1 202 ? 9.802 4.387 60.614 1.00 53.04 201 PRO A O 1
ATOM 1582 N N . LYS A 1 203 ? 8.210 5.955 60.886 1.00 62.83 202 LYS A N 1
ATOM 1583 C CA . LYS A 1 203 ? 8.305 5.890 62.335 1.00 62.83 202 LYS A CA 1
ATOM 1584 C C . LYS A 1 203 ? 7.501 4.714 62.881 1.00 62.83 202 LYS A C 1
ATOM 1585 O O . LYS A 1 203 ? 6.284 4.789 63.048 1.00 62.83 202 LYS A O 1
ATOM 1591 N N . LEU A 1 204 ? 8.213 3.618 63.132 1.00 68.54 203 LEU A N 1
ATOM 1592 C CA . LEU A 1 204 ? 7.632 2.383 63.648 1.00 68.54 203 LEU A CA 1
ATOM 1593 C C . LEU A 1 204 ? 8.136 2.090 65.072 1.00 68.54 203 LEU A C 1
ATOM 1594 O O . LEU A 1 204 ? 9.148 2.642 65.507 1.00 68.54 203 LEU A O 1
ATOM 1599 N N . ASP A 1 205 ? 7.423 1.219 65.783 1.00 59.83 204 ASP A N 1
ATOM 1600 C CA . ASP A 1 205 ? 7.779 0.829 67.149 1.00 59.83 204 ASP A CA 1
ATOM 1601 C C . ASP A 1 205 ? 7.292 -0.589 67.393 1.00 59.83 204 ASP A C 1
ATOM 1602 O O . ASP A 1 205 ? 6.095 -0.860 67.296 1.00 59.83 204 ASP A O 1
ATOM 1607 N N . HIS A 1 206 ? 8.216 -1.488 67.716 1.00 74.13 205 HIS A N 1
ATOM 1608 C CA . HIS A 1 206 ? 7.864 -2.883 67.957 1.00 74.13 205 HIS A CA 1
ATOM 1609 C C . HIS A 1 206 ? 7.391 -3.209 69.371 1.00 74.13 205 HIS A C 1
ATOM 1610 O O . HIS A 1 206 ? 7.172 -4.371 69.701 1.00 74.13 205 HIS A O 1
ATOM 1617 N N . ASN A 1 207 ? 7.222 -2.181 70.194 1.00 61.62 206 ASN A N 1
ATOM 1618 C CA . ASN A 1 207 ? 6.756 -2.352 71.568 1.00 61.62 206 ASN A CA 1
ATOM 1619 C C . ASN A 1 207 ? 5.361 -2.993 71.594 1.00 61.62 206 ASN A C 1
ATOM 1620 O O . ASN A 1 207 ? 4.366 -2.356 71.239 1.00 61.62 206 ASN A O 1
ATOM 1625 N N . GLN A 1 208 ? 5.299 -4.250 72.029 1.00 53.30 207 GLN A N 1
ATOM 1626 C CA . GLN A 1 208 ? 4.041 -4.994 72.114 1.00 53.30 207 GLN A CA 1
ATOM 1627 C C . GLN A 1 208 ? 2.992 -4.345 73.018 1.00 53.30 207 GLN A C 1
ATOM 1628 O O . GLN A 1 208 ? 1.801 -4.641 72.903 1.00 53.30 207 GLN A O 1
ATOM 1634 N N . GLU A 1 209 ? 3.423 -3.469 73.923 1.00 52.45 208 GLU A N 1
ATOM 1635 C CA . GLU A 1 209 ? 2.474 -2.806 74.810 1.00 52.45 208 GLU A CA 1
ATOM 1636 C C . GLU A 1 209 ? 1.677 -1.777 74.020 1.00 52.45 208 GLU A C 1
ATOM 1637 O O . GLU A 1 209 ? 0.462 -1.648 74.190 1.00 52.45 208 GLU A O 1
ATOM 1643 N N . ILE A 1 210 ? 2.366 -1.037 73.154 1.00 47.68 209 ILE A N 1
ATOM 1644 C CA . ILE A 1 210 ? 1.694 -0.034 72.327 1.00 47.68 209 ILE A CA 1
ATOM 1645 C C . ILE A 1 210 ? 0.632 -0.740 71.488 1.00 47.68 209 ILE A C 1
ATOM 1646 O O . ILE A 1 210 ? -0.519 -0.314 71.437 1.00 47.68 209 ILE A O 1
ATOM 1651 N N . VAL A 1 211 ? 1.034 -1.837 70.852 1.00 51.01 210 VAL A N 1
ATOM 1652 C CA . VAL A 1 211 ? 0.130 -2.603 70.001 1.00 51.01 210 VAL A CA 1
ATOM 1653 C C . VAL A 1 211 ? -1.082 -3.109 70.766 1.00 51.01 210 VAL A C 1
ATOM 1654 O O . VAL A 1 211 ? -2.219 -2.886 70.355 1.00 51.01 210 VAL A O 1
ATOM 1658 N N . LYS A 1 212 ? -0.841 -3.786 71.882 1.00 51.09 211 LYS A N 1
ATOM 1659 C CA . LYS A 1 212 ? -1.935 -4.312 72.692 1.00 51.09 211 LYS A CA 1
ATOM 1660 C C . LYS A 1 212 ? -2.894 -3.200 73.119 1.00 51.09 211 LYS A C 1
ATOM 1661 O O . LYS A 1 212 ? -4.116 -3.309 72.951 1.00 51.09 211 LYS A O 1
ATOM 1667 N N . TYR A 1 213 ? -2.332 -2.120 73.652 1.00 49.34 212 TYR A N 1
ATOM 1668 C CA . TYR A 1 213 ? -3.137 -0.999 74.116 1.00 49.34 212 TYR A CA 1
ATOM 1669 C C . TYR A 1 213 ? -4.078 -0.430 73.063 1.00 49.34 212 TYR A C 1
ATOM 1670 O O . TYR A 1 213 ? -5.290 -0.351 73.283 1.00 49.34 212 TYR A O 1
ATOM 1679 N N . TRP A 1 214 ? -3.530 -0.015 71.922 1.00 53.75 213 TRP A N 1
ATOM 1680 C CA . TRP A 1 214 ? -4.372 0.566 70.883 1.00 53.75 213 TRP A CA 1
ATOM 1681 C C . TRP A 1 214 ? -5.309 -0.427 70.204 1.00 53.75 213 TRP A C 1
ATOM 1682 O O . TRP A 1 214 ? -6.370 -0.042 69.710 1.00 53.75 213 TRP A O 1
ATOM 1693 N N . TYR A 1 215 ? -4.938 -1.703 70.191 1.00 46.49 214 TYR A N 1
ATOM 1694 C CA . TYR A 1 215 ? -5.824 -2.713 69.614 1.00 46.49 214 TYR A CA 1
ATOM 1695 C C . TYR A 1 215 ? -7.023 -2.823 70.562 1.00 46.49 214 TYR A C 1
ATOM 1696 O O . TYR A 1 215 ? -8.180 -2.791 70.135 1.00 46.49 214 TYR A O 1
ATOM 1705 N N . ASN A 1 216 ? -6.737 -2.954 71.857 1.00 53.54 215 ASN A N 1
ATOM 1706 C CA . ASN A 1 216 ? -7.797 -3.057 72.854 1.00 53.54 215 ASN A CA 1
ATOM 1707 C C . ASN A 1 216 ? -8.627 -1.778 72.889 1.00 53.54 215 ASN A C 1
ATOM 1708 O O . ASN A 1 216 ? -9.838 -1.813 73.117 1.00 53.54 215 ASN A O 1
ATOM 1713 N N . TYR A 1 217 ? -7.970 -0.650 72.657 1.00 55.91 216 TYR A N 1
ATOM 1714 C CA . TYR A 1 217 ? -8.656 0.635 72.650 1.00 55.91 216 TYR A CA 1
ATOM 1715 C C . TYR A 1 217 ? -9.866 0.652 71.705 1.00 55.91 216 TYR A C 1
ATOM 1716 O O . TYR A 1 217 ? -10.932 1.155 72.068 1.00 55.91 216 TYR A O 1
ATOM 1725 N N . HIS A 1 218 ? -9.703 0.124 70.492 1.00 53.08 217 HIS A N 1
ATOM 1726 C CA . HIS A 1 218 ? -10.810 0.116 69.533 1.00 53.08 217 HIS A CA 1
ATOM 1727 C C . HIS A 1 218 ? -12.006 -0.653 70.064 1.00 53.08 217 HIS A C 1
ATOM 1728 O O . HIS A 1 218 ? -13.141 -0.198 69.962 1.00 53.08 217 HIS A O 1
ATOM 1735 N N . ILE A 1 219 ? -11.748 -1.827 70.620 1.00 54.18 218 ILE A N 1
ATOM 1736 C CA . ILE A 1 219 ? -12.822 -2.650 71.145 1.00 54.18 218 ILE A CA 1
ATOM 1737 C C . ILE A 1 219 ? -13.549 -1.978 72.310 1.00 54.18 218 ILE A C 1
ATOM 1738 O O . ILE A 1 219 ? -14.770 -1.846 72.284 1.00 54.18 218 ILE A O 1
ATOM 1743 N N . GLU A 1 220 ? -12.800 -1.533 73.314 1.00 75.71 219 GLU A N 1
ATOM 1744 C CA . GLU A 1 220 ? -13.391 -0.870 74.477 1.00 75.71 219 GLU A CA 1
ATOM 1745 C C . GLU A 1 220 ? -14.259 0.338 74.125 1.00 75.71 219 GLU A C 1
ATOM 1746 O O . GLU A 1 220 ? -15.378 0.481 74.620 1.00 75.71 219 GLU A O 1
ATOM 1752 N N . ARG A 1 221 ? -13.730 1.206 73.271 1.00 74.22 220 ARG A N 1
ATOM 1753 C CA . ARG A 1 221 ? -14.419 2.427 72.872 1.00 74.22 220 ARG A CA 1
ATOM 1754 C C . ARG A 1 221 ? -15.452 2.316 71.738 1.00 74.22 220 ARG A C 1
ATOM 1755 O O . ARG A 1 221 ? -16.399 3.102 71.691 1.00 74.22 220 ARG A O 1
ATOM 1763 N N . TYR A 1 222 ? -15.299 1.349 70.840 1.00 70.93 221 TYR A N 1
ATOM 1764 C CA . TYR A 1 222 ? -16.241 1.249 69.725 1.00 70.93 221 TYR A CA 1
ATOM 1765 C C . TYR A 1 222 ? -17.115 0.008 69.601 1.00 70.93 221 TYR A C 1
ATOM 1766 O O . TYR A 1 222 ? -18.255 0.109 69.154 1.00 70.93 221 TYR A O 1
ATOM 1775 N N . TRP A 1 223 ? -16.599 -1.158 69.972 1.00 62.80 222 TRP A N 1
ATOM 1776 C CA . TRP A 1 223 ? -17.383 -2.384 69.846 1.00 62.80 222 TRP A CA 1
ATOM 1777 C C . TRP A 1 223 ? -17.468 -3.154 71.153 1.00 62.80 222 TRP A C 1
ATOM 1778 O O . TRP A 1 223 ? -17.245 -4.366 71.178 1.00 62.80 222 TRP A O 1
ATOM 1789 N N . ASN A 1 224 ? -17.813 -2.452 72.228 1.00 84.04 223 ASN A N 1
ATOM 1790 C CA . ASN A 1 224 ? -17.910 -3.055 73.555 1.00 84.04 223 ASN A CA 1
ATOM 1791 C C . ASN A 1 224 ? -19.182 -3.882 73.773 1.00 84.04 223 ASN A C 1
ATOM 1792 O O . ASN A 1 224 ? -19.931 -3.642 74.717 1.00 84.04 223 ASN A O 1
ATOM 1797 N N . THR A 1 225 ? -19.430 -4.849 72.898 1.00 66.05 224 THR A N 1
ATOM 1798 C CA . THR A 1 225 ? -20.603 -5.707 73.029 1.00 66.05 224 THR A CA 1
ATOM 1799 C C . THR A 1 225 ? -20.251 -7.087 72.486 1.00 66.05 224 THR A C 1
ATOM 1800 O O . THR A 1 225 ? -19.498 -7.211 71.520 1.00 66.05 224 THR A O 1
ATOM 1804 N N . PRO A 1 226 ? -20.785 -8.148 73.105 1.00 84.76 225 PRO A N 1
ATOM 1805 C CA . PRO A 1 226 ? -20.486 -9.502 72.635 1.00 84.76 225 PRO A CA 1
ATOM 1806 C C . PRO A 1 226 ? -20.623 -9.668 71.116 1.00 84.76 225 PRO A C 1
ATOM 1807 O O . PRO A 1 226 ? -19.780 -10.292 70.469 1.00 84.76 225 PRO A O 1
ATOM 1811 N N . GLU A 1 227 ? -21.682 -9.099 70.550 1.00 72.64 226 GLU A N 1
ATOM 1812 C CA . GLU A 1 227 ? -21.916 -9.211 69.117 1.00 72.64 226 GLU A CA 1
ATOM 1813 C C . GLU A 1 227 ? -20.898 -8.420 68.303 1.00 72.64 226 GLU A C 1
ATOM 1814 O O . GLU A 1 227 ? -20.334 -8.931 67.333 1.00 72.64 226 GLU A O 1
ATOM 1820 N N . ALA A 1 228 ? -20.660 -7.173 68.694 1.00 77.94 227 ALA A N 1
ATOM 1821 C CA . ALA A 1 228 ? -19.699 -6.344 67.979 1.00 77.94 227 ALA A CA 1
ATOM 1822 C C . ALA A 1 228 ? -18.288 -6.914 68.142 1.00 77.94 227 ALA A C 1
ATOM 1823 O O . ALA A 1 228 ? -17.491 -6.896 67.203 1.00 77.94 227 ALA A O 1
ATOM 1825 N N . LYS A 1 229 ? -17.996 -7.430 69.335 1.00 58.30 228 LYS A N 1
ATOM 1826 C CA . LYS A 1 229 ? -16.694 -8.016 69.635 1.00 58.30 228 LYS A CA 1
ATOM 1827 C C . LYS A 1 229 ? -16.431 -9.220 68.749 1.00 58.30 228 LYS A C 1
ATOM 1828 O O . LYS A 1 229 ? -15.311 -9.432 68.280 1.00 58.30 228 LYS A O 1
ATOM 1834 N N . LEU A 1 230 ? -17.469 -10.022 68.545 1.00 61.22 229 LEU A N 1
ATOM 1835 C CA . LEU A 1 230 ? -17.350 -11.218 67.731 1.00 61.22 229 LEU A CA 1
ATOM 1836 C C . LEU A 1 230 ? -17.035 -10.829 66.292 1.00 61.22 229 LEU A C 1
ATOM 1837 O O . LEU A 1 230 ? -16.155 -11.413 65.663 1.00 61.22 229 LEU A O 1
ATOM 1842 N N . GLU A 1 231 ? -17.759 -9.841 65.774 1.00 65.81 230 GLU A N 1
ATOM 1843 C CA . GLU A 1 231 ? -17.542 -9.400 64.405 1.00 65.81 230 GLU A CA 1
ATOM 1844 C C . GLU A 1 231 ? -16.134 -8.839 64.263 1.00 65.81 230 GLU A C 1
ATOM 1845 O O . GLU A 1 231 ? -15.428 -9.133 63.293 1.00 65.81 230 GLU A O 1
ATOM 1851 N N . PHE A 1 232 ? -15.726 -8.039 65.243 1.00 56.50 231 PHE A N 1
ATOM 1852 C CA . PHE A 1 232 ? -14.399 -7.446 65.228 1.00 56.50 231 PHE A CA 1
ATOM 1853 C C . PHE A 1 232 ? -13.350 -8.544 65.097 1.00 56.50 231 PHE A C 1
ATOM 1854 O O . PHE A 1 232 ? -12.457 -8.467 64.247 1.00 56.50 231 PHE A O 1
ATOM 1862 N N . TYR A 1 233 ? -13.456 -9.572 65.933 1.00 57.07 232 TYR A N 1
ATOM 1863 C CA . TYR A 1 233 ? -12.497 -10.677 65.879 1.00 57.07 232 TYR A CA 1
ATOM 1864 C C . TYR A 1 233 ? -12.620 -11.491 64.593 1.00 57.07 232 TYR A C 1
ATOM 1865 O O . TYR A 1 233 ? -11.637 -12.060 64.109 1.00 57.07 232 TYR A O 1
ATOM 1874 N N . ARG A 1 234 ? -13.823 -11.545 64.035 1.00 65.42 233 ARG A N 1
ATOM 1875 C CA . ARG A 1 234 ? -14.023 -12.274 62.787 1.00 65.42 233 ARG A CA 1
ATOM 1876 C C . ARG A 1 234 ? -13.329 -11.515 61.658 1.00 65.42 233 ARG A C 1
ATOM 1877 O O . ARG A 1 234 ? -12.673 -12.109 60.804 1.00 65.42 233 ARG A O 1
ATOM 1885 N N . LYS A 1 235 ? -13.475 -10.194 61.677 1.00 66.11 234 LYS A N 1
ATOM 1886 C CA . LYS A 1 235 ? -12.899 -9.327 60.654 1.00 66.11 234 LYS A CA 1
ATOM 1887 C C . LYS A 1 235 ? -11.388 -9.128 60.761 1.00 66.11 234 LYS A C 1
ATOM 1888 O O . LYS A 1 235 ? -10.661 -9.295 59.777 1.00 66.11 234 LYS A O 1
ATOM 1894 N N . PHE A 1 236 ? -10.908 -8.790 61.953 1.00 53.14 235 PHE A N 1
ATOM 1895 C CA . PHE A 1 236 ? -9.483 -8.541 62.132 1.00 53.14 235 PHE A CA 1
ATOM 1896 C C . PHE A 1 236 ? -8.679 -9.651 62.792 1.00 53.14 235 PHE A C 1
ATOM 1897 O O . PHE A 1 236 ? -7.457 -9.729 62.615 1.00 53.14 235 PHE A O 1
ATOM 1905 N N . GLY A 1 237 ? -9.355 -10.514 63.542 1.00 55.50 236 GLY A N 1
ATOM 1906 C CA . GLY A 1 237 ? -8.654 -11.589 64.223 1.00 55.50 236 GLY A CA 1
ATOM 1907 C C . GLY A 1 237 ? -7.992 -11.062 65.487 1.00 55.50 236 GLY A C 1
ATOM 1908 O O . GLY A 1 237 ? -7.978 -9.855 65.728 1.00 55.50 236 GLY A O 1
ATOM 1909 N N . GLN A 1 238 ? -7.438 -11.963 66.291 1.00 59.58 237 GLN A N 1
ATOM 1910 C CA . GLN A 1 238 ? -6.780 -11.571 67.529 1.00 59.58 237 GLN A CA 1
ATOM 1911 C C . GLN A 1 238 ? -5.592 -10.677 67.237 1.00 59.58 237 GLN A C 1
ATOM 1912 O O . GLN A 1 238 ? -5.050 -10.701 66.139 1.00 59.58 237 GLN A O 1
ATOM 1918 N N . VAL A 1 239 ? -5.200 -9.889 68.232 1.00 56.69 238 VAL A N 1
ATOM 1919 C CA . VAL A 1 239 ? -4.069 -8.980 68.105 1.00 56.69 238 VAL A CA 1
ATOM 1920 C C . VAL A 1 239 ? -2.837 -9.747 67.670 1.00 56.69 238 VAL A C 1
ATOM 1921 O O . VAL A 1 239 ? -2.550 -10.824 68.196 1.00 56.69 238 VAL A O 1
ATOM 1925 N N . ASP A 1 240 ? -2.101 -9.190 66.719 1.00 49.95 239 ASP A N 1
ATOM 1926 C CA . ASP A 1 240 ? -0.878 -9.826 66.265 1.00 49.95 239 ASP A CA 1
ATOM 1927 C C . ASP A 1 240 ? 0.226 -8.987 66.891 1.00 49.95 239 ASP A C 1
ATOM 1928 O O . ASP A 1 240 ? 0.419 -7.826 66.531 1.00 49.95 239 ASP A O 1
ATOM 1933 N N . LEU A 1 241 ? 0.930 -9.579 67.850 1.00 56.76 240 LEU A N 1
ATOM 1934 C CA . LEU A 1 241 ? 1.983 -8.887 68.576 1.00 56.76 240 LEU A CA 1
ATOM 1935 C C . LEU A 1 241 ? 3.274 -8.723 67.793 1.00 56.76 240 LEU A C 1
ATOM 1936 O O . LEU A 1 241 ? 4.166 -7.992 68.218 1.00 56.76 240 LEU A O 1
ATOM 1941 N N . LYS A 1 242 ? 3.379 -9.396 66.652 1.00 60.83 241 LYS A N 1
ATOM 1942 C CA . LYS A 1 242 ? 4.586 -9.289 65.843 1.00 60.83 241 LYS A CA 1
ATOM 1943 C C . LYS A 1 242 ? 4.594 -8.038 64.969 1.00 60.83 241 LYS A C 1
ATOM 1944 O O . LYS A 1 242 ? 5.624 -7.681 64.401 1.00 60.83 241 LYS A O 1
ATOM 1950 N N . GLN A 1 243 ? 3.449 -7.367 64.879 1.00 55.00 242 GLN A N 1
ATOM 1951 C CA . GLN A 1 243 ? 3.334 -6.157 64.069 1.00 55.00 242 GLN A CA 1
ATOM 1952 C C . GLN A 1 243 ? 3.805 -4.934 64.841 1.00 55.00 242 GLN A C 1
ATOM 1953 O O . GLN A 1 243 ? 3.556 -4.809 66.038 1.00 55.00 242 GLN A O 1
ATOM 1959 N N . PRO A 1 244 ? 4.514 -4.021 64.170 1.00 58.47 243 PRO A N 1
ATOM 1960 C CA . PRO A 1 244 ? 4.973 -2.818 64.866 1.00 58.47 243 PRO A CA 1
ATOM 1961 C C . PRO A 1 244 ? 3.855 -1.779 64.787 1.00 58.47 243 PRO A C 1
ATOM 1962 O O . PRO A 1 244 ? 2.936 -1.922 63.979 1.00 58.47 243 PRO A O 1
ATOM 1966 N N . ALA A 1 245 ? 3.924 -0.749 65.623 1.00 48.59 244 ALA A N 1
ATOM 1967 C CA . ALA A 1 245 ? 2.917 0.302 65.603 1.00 48.59 244 ALA A CA 1
ATOM 1968 C C . ALA A 1 245 ? 3.401 1.414 64.669 1.00 48.59 244 ALA A C 1
ATOM 1969 O O . ALA A 1 245 ? 4.594 1.695 64.599 1.00 48.59 244 ALA A O 1
ATOM 1971 N N . ILE A 1 2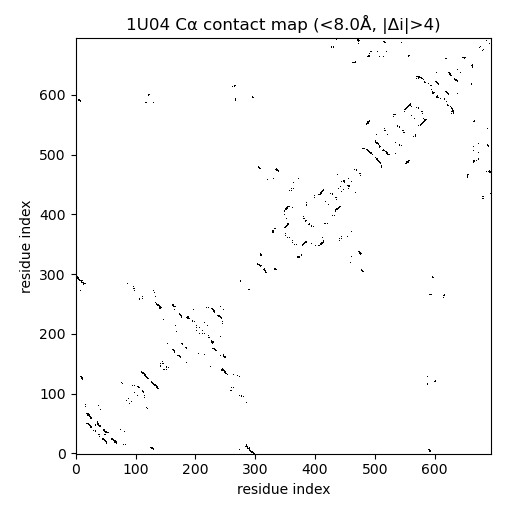46 ? 2.468 2.035 63.955 1.00 51.52 245 ILE A N 1
ATOM 1972 C CA . ILE A 1 246 ? 2.796 3.103 63.012 1.00 51.52 245 ILE A CA 1
ATOM 1973 C C . ILE A 1 246 ? 2.453 4.473 63.578 1.00 51.52 245 ILE A C 1
ATOM 1974 O O . ILE A 1 246 ? 1.289 4.767 63.843 1.00 51.52 245 ILE A O 1
ATOM 1979 N N . LEU A 1 247 ? 3.462 5.315 63.766 1.00 48.33 246 LEU A N 1
ATOM 1980 C CA . LEU A 1 247 ? 3.196 6.649 64.285 1.00 48.33 246 LEU A CA 1
ATOM 1981 C C . LEU A 1 247 ? 2.677 7.490 63.122 1.00 48.33 246 LEU A C 1
ATOM 1982 O O . LEU A 1 247 ? 3.335 7.600 62.083 1.00 48.33 246 LEU A O 1
ATOM 1987 N N . ALA A 1 248 ? 1.500 8.080 63.287 1.00 60.06 247 ALA A N 1
ATOM 1988 C CA . ALA A 1 248 ? 0.911 8.869 62.214 1.00 60.06 247 ALA A CA 1
ATOM 1989 C C . ALA A 1 248 ? 0.155 10.078 62.723 1.00 60.06 247 ALA A C 1
ATOM 1990 O O . ALA A 1 248 ? 0.149 10.370 63.918 1.00 60.06 247 ALA A O 1
ATOM 1992 N N . LYS A 1 249 ? -0.484 10.782 61.796 1.00 56.31 248 LYS A N 1
ATOM 1993 C CA . LYS A 1 249 ? -1.265 11.960 62.126 1.00 56.31 248 LYS A CA 1
ATOM 1994 C C . LYS A 1 249 ? -2.482 12.039 61.216 1.00 56.31 248 LYS A C 1
ATOM 1995 O O . LYS A 1 249 ? -2.551 11.363 60.185 1.00 56.31 248 LYS A O 1
ATOM 2001 N N . PHE A 1 250 ? -3.446 12.859 61.610 1.00 63.28 249 PHE A N 1
ATOM 2002 C CA . PHE A 1 250 ? -4.661 13.030 60.838 1.00 63.28 249 PHE A CA 1
ATOM 2003 C C . PHE A 1 250 ? -4.350 13.534 59.436 1.00 63.28 249 PHE A C 1
ATOM 2004 O O . PHE A 1 250 ? -3.432 14.345 59.236 1.00 63.28 249 PHE A O 1
ATOM 2012 N N . ALA A 1 251 ? -5.113 13.039 58.465 1.00 68.59 250 ALA A N 1
ATOM 2013 C CA . ALA A 1 251 ? -4.935 13.438 57.078 1.00 68.59 250 ALA A CA 1
ATOM 2014 C C . ALA A 1 251 ? -5.659 14.756 56.799 1.00 68.59 250 ALA A C 1
ATOM 2015 O O . ALA A 1 251 ? -5.209 15.562 55.982 1.00 68.59 250 ALA A O 1
ATOM 2017 N N . SER A 1 252 ? -6.772 14.972 57.493 1.00 76.45 251 SER A N 1
ATOM 2018 C CA . SER A 1 252 ? -7.582 16.175 57.317 1.00 76.45 251 SER A CA 1
ATOM 2019 C C . SER A 1 252 ? -6.890 17.480 57.722 1.00 76.45 251 SER A C 1
ATOM 2020 O O . SER A 1 252 ? -5.672 17.616 57.598 1.00 76.45 251 SER A O 1
ATOM 2023 N N . LYS A 1 253 ? -7.688 18.432 58.204 1.00 116.94 252 LYS A N 1
ATOM 202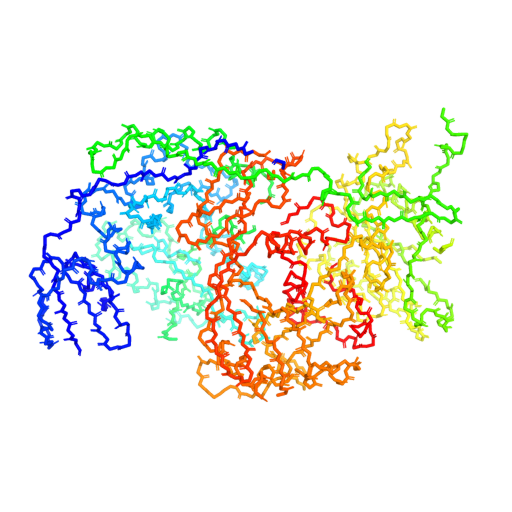4 C CA . LYS A 1 253 ? -7.206 19.746 58.626 1.00 116.94 252 LYS A CA 1
ATOM 2025 C C . LYS A 1 253 ? -6.957 20.629 57.409 1.00 116.94 252 LYS A C 1
ATOM 2026 O O . LYS A 1 253 ? -7.464 20.356 56.320 1.00 116.94 252 LYS A O 1
ATOM 2032 N N . ASN A 1 259 ? 1.361 17.852 65.655 1.00 150.47 258 ASN A N 1
ATOM 2033 C CA . ASN A 1 259 ? 0.210 18.540 66.229 1.00 150.47 258 ASN A CA 1
ATOM 2034 C C . ASN A 1 259 ? -0.627 17.576 67.064 1.00 150.47 258 ASN A C 1
ATOM 2035 O O . ASN A 1 259 ? -1.557 17.989 67.758 1.00 150.47 258 ASN A O 1
ATOM 2040 N N . TYR A 1 260 ? -0.294 16.290 66.999 1.00 138.22 259 TYR A N 1
ATOM 2041 C CA . TYR A 1 260 ? -1.036 15.289 67.755 1.00 138.22 259 TYR A CA 1
ATOM 2042 C C . TYR A 1 260 ? -0.344 13.928 67.734 1.00 138.22 259 TYR A C 1
ATOM 2043 O O . TYR A 1 260 ? 0.060 13.410 68.776 1.00 138.22 259 TYR A O 1
ATOM 2052 N N . LYS A 1 261 ? -0.215 13.355 66.540 1.00 83.39 260 LYS A N 1
ATOM 2053 C CA . LYS A 1 261 ? 0.415 12.048 66.362 1.00 83.39 260 LYS A CA 1
ATOM 2054 C C . LYS A 1 261 ? -0.374 10.914 67.016 1.00 83.39 260 LYS A C 1
ATOM 2055 O O . LYS A 1 261 ? -0.565 10.884 68.231 1.00 83.39 260 LYS A O 1
ATOM 2061 N N . ILE A 1 262 ? -0.829 9.985 66.184 1.00 62.77 261 ILE A N 1
ATOM 2062 C CA . ILE A 1 262 ? -1.608 8.831 66.621 1.00 62.77 261 ILE A CA 1
ATOM 2063 C C . ILE A 1 262 ? -0.863 7.550 66.251 1.00 62.77 261 ILE A C 1
ATOM 2064 O O . ILE A 1 262 ? -0.047 7.541 65.328 1.00 62.77 261 ILE A O 1
ATOM 2069 N N . TYR A 1 263 ? -1.141 6.475 66.981 1.00 45.49 262 TYR A N 1
ATOM 2070 C CA . TYR A 1 263 ? -0.529 5.178 66.715 1.00 45.49 262 TYR A CA 1
ATOM 2071 C C . TYR A 1 263 ? -1.541 4.342 65.948 1.00 45.49 262 TYR A C 1
ATOM 2072 O O . TYR A 1 263 ? -2.726 4.297 66.309 1.00 45.49 262 TYR A O 1
ATOM 2081 N N . LEU A 1 264 ? -1.076 3.687 64.888 1.00 40.09 263 LEU A N 1
ATOM 2082 C CA . LEU A 1 264 ? -1.948 2.853 64.070 1.00 40.09 263 LEU A CA 1
ATOM 2083 C C . LEU A 1 264 ? -1.441 1.423 64.025 1.00 40.09 263 LEU A C 1
ATOM 2084 O O . LEU A 1 264 ? -0.236 1.172 64.097 1.00 40.09 263 LEU A O 1
ATOM 2089 N N . LEU A 1 265 ? -2.369 0.486 63.903 1.00 45.51 264 LEU A N 1
ATOM 2090 C CA . LEU A 1 265 ? -2.017 -0.921 63.809 1.00 45.51 264 LEU A CA 1
ATOM 2091 C C . LEU A 1 265 ? -2.271 -1.373 62.364 1.00 45.51 264 LEU A C 1
ATOM 2092 O O . LEU A 1 265 ? -3.409 -1.350 61.896 1.00 45.51 264 LEU A O 1
ATOM 2097 N N . PRO A 1 266 ? -1.206 -1.766 61.639 1.00 47.17 265 PRO A N 1
ATOM 2098 C CA . PRO A 1 266 ? -1.309 -2.223 60.249 1.00 47.17 265 PRO A CA 1
ATOM 2099 C C . PRO A 1 266 ? -2.375 -3.289 60.054 1.00 47.17 265 PRO A C 1
ATOM 2100 O O . PRO A 1 266 ? -2.897 -3.482 58.951 1.00 47.17 265 PRO A O 1
ATOM 2104 N N . GLN A 1 267 ? -2.705 -3.954 61.154 1.00 44.41 266 GLN A N 1
ATOM 2105 C CA . GLN A 1 267 ? -3.703 -5.014 61.188 1.00 44.41 266 GLN A CA 1
ATOM 2106 C C . GLN A 1 267 ? -5.109 -4.439 61.111 1.00 44.41 266 GLN A C 1
ATOM 2107 O O . GLN A 1 267 ? -6.053 -5.141 60.757 1.00 44.41 266 GLN A O 1
ATOM 2113 N N . LEU A 1 268 ? -5.243 -3.162 61.449 1.00 42.63 267 LEU A N 1
ATOM 2114 C CA . LEU A 1 268 ? -6.548 -2.518 61.459 1.00 42.63 267 LEU A CA 1
ATOM 2115 C C . LEU A 1 268 ? -6.749 -1.411 60.430 1.00 42.63 267 LEU A C 1
ATOM 2116 O O . LEU A 1 268 ? -7.811 -0.782 60.403 1.00 42.63 267 LEU A O 1
ATOM 2121 N N . VAL A 1 269 ? -5.743 -1.154 59.599 1.00 50.36 268 VAL A N 1
ATOM 2122 C CA . VAL A 1 269 ? -5.853 -0.092 58.605 1.00 50.36 268 VAL A CA 1
ATOM 2123 C C . VAL A 1 269 ? -5.605 -0.532 57.171 1.00 50.36 268 VAL A C 1
ATOM 2124 O O . VAL A 1 269 ? -4.858 -1.474 56.908 1.00 50.36 268 VAL A O 1
ATOM 2128 N N . VAL A 1 270 ? -6.227 0.177 56.239 1.00 41.89 269 VAL A N 1
ATOM 2129 C CA . VAL A 1 270 ? -6.054 -0.144 54.834 1.00 41.89 269 VAL A CA 1
ATOM 2130 C C . VAL A 1 270 ? -5.463 1.028 54.071 1.00 41.89 269 VAL A C 1
ATOM 2131 O O . VAL A 1 270 ? -5.777 2.186 54.345 1.00 41.89 269 VAL A O 1
ATOM 2135 N N . PRO A 1 271 ? -4.566 0.738 53.125 1.00 45.86 270 PRO A N 1
ATOM 2136 C CA . PRO A 1 271 ? -3.989 1.841 52.359 1.00 45.86 270 PRO A CA 1
ATOM 2137 C C . PRO A 1 271 ? -5.063 2.467 51.458 1.00 45.86 270 PRO A C 1
ATOM 2138 O O . PRO A 1 271 ? -5.921 1.766 50.914 1.00 45.86 270 PRO A O 1
ATOM 2142 N N . THR A 1 272 ? -5.027 3.790 51.341 1.00 47.94 271 THR A N 1
ATOM 2143 C CA . THR A 1 272 ? -5.987 4.526 50.524 1.00 47.94 271 THR A CA 1
ATOM 2144 C C . THR A 1 272 ? -5.224 5.570 49.731 1.00 47.94 271 THR A C 1
ATOM 2145 O O . THR A 1 272 ? -4.190 6.065 50.186 1.00 47.94 271 THR A O 1
ATOM 2149 N N . TYR A 1 273 ? -5.750 5.918 48.561 1.00 43.35 272 TYR A N 1
ATOM 2150 C CA . TYR A 1 273 ? -5.112 6.890 47.676 1.00 43.35 272 TYR A CA 1
ATOM 2151 C C . TYR A 1 273 ? -6.130 7.769 46.956 1.00 43.35 272 TYR A C 1
ATOM 2152 O O . TYR A 1 273 ? -7.227 7.311 46.620 1.00 43.35 272 TYR A O 1
ATOM 2161 N N . ASN A 1 274 ? -5.764 9.029 46.728 1.00 37.52 273 ASN A N 1
ATOM 2162 C CA . ASN A 1 274 ? -6.613 9.929 45.948 1.00 37.52 273 ASN A CA 1
ATOM 2163 C C . ASN A 1 274 ? -6.136 9.629 44.527 1.00 37.52 273 ASN A C 1
ATOM 2164 O O . ASN A 1 274 ? -4.990 9.922 44.175 1.00 37.52 273 ASN A O 1
ATOM 2169 N N . ALA A 1 275 ? -6.988 9.002 43.728 1.00 38.51 274 ALA A N 1
ATOM 2170 C CA . ALA A 1 275 ? -6.609 8.629 42.359 1.00 38.51 274 ALA A CA 1
ATOM 2171 C C . ALA A 1 275 ? -6.013 9.782 41.565 1.00 38.51 274 ALA A C 1
ATOM 2172 O O . ALA A 1 275 ? -4.946 9.649 40.966 1.00 38.51 274 ALA A O 1
ATOM 2174 N N . GLU A 1 276 ? -6.706 10.915 41.580 1.00 46.05 275 GLU A N 1
ATOM 2175 C CA . GLU A 1 276 ? -6.279 12.098 40.846 1.00 46.05 275 GLU A CA 1
ATOM 2176 C C . GLU A 1 276 ? -4.928 12.654 41.299 1.00 46.05 275 GLU A C 1
ATOM 2177 O O . GLU A 1 276 ? -4.297 13.422 40.580 1.00 46.05 275 GLU A O 1
ATOM 2183 N N . GLN A 1 277 ? -4.487 12.256 42.486 1.00 62.96 276 GLN A N 1
ATOM 2184 C CA . GLN A 1 277 ? -3.215 12.717 43.036 1.00 62.96 276 GLN A CA 1
ATOM 2185 C C . GLN A 1 277 ? -2.036 11.844 42.601 1.00 62.96 276 GLN A C 1
ATOM 2186 O O . GLN A 1 277 ? -0.881 12.209 42.804 1.00 62.96 276 GLN A O 1
ATOM 2192 N N . LEU A 1 278 ? -2.326 10.693 42.005 1.00 55.21 277 LEU A N 1
ATOM 2193 C CA . LEU A 1 278 ? -1.271 9.786 41.568 1.00 55.21 277 LEU A CA 1
ATOM 2194 C C . LEU A 1 278 ? -0.823 10.093 40.140 1.00 55.21 277 LEU A C 1
ATOM 2195 O O . LEU A 1 278 ? -1.622 10.554 39.317 1.00 55.21 277 LEU A O 1
ATOM 2200 N N . ALA A 1 283 ? -2.259 2.294 38.184 1.00 112.07 282 ALA A N 1
ATOM 2201 C CA . ALA A 1 283 ? -1.574 1.210 37.496 1.00 112.07 282 ALA A CA 1
ATOM 2202 C C . ALA A 1 283 ? -1.805 1.306 36.000 1.00 112.07 282 ALA A C 1
ATOM 2203 O O . ALA A 1 283 ? -1.167 2.102 35.316 1.00 112.07 282 ALA A O 1
ATOM 2205 N N . LYS A 1 284 ? -2.730 0.502 35.491 1.00 65.34 283 LYS A N 1
ATOM 2206 C CA . LYS A 1 284 ? -3.013 0.506 34.061 1.00 65.34 283 LYS A CA 1
ATOM 2207 C C . LYS A 1 284 ? -4.515 0.376 33.860 1.00 65.34 283 LYS A C 1
ATOM 2208 O O . LYS A 1 284 ? -5.162 1.247 33.273 1.00 65.34 283 LYS A O 1
ATOM 2214 N N . GLU A 1 285 ? -5.055 -0.729 34.360 1.00 67.78 284 GLU A N 1
ATOM 2215 C CA . GLU A 1 285 ? -6.475 -1.019 34.291 1.00 67.78 284 GLU A CA 1
ATOM 2216 C C . GLU A 1 285 ? -7.202 -0.020 35.172 1.00 67.78 284 GLU A C 1
ATOM 2217 O O . GLU A 1 285 ? -8.275 0.468 34.812 1.00 67.78 284 GLU A O 1
ATOM 2223 N N . ILE A 1 286 ? -6.621 0.281 36.333 1.00 59.11 285 ILE A N 1
ATOM 2224 C CA . ILE A 1 286 ? -7.244 1.243 37.233 1.00 59.11 285 ILE A CA 1
ATOM 2225 C C . ILE A 1 286 ? -7.296 2.588 36.538 1.00 59.11 285 ILE A C 1
ATOM 2226 O O . ILE A 1 286 ? -8.374 3.134 36.295 1.00 59.11 285 ILE A O 1
ATOM 2231 N N . LEU A 1 287 ? -6.117 3.108 36.212 1.00 87.11 286 LEU A N 1
ATOM 2232 C CA . LEU A 1 287 ? -5.993 4.393 35.541 1.00 87.11 286 LEU A CA 1
ATOM 2233 C C . LEU A 1 287 ? -7.119 4.599 34.540 1.00 87.11 286 LEU A C 1
ATOM 2234 O O . LEU A 1 287 ? -7.734 5.659 34.499 1.00 87.11 286 LEU A O 1
ATOM 2239 N N . GLU A 1 288 ? -7.387 3.581 33.734 1.00 74.75 287 GLU A N 1
ATOM 2240 C CA . GLU A 1 288 ? -8.442 3.664 32.739 1.00 74.75 287 GLU A CA 1
ATOM 2241 C C . GLU A 1 288 ? -9.748 4.089 33.393 1.00 74.75 287 GLU A C 1
ATOM 2242 O O . GLU A 1 288 ? -10.250 5.183 33.143 1.00 74.75 287 GLU A O 1
ATOM 2248 N N . TYR A 1 289 ? -10.277 3.218 34.247 1.00 53.07 288 TYR A N 1
ATOM 2249 C CA . TYR A 1 289 ? -11.540 3.443 34.938 1.00 53.07 288 TYR A CA 1
ATOM 2250 C C . TYR A 1 289 ? -11.736 4.834 35.533 1.00 53.07 288 TYR A C 1
ATOM 2251 O O . TYR A 1 289 ? -12.866 5.315 35.628 1.00 53.07 288 TYR A O 1
ATOM 2260 N N . THR A 1 290 ? -10.645 5.471 35.947 1.00 51.30 289 THR A N 1
ATOM 2261 C CA . THR A 1 290 ? -10.723 6.801 36.542 1.00 51.30 289 THR A CA 1
ATOM 2262 C C . THR A 1 290 ? -10.732 7.901 35.489 1.00 51.30 289 THR A C 1
ATOM 2263 O O . THR A 1 290 ? -11.073 9.047 35.774 1.00 51.30 289 THR A O 1
ATOM 2267 N N . LYS A 1 291 ? -10.346 7.563 34.269 1.00 45.85 290 LYS A N 1
ATOM 2268 C CA . LYS A 1 291 ? -10.338 8.555 33.211 1.00 45.85 290 LYS A CA 1
ATOM 2269 C C . LYS A 1 291 ? -11.709 8.544 32.547 1.00 45.85 290 LYS A C 1
ATOM 2270 O O . LYS A 1 291 ? -12.184 7.509 32.082 1.00 45.85 290 LYS A O 1
ATOM 2276 N N . LEU A 1 292 ? -12.354 9.701 32.546 1.00 45.06 291 LEU A N 1
ATOM 2277 C CA . LEU A 1 292 ? -13.677 9.843 31.973 1.00 45.06 291 LEU A CA 1
ATOM 2278 C C . LEU A 1 292 ? -13.659 10.847 30.831 1.00 45.06 291 LEU A C 1
ATOM 2279 O O . LEU A 1 292 ? -13.199 11.979 30.988 1.00 45.06 291 LEU A O 1
ATOM 2292 N N . PRO A 1 294 ? -14.985 13.607 28.156 1.00 44.59 293 PRO A N 1
ATOM 2293 C CA . PRO A 1 294 ? -15.814 14.794 28.383 1.00 44.59 293 PRO A CA 1
ATOM 2294 C C . PRO A 1 294 ? -17.315 14.488 28.378 1.00 44.59 293 PRO A C 1
ATOM 2295 O O . PRO A 1 294 ? -18.063 15.006 29.210 1.00 44.59 293 PRO A O 1
ATOM 2299 N N . GLU A 1 295 ? -17.760 13.645 27.447 1.00 39.36 294 GLU A N 1
ATOM 2300 C CA . GLU A 1 295 ? -19.186 13.319 27.361 1.00 39.36 294 GLU A CA 1
ATOM 2301 C C . GLU A 1 295 ? -19.678 12.410 28.490 1.00 39.36 294 GLU A C 1
ATOM 2302 O O . GLU A 1 295 ? -20.839 12.477 28.880 1.00 39.36 294 GLU A O 1
ATOM 2308 N N . GLU A 1 296 ? -18.798 11.561 29.007 1.00 41.51 295 GLU A N 1
ATOM 2309 C CA . GLU A 1 296 ? -19.165 10.679 30.110 1.00 41.51 295 GLU A CA 1
ATOM 2310 C C . GLU A 1 296 ? -19.377 11.489 31.399 1.00 41.51 295 GLU A C 1
ATOM 2311 O O . GLU A 1 296 ? -20.358 11.295 32.114 1.00 41.51 295 GLU A O 1
ATOM 2317 N N . ARG A 1 297 ? -18.460 12.400 31.694 1.00 38.96 296 ARG A N 1
ATOM 2318 C CA . ARG A 1 297 ? -18.592 13.237 32.885 1.00 38.96 296 ARG A CA 1
ATOM 2319 C C . ARG A 1 297 ? -19.871 14.049 32.755 1.00 38.96 296 ARG A C 1
ATOM 2320 O O . ARG A 1 297 ? -20.634 14.170 33.707 1.00 38.96 296 ARG A O 1
ATOM 2328 N N . LYS A 1 298 ? -20.103 14.592 31.560 1.00 39.66 297 LYS A N 1
ATOM 2329 C CA . LYS A 1 298 ? -21.286 15.408 31.300 1.00 39.66 297 LYS A CA 1
ATOM 2330 C C . LYS A 1 298 ? -22.563 14.629 31.607 1.00 39.66 297 LYS A C 1
ATOM 2331 O O . LYS A 1 298 ? -23.444 15.103 32.340 1.00 39.66 297 LYS A O 1
ATOM 2337 N N . GLU A 1 299 ? -22.651 13.430 31.042 1.00 40.20 298 GLU A N 1
ATOM 2338 C CA . GLU A 1 299 ? -23.804 12.568 31.254 1.00 40.20 298 GLU A CA 1
ATOM 2339 C C . GLU A 1 299 ? -23.965 12.169 32.727 1.00 40.20 298 GLU A C 1
ATOM 2340 O O . GLU A 1 299 ? -25.065 12.244 33.274 1.00 40.20 298 GLU A O 1
ATOM 2346 N N . LEU A 1 300 ? -22.878 11.731 33.366 1.00 39.60 299 LEU A N 1
ATOM 2347 C CA . LEU A 1 300 ? -22.956 11.335 34.777 1.00 39.60 299 LEU A CA 1
ATOM 2348 C C . LEU A 1 300 ? -23.480 12.502 35.618 1.00 39.60 299 LEU A C 1
ATOM 2349 O O . LEU A 1 300 ? -24.340 12.329 36.470 1.00 39.60 299 LEU A O 1
ATOM 2354 N N . LEU A 1 301 ? -22.978 13.702 35.369 1.00 38.08 300 LEU A N 1
ATOM 2355 C CA . LEU A 1 301 ? -23.459 14.858 36.117 1.00 38.08 300 LEU A CA 1
ATOM 2356 C C . LEU A 1 301 ? -24.950 15.106 35.852 1.00 38.08 300 LEU A C 1
ATOM 2357 O O . LEU A 1 301 ? -25.715 15.422 36.775 1.00 38.08 300 LEU A O 1
ATOM 2362 N N . GLU A 1 302 ? -25.364 14.979 34.595 1.00 40.84 301 GLU A N 1
ATOM 2363 C CA . GLU A 1 302 ? -26.778 15.167 34.281 1.00 40.84 301 GLU A CA 1
ATOM 2364 C C . GLU A 1 302 ? -27.615 14.108 35.002 1.00 40.84 301 GLU A C 1
ATOM 2365 O O . GLU A 1 302 ? -28.724 14.391 35.418 1.00 40.84 301 GLU A O 1
ATOM 2371 N N . ASN A 1 303 ? -27.075 12.900 35.164 1.00 46.53 302 ASN A N 1
ATOM 2372 C CA . ASN A 1 303 ? -27.805 11.837 35.854 1.00 46.53 302 ASN A CA 1
ATOM 2373 C C . ASN A 1 303 ? -28.015 12.189 37.313 1.00 46.53 302 ASN A C 1
ATOM 2374 O O . ASN A 1 303 ? -29.085 11.950 37.880 1.00 46.53 302 ASN A O 1
ATOM 2379 N N . ILE A 1 304 ? -26.975 12.746 37.923 1.00 45.54 303 ILE A N 1
ATOM 2380 C CA . ILE A 1 304 ? -27.036 13.141 39.319 1.00 45.54 303 ILE A CA 1
ATOM 2381 C C . ILE A 1 304 ? -28.056 14.250 39.467 1.00 45.54 303 ILE A C 1
ATOM 2382 O O . ILE A 1 304 ? -28.868 14.246 40.398 1.00 45.54 303 ILE A O 1
ATOM 2387 N N . LEU A 1 305 ? -28.014 15.198 38.539 1.00 47.06 304 LEU A N 1
ATOM 2388 C CA . LEU A 1 305 ? -28.928 16.325 38.571 1.00 47.06 304 LEU A CA 1
ATOM 2389 C C . LEU A 1 305 ? -30.383 15.881 38.445 1.00 47.06 304 LEU A C 1
ATOM 2390 O O . LEU A 1 305 ? -31.258 16.420 39.126 1.00 47.06 304 LEU A O 1
ATOM 2395 N N . ALA A 1 306 ? -30.648 14.902 37.587 1.00 53.87 305 ALA A N 1
ATOM 2396 C CA . ALA A 1 306 ? -32.016 14.419 37.420 1.00 53.87 305 ALA A CA 1
ATOM 2397 C C . ALA A 1 306 ? -32.502 13.736 38.697 1.00 53.87 305 ALA A C 1
ATOM 2398 O O . ALA A 1 306 ? -33.683 13.806 39.036 1.00 53.87 305 ALA A O 1
ATOM 2400 N N . GLU A 1 307 ? -31.579 13.092 39.408 1.00 52.70 306 GLU A N 1
ATOM 2401 C CA . GLU A 1 307 ? -31.895 12.382 40.643 1.00 52.70 306 GLU A CA 1
ATOM 2402 C C . GLU A 1 307 ? -32.015 13.315 41.860 1.00 52.70 306 GLU A C 1
ATOM 2403 O O . GLU A 1 307 ? -32.555 12.923 42.894 1.00 52.70 306 GLU A O 1
ATOM 2409 N N . VAL A 1 308 ? -31.510 14.542 41.747 1.00 64.37 307 VAL A N 1
ATOM 2410 C CA . VAL A 1 308 ? -31.605 15.497 42.851 1.00 64.37 307 VAL A CA 1
ATOM 2411 C C . VAL A 1 308 ? -33.018 16.078 42.827 1.00 64.37 307 VAL A C 1
ATOM 2412 O O . VAL A 1 308 ? -33.411 16.742 41.866 1.00 64.37 307 VAL A O 1
ATOM 2416 N N . ASP A 1 309 ? -33.784 15.818 43.881 1.00 78.01 308 ASP A N 1
ATOM 2417 C CA . ASP A 1 309 ? -35.158 16.300 43.950 1.00 78.01 308 ASP A CA 1
ATOM 2418 C C . ASP A 1 309 ? -35.250 17.646 44.670 1.00 78.01 308 ASP A C 1
ATOM 2419 O O . ASP A 1 309 ? -35.921 17.768 45.693 1.00 78.01 308 ASP A O 1
ATOM 2424 N N . SER A 1 310 ? -34.572 18.654 44.132 1.00 96.37 309 SER A N 1
ATOM 2425 C CA . SER A 1 310 ? -34.587 19.985 44.731 1.00 96.37 309 SER A CA 1
ATOM 2426 C C . SER A 1 310 ? -34.546 21.048 43.647 1.00 96.37 309 SER A C 1
ATOM 2427 O O . SER A 1 310 ? -33.884 20.879 42.624 1.00 96.37 309 SER A O 1
ATOM 2430 N N . ASP A 1 311 ? -35.263 22.141 43.878 1.00 63.63 310 ASP A N 1
ATOM 2431 C CA . ASP A 1 311 ? -35.311 23.239 42.926 1.00 63.63 310 ASP A CA 1
ATOM 2432 C C . ASP A 1 311 ? -34.330 24.336 43.329 1.00 63.63 310 ASP A C 1
ATOM 2433 O O . ASP A 1 311 ? -34.211 25.351 42.639 1.00 63.63 310 ASP A O 1
ATOM 2438 N N . ILE A 1 312 ? -33.626 24.134 44.442 1.00 57.09 311 ILE A N 1
ATOM 2439 C CA . ILE A 1 312 ? -32.669 25.136 44.910 1.00 57.09 311 ILE A CA 1
ATOM 2440 C C . ILE A 1 312 ? -31.538 25.364 43.895 1.00 57.09 311 ILE A C 1
ATOM 2441 O O . ILE A 1 312 ? -30.880 26.401 43.930 1.00 57.09 311 ILE A O 1
ATOM 2446 N N . ILE A 1 313 ? -31.313 24.394 43.005 1.00 49.83 312 ILE A N 1
ATOM 2447 C CA . ILE A 1 313 ? -30.297 24.520 41.952 1.00 49.83 312 ILE A CA 1
ATOM 2448 C C . ILE A 1 313 ? -30.921 24.194 40.598 1.00 49.83 312 ILE A C 1
ATOM 2449 O O . ILE A 1 313 ? -31.837 23.376 40.512 1.00 49.83 312 ILE A O 1
ATOM 2454 N N . ASP A 1 314 ? -30.409 24.820 39.544 1.00 61.26 313 ASP A N 1
ATOM 2455 C CA . ASP A 1 314 ? -30.907 24.568 38.199 1.00 61.26 313 ASP A CA 1
ATOM 2456 C C . ASP A 1 314 ? -30.780 23.092 37.861 1.00 61.26 313 ASP A C 1
ATOM 2457 O O . ASP A 1 314 ? -30.002 22.367 38.481 1.00 61.26 313 ASP A O 1
ATOM 2462 N N . LYS A 1 315 ? -31.550 22.651 36.874 1.00 58.31 314 LYS A N 1
ATOM 2463 C CA . LYS A 1 315 ? -31.555 21.246 36.471 1.00 58.31 314 LYS A CA 1
ATOM 2464 C C . LYS A 1 315 ? -30.554 20.907 35.372 1.00 58.31 314 LYS A C 1
ATOM 2465 O O . LYS A 1 315 ? -30.297 19.739 35.098 1.00 58.31 314 LYS A O 1
ATOM 2471 N N . SER A 1 316 ? -29.987 21.924 34.738 1.00 53.32 315 SER A N 1
ATOM 2472 C CA . SER A 1 316 ? -29.016 21.666 33.683 1.00 53.32 315 SER A CA 1
ATOM 2473 C C . SER A 1 316 ? -27.678 22.355 33.941 1.00 53.32 315 SER A C 1
ATOM 2474 O O . SER A 1 316 ? -27.599 23.342 34.680 1.00 53.32 315 SER A O 1
ATOM 2477 N N . LEU A 1 317 ? -26.628 21.811 33.335 1.00 49.89 316 LEU A N 1
ATOM 2478 C CA . LEU A 1 317 ? -25.277 22.350 33.467 1.00 49.89 316 LEU A CA 1
ATOM 2479 C C . LEU A 1 317 ? -25.129 23.677 32.723 1.00 49.89 316 LEU A C 1
ATOM 2480 O O . LEU A 1 317 ? -25.695 23.859 31.646 1.00 49.89 316 LEU A O 1
ATOM 2485 N N . SER A 1 318 ? -24.364 24.605 33.291 1.00 42.87 317 SER A N 1
ATOM 2486 C CA . SER A 1 318 ? -24.166 25.903 32.653 1.00 42.87 317 SER A CA 1
ATOM 2487 C C . SER A 1 318 ? -23.252 25.777 31.443 1.00 42.87 317 SER A C 1
ATOM 2488 O O . SER A 1 318 ? -22.449 24.850 31.342 1.00 42.87 317 SER A O 1
ATOM 2491 N N . GLU A 1 319 ? -23.387 26.717 30.523 1.00 52.92 318 GLU A N 1
ATOM 2492 C CA . GLU A 1 319 ? -22.546 26.746 29.338 1.00 52.92 318 GLU A CA 1
ATOM 2493 C C . GLU A 1 319 ? -21.778 28.048 29.475 1.00 52.92 318 GLU A C 1
ATOM 2494 O O . GLU A 1 319 ? -22.210 28.945 30.196 1.00 52.92 318 GLU A O 1
ATOM 2500 N N . ILE A 1 320 ? -20.643 28.168 28.802 1.00 42.77 319 ILE A N 1
ATOM 2501 C CA . ILE A 1 320 ? -19.886 29.411 28.899 1.00 42.77 319 ILE A CA 1
ATOM 2502 C C . ILE A 1 320 ? -19.153 29.694 27.596 1.00 42.77 319 ILE A C 1
ATOM 2503 O O . ILE A 1 320 ? -18.750 28.781 26.886 1.00 42.77 319 ILE A O 1
ATOM 2508 N N . GLU A 1 321 ? -18.998 30.967 27.269 1.00 53.70 320 GLU A N 1
ATOM 2509 C CA . GLU A 1 321 ? -18.304 31.329 26.048 1.00 53.70 320 GLU A CA 1
ATOM 2510 C C . GLU A 1 321 ? -16.816 31.329 26.350 1.00 53.70 320 GLU A C 1
ATOM 2511 O O . GLU A 1 321 ? -16.374 31.945 27.318 1.00 53.70 320 GLU A O 1
ATOM 2517 N N . VAL A 1 322 ? -16.055 30.621 25.527 1.00 54.10 321 VAL A N 1
ATOM 2518 C CA . VAL A 1 322 ? -14.620 30.536 25.711 1.00 54.10 321 VAL A CA 1
ATOM 2519 C C . VAL A 1 322 ? -13.892 31.038 24.465 1.00 54.10 321 VAL A C 1
ATOM 2520 O O . VAL A 1 322 ? -14.487 31.175 23.388 1.00 54.10 321 VAL A O 1
ATOM 2524 N N . GLU A 1 323 ? -12.605 31.322 24.628 1.00 50.68 322 GLU A N 1
ATOM 2525 C CA . GLU A 1 323 ? -11.763 31.786 23.536 1.00 50.68 322 GLU A CA 1
ATOM 2526 C C . GLU A 1 323 ? -10.925 30.606 23.085 1.00 50.68 322 GLU A C 1
ATOM 2527 O O . GLU A 1 323 ? -10.310 29.932 23.911 1.00 50.68 322 GLU A O 1
ATOM 2533 N N . LYS A 1 324 ? -10.911 30.337 21.785 1.00 59.49 323 LYS A N 1
ATOM 2534 C CA . LYS A 1 324 ? -10.105 29.241 21.270 1.00 59.49 323 LYS A CA 1
ATOM 2535 C C . LYS A 1 324 ? -8.687 29.786 21.154 1.00 59.49 323 LYS A C 1
ATOM 2536 O O . LYS A 1 324 ? -8.479 30.993 21.271 1.00 59.49 323 LYS A O 1
ATOM 2542 N N . ILE A 1 325 ? -7.713 28.906 20.951 1.00 55.83 324 ILE A N 1
ATOM 2543 C CA . ILE A 1 325 ? -6.326 29.339 20.823 1.00 55.83 324 ILE A CA 1
ATOM 2544 C C . ILE A 1 325 ? -5.849 29.005 19.413 1.00 55.83 324 ILE A C 1
ATOM 2545 O O . ILE A 1 325 ? -5.957 27.860 18.972 1.00 55.83 324 ILE A O 1
ATOM 2550 N N . ALA A 1 326 ? -5.328 30.014 18.719 1.00 63.86 325 ALA A N 1
ATOM 2551 C CA . ALA A 1 326 ? -4.853 29.873 17.340 1.00 63.86 325 ALA A CA 1
ATOM 2552 C C . ALA A 1 326 ? -3.855 28.745 17.113 1.00 63.86 325 ALA A C 1
ATOM 2553 O O . ALA A 1 326 ? -2.978 28.499 17.942 1.00 63.86 325 ALA A O 1
ATOM 2555 N N . GLN A 1 327 ? -3.992 28.061 15.981 1.00 68.30 326 GLN A N 1
ATOM 2556 C CA . GLN A 1 327 ? -3.095 26.963 15.639 1.00 68.30 326 GLN A CA 1
ATOM 2557 C C . GLN A 1 327 ? -1.691 27.513 15.444 1.00 68.30 326 GLN A C 1
ATOM 2558 O O . GLN A 1 327 ? -0.710 26.777 15.522 1.00 68.30 326 GLN A O 1
ATOM 2564 N N . GLU A 1 328 ? -1.608 28.817 15.193 1.00 63.72 327 GLU A N 1
ATOM 2565 C CA . GLU A 1 328 ? -0.332 29.486 14.977 1.00 63.72 327 GLU A CA 1
ATOM 2566 C C . GLU A 1 328 ? 0.547 29.461 16.223 1.00 63.72 327 GLU A C 1
ATOM 2567 O O . GLU A 1 328 ? 1.763 29.316 16.126 1.00 63.72 327 GLU A O 1
ATOM 2573 N N . LEU A 1 329 ? -0.074 29.623 17.389 1.00 61.48 328 LEU A N 1
ATOM 2574 C CA . LEU A 1 329 ? 0.660 29.628 18.653 1.00 61.48 328 LEU A CA 1
ATOM 2575 C C . LEU A 1 329 ? 1.218 28.241 18.972 1.00 61.48 328 LEU A C 1
ATOM 2576 O O . LEU A 1 329 ? 1.834 28.032 20.010 1.00 61.48 328 LEU A O 1
ATOM 2581 N N . GLU A 1 330 ? 1.001 27.307 18.053 1.00 61.19 329 GLU A N 1
ATOM 2582 C CA . GLU A 1 330 ? 1.464 25.935 18.187 1.00 61.19 329 GLU A CA 1
ATOM 2583 C C . GLU A 1 330 ? 2.793 25.773 17.470 1.00 61.19 329 GLU A C 1
ATOM 2584 O O . GLU A 1 330 ? 3.492 24.778 17.667 1.00 61.19 329 GLU A O 1
ATOM 2590 N N . ASN A 1 331 ? 3.143 26.749 16.638 1.00 55.96 330 ASN A N 1
ATOM 2591 C CA . ASN A 1 331 ? 4.369 26.640 15.858 1.00 55.96 330 ASN A CA 1
ATOM 2592 C C . ASN A 1 331 ? 5.488 27.605 16.232 1.00 55.96 330 ASN A C 1
ATOM 2593 O O . ASN A 1 331 ? 6.381 27.849 15.425 1.00 55.96 330 ASN A O 1
ATOM 2598 N N . LYS A 1 332 ? 5.462 28.143 17.443 1.00 43.12 331 LYS A N 1
ATOM 2599 C CA . LYS A 1 332 ? 6.495 29.095 17.831 1.00 43.12 331 LYS A CA 1
ATOM 2600 C C . LYS A 1 332 ? 7.840 28.490 18.237 1.00 43.12 331 LYS A C 1
ATOM 2601 O O . LYS A 1 332 ? 8.846 29.201 18.325 1.00 43.12 331 LYS A O 1
ATOM 2607 N N . ILE A 1 333 ? 7.870 27.176 18.449 1.00 45.53 332 ILE A N 1
ATOM 2608 C CA . ILE A 1 333 ? 9.100 26.502 18.836 1.00 45.53 332 ILE A CA 1
ATOM 2609 C C . ILE A 1 333 ? 9.609 25.676 17.666 1.00 45.53 332 ILE A C 1
ATOM 2610 O O . ILE A 1 333 ? 8.909 24.787 17.184 1.00 45.53 332 ILE A O 1
ATOM 2615 N N . ARG A 1 334 ? 10.829 25.956 17.214 1.00 45.17 333 ARG A N 1
ATOM 2616 C CA . ARG A 1 334 ? 11.383 25.215 16.082 1.00 45.17 333 ARG A CA 1
ATOM 2617 C C . ARG A 1 334 ? 12.781 24.624 16.291 1.00 45.17 333 ARG A C 1
ATOM 2618 O O . ARG A 1 334 ? 13.519 25.027 17.202 1.00 45.17 333 ARG A O 1
ATOM 2626 N N . VAL A 1 335 ? 13.123 23.664 15.429 1.00 59.14 334 VAL A N 1
ATOM 2627 C CA . VAL A 1 335 ? 14.430 23.013 15.430 1.00 59.14 334 VAL A CA 1
ATOM 2628 C C . VAL A 1 335 ? 14.925 23.001 13.986 1.00 59.14 334 VAL A C 1
ATOM 2629 O O . VAL A 1 335 ? 14.134 23.150 13.051 1.00 59.14 334 VAL A O 1
ATOM 2633 N N . ARG A 1 336 ? 16.225 22.816 13.794 1.00 54.77 335 ARG A N 1
ATOM 2634 C CA . ARG A 1 336 ? 16.785 22.827 12.451 1.00 54.77 335 ARG A CA 1
ATOM 2635 C C . ARG A 1 336 ? 17.777 21.690 12.237 1.00 54.77 335 ARG A C 1
ATOM 2636 O O . ARG A 1 336 ? 18.200 21.041 13.196 1.00 54.77 335 ARG A O 1
ATOM 2644 N N . ASP A 1 337 ? 18.145 21.464 10.973 1.00 57.09 336 ASP A N 1
ATOM 2645 C CA . ASP A 1 337 ? 19.117 20.430 10.615 1.00 57.09 336 ASP A CA 1
ATOM 2646 C C . ASP A 1 337 ? 20.451 21.098 10.258 1.00 57.09 336 ASP A C 1
ATOM 2647 O O . ASP A 1 337 ? 20.592 22.317 10.399 1.00 57.09 336 ASP A O 1
ATOM 2652 N N . ASP A 1 338 ? 21.425 20.309 9.807 1.00 74.53 337 ASP A N 1
ATOM 2653 C CA . ASP A 1 338 ? 22.740 20.852 9.461 1.00 74.53 337 ASP A CA 1
ATOM 2654 C C . ASP A 1 338 ? 22.741 21.590 8.127 1.00 74.53 337 ASP A C 1
ATOM 2655 O O . ASP A 1 338 ? 23.748 2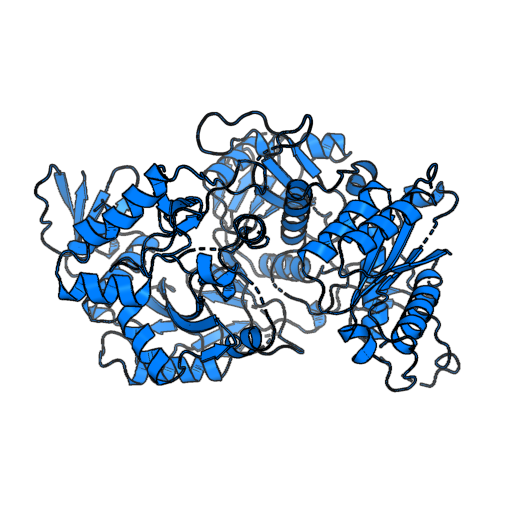2.183 7.739 1.00 74.53 337 ASP A O 1
ATOM 2660 N N . LYS A 1 339 ? 21.613 21.542 7.426 1.00 94.53 338 LYS A N 1
ATOM 2661 C CA . LYS A 1 339 ? 21.476 22.235 6.152 1.00 94.53 338 LYS A CA 1
ATOM 2662 C C . LYS A 1 339 ? 20.997 23.648 6.452 1.00 94.53 338 LYS A C 1
ATOM 2663 O O . LYS A 1 339 ? 21.757 24.481 6.944 1.00 94.53 338 LYS A O 1
ATOM 2669 N N . GLY A 1 340 ? 19.728 23.908 6.165 1.00 93.63 339 GLY A N 1
ATOM 2670 C CA . GLY A 1 340 ? 19.164 25.219 6.423 1.00 93.63 339 GLY A CA 1
ATOM 2671 C C . GLY A 1 340 ? 17.670 25.120 6.645 1.00 93.63 339 GLY A C 1
ATOM 2672 O O . GLY A 1 340 ? 16.958 26.123 6.594 1.00 93.63 339 GLY A O 1
ATOM 2673 N N . ASN A 1 341 ? 17.196 23.904 6.902 1.00 66.46 340 ASN A N 1
ATOM 2674 C CA . ASN A 1 341 ? 15.773 23.665 7.122 1.00 66.46 340 ASN A CA 1
ATOM 2675 C C . ASN A 1 341 ? 15.326 23.878 8.570 1.00 66.46 340 ASN A C 1
ATOM 2676 O O . ASN A 1 341 ? 15.940 23.366 9.510 1.00 66.46 340 ASN A O 1
ATOM 2681 N N . SER A 1 342 ? 14.245 24.635 8.729 1.00 90.87 341 SER A N 1
ATOM 2682 C CA . SER A 1 342 ? 13.675 24.928 10.036 1.00 90.87 341 SER A CA 1
ATOM 2683 C C . SER A 1 342 ? 12.218 24.493 10.047 1.00 90.87 341 SER A C 1
ATOM 2684 O O . SER A 1 342 ? 11.420 24.942 9.226 1.00 90.87 341 SER A O 1
ATOM 2687 N N . VAL A 1 343 ? 11.878 23.613 10.978 1.00 73.22 342 VAL A N 1
ATOM 2688 C CA . VAL A 1 343 ? 10.516 23.120 11.106 1.00 73.22 342 VAL A CA 1
ATOM 2689 C C . VAL A 1 343 ? 10.096 23.185 12.570 1.00 73.22 342 VAL A C 1
ATOM 2690 O O . VAL A 1 343 ? 10.889 22.889 13.461 1.00 73.22 342 VAL A O 1
ATOM 2694 N N . PRO A 1 344 ? 8.847 23.599 12.837 1.00 65.78 343 PRO A N 1
ATOM 2695 C CA . PRO A 1 344 ? 8.350 23.689 14.215 1.00 65.78 343 PRO A CA 1
ATOM 2696 C C . PRO A 1 344 ? 8.017 22.302 14.771 1.00 65.78 343 PRO A C 1
ATOM 2697 O O . PRO A 1 344 ? 7.633 21.401 14.019 1.00 65.78 343 PRO A O 1
ATOM 2701 N N . ILE A 1 345 ? 8.176 22.130 16.083 1.00 66.21 344 ILE A N 1
ATOM 2702 C CA . ILE A 1 345 ? 7.889 20.849 16.718 1.00 66.21 344 ILE A CA 1
ATOM 2703 C C . ILE A 1 345 ? 6.473 20.411 16.361 1.00 66.21 344 ILE A C 1
ATOM 2704 O O . ILE A 1 345 ? 5.504 20.847 16.984 1.00 66.21 344 ILE A O 1
ATOM 2709 N N . SER A 1 346 ? 6.367 19.555 15.347 1.00 132.27 345 SER A N 1
ATOM 2710 C CA . SER A 1 346 ? 5.085 19.033 14.877 1.00 132.27 345 SER A CA 1
ATOM 2711 C C . SER A 1 346 ? 5.304 18.036 13.739 1.00 132.27 345 SER A C 1
ATOM 2712 O O . SER A 1 346 ? 5.223 18.400 12.566 1.00 132.27 345 SER A O 1
ATOM 2715 N N . GLN A 1 347 ? 5.587 16.783 14.087 1.00 139.05 346 GLN A N 1
ATOM 2716 C CA . GLN A 1 347 ? 5.811 15.745 13.085 1.00 139.05 346 GLN A CA 1
ATOM 2717 C C . GLN A 1 347 ? 4.794 14.616 13.241 1.00 139.05 346 GLN A C 1
ATOM 2718 O O . GLN A 1 347 ? 5.005 13.504 12.757 1.00 139.05 346 GLN A O 1
ATOM 2724 N N . LEU A 1 356 ? 9.591 8.875 -2.331 1.00 72.02 355 LEU A N 1
ATOM 2725 C CA . LEU A 1 356 ? 10.136 9.754 -1.302 1.00 72.02 355 LEU A CA 1
ATOM 2726 C C . LEU A 1 356 ? 11.663 9.823 -1.343 1.00 72.02 355 LEU A C 1
ATOM 2727 O O . LEU A 1 356 ? 12.309 9.182 -2.179 1.00 72.02 355 LEU A O 1
ATOM 2732 N N . LEU A 1 357 ? 12.225 10.611 -0.430 1.00 65.93 356 LEU A N 1
ATOM 2733 C CA . LEU A 1 357 ? 13.667 10.810 -0.330 1.00 65.93 356 LEU A CA 1
ATOM 2734 C C . LEU A 1 357 ? 14.447 9.496 -0.318 1.00 65.93 356 LEU A C 1
ATOM 2735 O O . LEU A 1 357 ? 14.209 8.617 0.514 1.00 65.93 356 LEU A O 1
ATOM 2740 N N . TRP A 1 358 ? 15.394 9.387 -1.245 1.00 61.77 357 TRP A N 1
ATOM 2741 C CA . TRP A 1 358 ? 16.223 8.199 -1.391 1.00 61.77 357 TRP A CA 1
ATOM 2742 C C . TRP A 1 358 ? 16.842 7.679 -0.089 1.00 61.77 357 TRP A C 1
ATOM 2743 O O . TRP A 1 358 ? 16.840 6.468 0.161 1.00 61.77 357 TRP A O 1
ATOM 2754 N N . THR A 1 359 ? 17.356 8.590 0.738 1.00 70.70 358 THR A N 1
ATOM 2755 C CA . THR A 1 359 ? 18.007 8.224 2.000 1.00 70.70 358 THR A CA 1
ATOM 2756 C C . THR A 1 359 ? 17.094 7.746 3.132 1.00 70.70 358 THR A C 1
ATOM 2757 O O . THR A 1 359 ? 17.583 7.380 4.204 1.00 70.70 358 THR A O 1
ATOM 2761 N N . ASN A 1 360 ? 15.782 7.737 2.901 1.00 67.73 359 ASN A N 1
ATOM 2762 C CA . ASN A 1 360 ? 14.826 7.311 3.929 1.00 67.73 359 ASN A CA 1
ATOM 2763 C C . ASN A 1 360 ? 14.862 5.820 4.260 1.00 67.73 359 ASN A C 1
ATOM 2764 O O . ASN A 1 360 ? 14.010 5.323 4.993 1.00 67.73 359 ASN A O 1
ATOM 2769 N N . TYR A 1 361 ? 15.847 5.105 3.730 1.00 69.19 360 TYR A N 1
ATOM 2770 C CA . TYR A 1 361 ? 15.956 3.673 3.988 1.00 69.19 360 TYR A CA 1
ATOM 2771 C C . TYR A 1 361 ? 16.832 3.379 5.203 1.00 69.19 360 TYR A C 1
ATOM 2772 O O . TYR A 1 361 ? 16.650 2.362 5.868 1.00 69.19 360 TYR A O 1
ATOM 2781 N N . SER A 1 362 ? 17.782 4.268 5.486 1.00 60.27 361 SER A N 1
ATOM 2782 C CA . SER A 1 362 ? 18.713 4.061 6.597 1.00 60.27 361 SER A CA 1
ATOM 2783 C C . SER A 1 362 ? 18.165 4.328 8.001 1.00 60.27 361 SER A C 1
ATOM 2784 O O . SER A 1 362 ? 17.225 5.104 8.191 1.00 60.27 361 SER A O 1
ATOM 2787 N N . ARG A 1 363 ? 18.786 3.671 8.979 1.00 65.79 362 ARG A N 1
ATOM 2788 C CA . ARG A 1 363 ? 18.413 3.798 10.386 1.00 65.79 362 ARG A CA 1
ATOM 2789 C C . ARG A 1 363 ? 19.060 5.022 11.034 1.00 65.79 362 ARG A C 1
ATOM 2790 O O . ARG A 1 363 ? 19.064 5.154 12.255 1.00 65.79 362 ARG A O 1
ATOM 2798 N N . LYS A 1 364 ? 19.610 5.914 10.216 1.00 54.37 363 LYS A N 1
ATOM 2799 C CA . LYS A 1 364 ? 20.257 7.123 10.723 1.00 54.37 363 LYS A CA 1
ATOM 2800 C C . LYS A 1 364 ? 19.225 8.004 11.421 1.00 54.37 363 LYS A C 1
ATOM 2801 O O . LYS A 1 364 ? 18.150 8.256 10.877 1.00 54.37 363 LYS A O 1
ATOM 2807 N N . TYR A 1 365 ? 19.543 8.464 12.627 1.00 54.01 364 TYR A N 1
ATOM 2808 C CA . TYR A 1 365 ? 18.627 9.331 13.363 1.00 54.01 364 TYR A CA 1
ATOM 2809 C C . TYR A 1 365 ? 18.572 10.683 12.669 1.00 54.01 364 TYR A C 1
ATOM 2810 O O . TYR A 1 365 ? 19.467 11.025 11.899 1.00 54.01 364 TYR A O 1
ATOM 2819 N N . PRO A 1 366 ? 17.509 11.466 12.915 1.00 54.14 365 PRO A N 1
ATOM 2820 C CA . PRO A 1 366 ? 17.451 12.775 12.262 1.00 54.14 365 PRO A CA 1
ATOM 2821 C C . PRO A 1 366 ? 18.589 13.631 12.808 1.00 54.14 365 PRO A C 1
ATOM 2822 O O . PRO A 1 366 ? 19.115 13.355 13.887 1.00 54.14 365 PRO A O 1
ATOM 2826 N N . VAL A 1 367 ? 18.977 14.656 12.058 1.00 60.13 366 VAL A N 1
ATOM 2827 C CA . VAL A 1 367 ? 20.048 15.537 12.487 1.00 60.13 366 VAL A CA 1
ATOM 2828 C C . VAL A 1 367 ? 19.456 16.825 13.036 1.00 60.13 366 VAL A C 1
ATOM 2829 O O . VAL A 1 367 ? 18.631 17.471 12.389 1.00 60.13 366 VAL A O 1
ATOM 2833 N N . ILE A 1 368 ? 19.887 17.188 14.237 1.00 56.80 367 ILE A N 1
ATOM 2834 C CA . ILE A 1 368 ? 19.416 18.392 14.892 1.00 56.80 367 ILE A CA 1
ATOM 2835 C C . ILE A 1 368 ? 20.614 19.294 15.133 1.00 56.80 367 ILE A C 1
ATOM 2836 O O . ILE A 1 368 ? 21.596 18.885 15.745 1.00 56.80 367 ILE A O 1
ATOM 2841 N N . LEU A 1 369 ? 20.537 20.523 14.642 1.00 55.93 368 LEU A N 1
ATOM 2842 C CA . LEU A 1 369 ? 21.632 21.467 14.814 1.00 55.93 368 LEU A CA 1
ATOM 2843 C C . LEU A 1 369 ? 21.249 22.479 15.886 1.00 55.93 368 LEU A C 1
ATOM 2844 O O . LEU A 1 369 ? 20.405 23.349 15.664 1.00 55.93 368 LEU A O 1
ATOM 2849 N N . PRO A 1 370 ? 21.871 22.375 17.070 1.00 54.36 369 PRO A N 1
ATOM 2850 C CA . PRO A 1 370 ? 21.630 23.254 18.221 1.00 54.36 369 PRO A CA 1
ATOM 2851 C C . PRO A 1 370 ? 21.928 24.738 17.978 1.00 54.36 369 PRO A C 1
ATOM 2852 O O . PRO A 1 370 ? 22.768 25.099 17.148 1.00 54.36 369 PRO A O 1
ATOM 2856 N N . TYR A 1 371 ? 21.235 25.593 18.717 1.00 56.23 370 TYR A N 1
ATOM 2857 C CA . TYR A 1 371 ? 21.439 27.027 18.606 1.00 56.23 370 TYR A CA 1
ATOM 2858 C C . TYR A 1 371 ? 22.514 27.408 19.612 1.00 56.23 370 TYR A C 1
ATOM 2859 O O . TYR A 1 371 ? 23.215 28.404 19.439 1.00 56.23 370 TYR A O 1
ATOM 2868 N N . GLU A 1 372 ? 22.633 26.594 20.661 1.00 62.81 371 GLU A N 1
ATOM 2869 C CA . GLU A 1 372 ? 23.626 26.800 21.713 1.00 62.81 371 GLU A CA 1
ATOM 2870 C C . GLU A 1 372 ? 24.045 25.466 22.325 1.00 62.81 371 GLU A C 1
ATOM 2871 O O . GLU A 1 372 ? 23.224 24.562 22.500 1.00 62.81 371 GLU A O 1
ATOM 2877 N N . VAL A 1 373 ? 25.329 25.351 22.647 1.00 53.69 372 VAL A N 1
ATOM 2878 C CA . VAL A 1 373 ? 25.868 24.145 23.262 1.00 53.69 372 VAL A CA 1
ATOM 2879 C C . VAL A 1 373 ? 26.757 24.580 24.419 1.00 53.69 372 VAL A C 1
ATOM 2880 O O . VAL A 1 373 ? 27.671 25.385 24.232 1.00 53.69 372 VAL A O 1
ATOM 2884 N N . PRO A 1 374 ? 26.492 24.067 25.636 1.00 56.69 373 PRO A N 1
ATOM 2885 C CA . PRO A 1 374 ? 27.304 24.431 26.803 1.00 56.69 373 PRO A CA 1
ATOM 2886 C C . PRO A 1 374 ? 28.783 24.491 26.419 1.00 56.69 373 PRO A C 1
ATOM 2887 O O . PRO A 1 374 ? 29.285 23.612 25.716 1.00 56.69 373 PRO A O 1
ATOM 2891 N N . GLU A 1 375 ? 29.474 25.534 26.861 1.00 69.16 374 GLU A N 1
ATOM 2892 C CA . GLU A 1 375 ? 30.883 25.675 26.525 1.00 69.16 374 GLU A CA 1
ATOM 2893 C C . GLU A 1 375 ? 31.706 24.545 27.143 1.00 69.16 374 GLU A C 1
ATOM 2894 O O . GLU A 1 375 ? 32.843 24.295 26.743 1.00 69.16 374 GLU A O 1
ATOM 2900 N N . LYS A 1 376 ? 31.105 23.847 28.102 1.00 88.08 375 LYS A N 1
ATOM 2901 C CA . LYS A 1 376 ? 31.758 22.734 28.777 1.00 88.08 375 LYS A CA 1
ATOM 2902 C C . LYS A 1 376 ? 32.205 21.638 27.813 1.00 88.08 375 LYS A C 1
ATOM 2903 O O . LYS A 1 376 ? 33.281 21.061 27.974 1.00 88.08 375 LYS A O 1
ATOM 2909 N N . PHE A 1 377 ? 31.373 21.349 26.817 1.00 74.38 376 PHE A N 1
ATOM 2910 C CA . PHE A 1 377 ? 31.669 20.305 25.840 1.00 74.38 376 PHE A CA 1
ATOM 2911 C C . PHE A 1 377 ? 32.870 20.601 24.942 1.00 74.38 376 PHE A C 1
ATOM 2912 O O . PHE A 1 377 ? 33.449 19.686 24.353 1.00 74.38 376 PHE A O 1
ATOM 2920 N N . ARG A 1 378 ? 33.240 21.874 24.837 1.00 100.66 377 ARG A N 1
ATOM 2921 C CA . ARG A 1 378 ? 34.373 22.267 24.004 1.00 100.66 377 ARG A CA 1
ATOM 2922 C C . ARG A 1 378 ? 35.676 21.613 24.466 1.00 100.66 377 ARG A C 1
ATOM 2923 O O . ARG A 1 378 ? 36.444 21.101 23.651 1.00 100.66 377 ARG A O 1
ATOM 2931 N N . LYS A 1 379 ? 35.914 21.626 25.775 1.00 114.97 378 LYS A N 1
ATOM 2932 C CA . LYS A 1 379 ? 37.127 21.048 26.351 1.00 114.97 378 LYS A CA 1
ATOM 2933 C C . LYS A 1 379 ? 37.061 19.523 26.482 1.00 114.97 378 LYS A C 1
ATOM 2934 O O . LYS A 1 379 ? 37.970 18.821 26.036 1.00 114.97 378 LYS A O 1
ATOM 2940 N N . ILE A 1 380 ? 35.988 19.027 27.097 1.00 92.81 379 ILE A N 1
ATOM 2941 C CA . ILE A 1 380 ? 35.775 17.591 27.314 1.00 92.81 379 ILE A CA 1
ATOM 2942 C C . ILE A 1 380 ? 36.410 16.690 26.254 1.00 92.81 379 ILE A C 1
ATOM 2943 O O . ILE A 1 380 ? 36.134 16.828 25.062 1.00 92.81 379 ILE A O 1
ATOM 2948 N N . ARG A 1 381 ? 37.261 15.767 26.698 1.00 111.06 380 ARG A N 1
ATOM 2949 C CA . ARG A 1 381 ? 37.930 14.842 25.789 1.00 111.06 380 ARG A CA 1
ATOM 2950 C C . ARG A 1 381 ? 36.937 13.883 25.142 1.00 111.06 380 ARG A C 1
ATOM 2951 O O . ARG A 1 381 ? 36.373 14.174 24.087 1.00 111.06 380 ARG A O 1
ATOM 2959 N N . GLU A 1 382 ? 36.735 12.736 25.782 1.00 81.80 381 GLU A N 1
ATOM 2960 C CA . GLU A 1 382 ? 35.814 11.722 25.286 1.00 81.80 381 GLU A CA 1
ATOM 2961 C C . GLU A 1 382 ? 34.619 11.611 26.226 1.00 81.80 381 GLU A C 1
ATOM 2962 O O . GLU A 1 382 ? 34.671 12.036 27.380 1.00 81.80 381 GLU A O 1
ATOM 2968 N N . ILE A 1 383 ? 33.541 11.030 25.722 1.00 54.73 382 ILE A N 1
ATOM 2969 C CA . ILE A 1 383 ? 32.351 10.824 26.529 1.00 54.73 382 ILE A CA 1
ATOM 2970 C C . ILE A 1 383 ? 31.995 9.345 26.427 1.00 54.73 382 ILE A C 1
ATOM 2971 O O . ILE A 1 383 ? 31.445 8.903 25.428 1.00 54.73 382 ILE A O 1
ATOM 2976 N N . PRO A 1 384 ? 32.350 8.551 27.450 1.00 43.50 383 PRO A N 1
ATOM 2977 C CA . PRO A 1 384 ? 32.041 7.116 27.432 1.00 43.50 383 PRO A CA 1
ATOM 2978 C C . PRO A 1 384 ? 30.538 6.898 27.191 1.00 43.50 383 PRO A C 1
ATOM 2979 O O . PRO A 1 384 ? 29.705 7.629 27.729 1.00 43.50 383 PRO A O 1
ATOM 2991 N N . PHE A 1 386 ? 27.387 4.144 27.399 1.00 44.08 385 PHE A N 1
ATOM 2992 C CA . PHE A 1 386 ? 26.925 2.883 27.963 1.00 44.08 385 PHE A CA 1
ATOM 2993 C C . PHE A 1 386 ? 25.539 2.483 27.476 1.00 44.08 385 PHE A C 1
ATOM 2994 O O . PHE A 1 386 ? 24.614 3.298 27.478 1.00 44.08 385 PHE A O 1
ATOM 3002 N N . ILE A 1 387 ? 25.417 1.225 27.061 1.00 38.93 386 ILE A N 1
ATOM 3003 C CA . ILE A 1 387 ? 24.159 0.638 26.606 1.00 38.93 386 ILE A CA 1
ATOM 3004 C C . ILE A 1 387 ? 23.805 -0.350 27.701 1.00 38.93 386 ILE A C 1
ATOM 3005 O O . ILE A 1 387 ? 24.476 -1.365 27.852 1.00 38.93 386 ILE A O 1
ATOM 3010 N N . ILE A 1 388 ? 22.760 -0.060 28.464 1.00 36.29 387 ILE A N 1
ATOM 3011 C CA . ILE A 1 388 ? 22.356 -0.925 29.568 1.00 36.29 387 ILE A CA 1
ATOM 3012 C C . ILE A 1 388 ? 21.081 -1.681 29.223 1.00 36.29 387 ILE A C 1
ATOM 3013 O O . ILE A 1 388 ? 20.003 -1.092 29.095 1.00 36.29 387 ILE A O 1
ATOM 3018 N N . LEU A 1 389 ? 21.215 -2.996 29.090 1.00 43.27 388 LEU A N 1
ATOM 3019 C CA . LEU A 1 389 ? 20.106 -3.850 28.703 1.00 43.27 388 LEU A CA 1
ATOM 3020 C C . LEU A 1 389 ? 19.516 -4.728 29.796 1.00 43.27 388 LEU A C 1
ATOM 3021 O O . LEU A 1 389 ? 20.197 -5.563 30.389 1.00 43.27 388 LEU A O 1
ATOM 3026 N N . ASP A 1 390 ? 18.231 -4.538 30.042 1.00 49.60 389 ASP A N 1
ATOM 3027 C CA . ASP A 1 390 ? 17.533 -5.324 31.030 1.00 49.60 389 ASP A CA 1
ATOM 3028 C C . ASP A 1 390 ? 17.512 -6.766 30.516 1.00 49.60 389 ASP A C 1
ATOM 3029 O O . ASP A 1 390 ? 16.870 -7.055 29.502 1.00 49.60 389 ASP A O 1
ATOM 3034 N N . SER A 1 391 ? 18.219 -7.659 31.208 1.00 56.04 390 SER A N 1
ATOM 3035 C CA . SER A 1 391 ? 18.299 -9.056 30.794 1.00 56.04 390 SER A CA 1
ATOM 3036 C C . SER A 1 391 ? 16.932 -9.713 30.692 1.00 56.04 390 SER A C 1
ATOM 3037 O O . SER A 1 391 ? 16.796 -10.764 30.073 1.00 56.04 390 SER A O 1
ATOM 3040 N N . GLY A 1 392 ? 15.925 -9.098 31.302 1.00 60.83 391 GLY A N 1
ATOM 3041 C CA . GLY A 1 392 ? 14.585 -9.651 31.236 1.00 60.83 391 GLY A CA 1
ATOM 3042 C C . GLY A 1 392 ? 13.949 -9.514 29.859 1.00 60.83 391 GLY A C 1
ATOM 3043 O O . GLY A 1 392 ? 13.041 -10.271 29.519 1.00 60.83 391 GLY A O 1
ATOM 3044 N N . LEU A 1 393 ? 14.420 -8.559 29.061 1.00 55.40 392 LEU A N 1
ATOM 3045 C CA . LEU A 1 393 ? 13.868 -8.345 27.724 1.00 55.40 392 LEU A CA 1
ATOM 3046 C C . LEU A 1 393 ? 14.281 -9.454 26.755 1.00 55.40 392 LEU A C 1
ATOM 3047 O O . LEU A 1 393 ? 15.410 -9.947 26.808 1.00 55.40 392 LEU A O 1
ATOM 3052 N N . LEU A 1 394 ? 13.364 -9.839 25.868 1.00 60.39 393 LEU A N 1
ATOM 3053 C CA . LEU A 1 394 ? 13.661 -10.867 24.874 1.00 60.39 393 LEU A CA 1
ATOM 3054 C C . LEU A 1 394 ? 14.891 -10.427 24.094 1.00 60.39 393 LEU A C 1
ATOM 3055 O O . LEU A 1 394 ? 15.143 -9.228 23.938 1.00 60.39 393 LEU A O 1
ATOM 3060 N N . ALA A 1 395 ? 15.658 -11.395 23.608 1.00 60.28 394 ALA A N 1
ATOM 3061 C CA . ALA A 1 395 ? 16.865 -11.101 22.847 1.00 60.28 394 ALA A CA 1
ATOM 3062 C C . ALA A 1 395 ? 16.635 -10.112 21.701 1.00 60.28 394 ALA A C 1
ATOM 3063 O O . ALA A 1 395 ? 17.414 -9.177 21.523 1.00 60.28 394 ALA A O 1
ATOM 3065 N N . ASP A 1 396 ? 15.570 -10.317 20.929 1.00 55.46 395 ASP A N 1
ATOM 3066 C CA . ASP A 1 396 ? 15.279 -9.443 19.796 1.00 55.46 395 ASP A CA 1
ATOM 3067 C C . ASP A 1 396 ? 14.985 -7.996 20.200 1.00 55.46 395 ASP A C 1
ATOM 3068 O O . ASP A 1 396 ? 15.308 -7.065 19.466 1.00 55.46 395 ASP A O 1
ATOM 3073 N N . ILE A 1 397 ? 14.366 -7.805 21.359 1.00 47.75 396 ILE A N 1
ATOM 3074 C CA . ILE A 1 397 ? 14.087 -6.457 21.835 1.00 47.75 396 ILE A CA 1
ATOM 3075 C C . ILE A 1 397 ? 15.439 -5.825 22.220 1.00 47.75 396 ILE A C 1
ATOM 3076 O O . ILE A 1 397 ? 15.713 -4.664 21.906 1.00 47.75 396 ILE A O 1
ATOM 3081 N N . GLN A 1 398 ? 16.280 -6.611 22.888 1.00 48.02 397 GLN A N 1
ATOM 3082 C CA . GLN A 1 398 ? 17.603 -6.148 23.295 1.00 48.02 397 GLN A CA 1
ATOM 3083 C C . GLN A 1 398 ? 18.415 -5.677 22.095 1.00 48.02 397 GLN A C 1
ATOM 3084 O O . GLN A 1 398 ? 19.048 -4.630 22.155 1.00 48.02 397 GLN A O 1
ATOM 3090 N N . ASN A 1 399 ? 18.396 -6.442 21.004 1.00 58.81 398 ASN A N 1
ATOM 3091 C CA . ASN A 1 399 ? 19.147 -6.057 19.807 1.00 58.81 398 ASN A CA 1
ATOM 3092 C C . ASN A 1 399 ? 18.578 -4.792 19.176 1.00 58.81 398 ASN A C 1
ATOM 3093 O O . ASN A 1 399 ? 19.320 -3.925 18.714 1.00 58.81 398 ASN A O 1
ATOM 3098 N N . PHE A 1 400 ? 17.256 -4.698 19.147 1.00 52.07 399 PHE A N 1
ATOM 3099 C CA . PHE A 1 400 ? 16.583 -3.530 18.586 1.00 52.07 399 PHE A CA 1
ATOM 3100 C C . PHE A 1 400 ? 17.070 -2.270 19.312 1.00 52.07 399 PHE A C 1
ATOM 3101 O O . PHE A 1 400 ? 17.555 -1.324 18.686 1.00 52.07 399 PHE A O 1
ATOM 3109 N N . ALA A 1 401 ? 16.940 -2.276 20.637 1.00 49.37 400 ALA A N 1
ATOM 3110 C CA . ALA A 1 401 ? 17.357 -1.149 21.471 1.00 49.37 400 ALA A CA 1
ATOM 3111 C C . ALA A 1 401 ? 18.811 -0.716 21.260 1.00 49.37 400 ALA A C 1
ATOM 3112 O O . ALA A 1 401 ? 19.081 0.468 21.040 1.00 49.37 400 ALA A O 1
ATOM 3114 N N . THR A 1 402 ? 19.754 -1.651 21.315 1.00 50.15 401 THR A N 1
ATOM 3115 C CA . THR A 1 402 ? 21.140 -1.245 21.140 1.00 50.15 401 THR A CA 1
ATOM 3116 C C . THR A 1 402 ? 21.328 -0.608 19.759 1.00 50.15 401 THR A C 1
ATOM 3117 O O . THR A 1 402 ? 22.097 0.349 19.609 1.00 50.15 401 THR A O 1
ATOM 3121 N N . ASN A 1 403 ? 20.626 -1.118 18.747 1.00 54.40 402 ASN A N 1
ATOM 3122 C CA . ASN A 1 403 ? 20.755 -0.525 17.421 1.00 54.40 402 ASN A CA 1
ATOM 3123 C C . ASN A 1 403 ? 20.132 0.868 17.407 1.00 54.40 402 ASN A C 1
ATOM 3124 O O . ASN A 1 403 ? 20.646 1.769 16.742 1.00 54.40 402 ASN A O 1
ATOM 3129 N N . GLU A 1 404 ? 19.031 1.050 18.135 1.00 49.70 403 GLU A N 1
ATOM 3130 C CA . GLU A 1 404 ? 18.398 2.367 18.205 1.00 49.70 403 GLU A CA 1
ATOM 3131 C C . GLU A 1 404 ? 19.338 3.325 18.928 1.00 49.70 403 GLU A C 1
ATOM 3132 O O . GLU A 1 404 ? 19.517 4.468 18.514 1.00 49.70 403 GLU A O 1
ATOM 3138 N N . PHE A 1 405 ? 19.930 2.854 20.022 1.00 37.64 404 PHE A N 1
ATOM 3139 C CA . PHE A 1 405 ? 20.839 3.694 20.808 1.00 37.64 404 PHE A CA 1
ATOM 3140 C C . PHE A 1 405 ? 22.083 4.070 20.013 1.00 37.64 404 PHE A C 1
ATOM 3141 O O . PHE A 1 405 ? 22.570 5.186 20.111 1.00 37.64 404 PHE A O 1
ATOM 3149 N N . ARG A 1 406 ? 22.607 3.122 19.243 1.00 47.85 405 ARG A N 1
ATOM 3150 C CA . ARG A 1 406 ? 23.791 3.376 18.432 1.00 47.85 405 ARG A CA 1
ATOM 3151 C C . ARG A 1 406 ? 23.562 4.524 17.460 1.00 47.85 405 ARG A C 1
ATOM 3152 O O . ARG A 1 406 ? 24.430 5.370 17.276 1.00 47.85 405 ARG A O 1
ATOM 3160 N N . GLU A 1 407 ? 22.386 4.559 16.844 1.00 45.39 406 GLU A N 1
ATOM 3161 C CA . GLU A 1 407 ? 22.081 5.623 15.898 1.00 45.39 406 GLU A CA 1
ATOM 3162 C C . GLU A 1 407 ? 21.791 6.920 16.628 1.00 45.39 406 GLU A C 1
ATOM 3163 O O . GLU A 1 407 ? 22.093 7.998 16.129 1.00 45.39 406 GLU A O 1
ATOM 3169 N N . LEU A 1 408 ? 21.204 6.819 17.817 1.00 51.19 407 LEU A N 1
ATOM 3170 C CA . LEU A 1 408 ? 20.896 8.015 18.586 1.00 51.19 407 LEU A CA 1
ATOM 3171 C C . LEU A 1 408 ? 22.192 8.733 18.959 1.00 51.19 407 LEU A C 1
ATOM 3172 O O . LEU A 1 408 ? 22.280 9.956 18.859 1.00 51.19 407 LEU A O 1
ATOM 3177 N N . VAL A 1 409 ? 23.204 7.982 19.379 1.00 54.33 408 VAL A N 1
ATOM 3178 C CA . VAL A 1 409 ? 24.465 8.614 19.747 1.00 54.33 408 VAL A CA 1
ATOM 3179 C C . VAL A 1 409 ? 25.147 9.262 18.545 1.00 54.33 408 VAL A C 1
ATOM 3180 O O . VAL A 1 409 ? 25.741 10.334 18.670 1.00 54.33 408 VAL A O 1
ATOM 3184 N N . LYS A 1 410 ? 25.064 8.625 17.382 1.00 55.85 409 LYS A N 1
ATOM 3185 C CA . LYS A 1 410 ? 25.677 9.191 16.185 1.00 55.85 409 LYS A CA 1
ATOM 3186 C C . LYS A 1 410 ? 25.139 10.591 15.915 1.00 55.85 409 LYS A C 1
ATOM 3187 O O . LYS A 1 410 ? 25.917 11.531 15.766 1.00 55.85 409 LYS A O 1
ATOM 3193 N N . SER A 1 411 ? 23.817 10.748 15.868 1.00 59.15 410 SER A N 1
ATOM 3194 C CA . SER A 1 411 ? 23.254 12.070 15.620 1.00 59.15 410 SER A CA 1
ATOM 3195 C C . SER A 1 411 ? 23.584 12.963 16.816 1.00 59.15 410 SER A C 1
ATOM 3196 O O . SER A 1 411 ? 23.730 14.182 16.682 1.00 59.15 410 SER A O 1
ATOM 3207 N N . TYR A 1 413 ? 26.144 13.364 18.052 1.00 85.83 412 TYR A N 1
ATOM 3208 C CA . TYR A 1 413 ? 27.377 14.033 17.674 1.00 85.83 412 TYR A CA 1
ATOM 3209 C C . TYR A 1 413 ? 27.164 14.809 16.383 1.00 85.83 412 TYR A C 1
ATOM 3210 O O . TYR A 1 413 ? 27.591 14.390 15.304 1.00 85.83 412 TYR A O 1
ATOM 3219 N N . TYR A 1 414 ? 26.473 15.936 16.529 1.00 87.35 413 TYR A N 1
ATOM 3220 C CA . TYR A 1 414 ? 26.150 16.866 15.451 1.00 87.35 413 TYR A CA 1
ATOM 3221 C C . TYR A 1 414 ? 26.966 16.625 14.180 1.00 87.35 413 TYR A C 1
ATOM 3222 O O . TYR A 1 414 ? 26.641 15.750 13.375 1.00 87.35 413 TYR A O 1
ATOM 3231 N N . GLU A 1 444 ? 32.228 2.350 23.459 1.00 66.73 443 GLU A N 1
ATOM 3232 C CA . GLU A 1 444 ? 30.888 1.809 23.680 1.00 66.73 443 GLU A CA 1
ATOM 3233 C C . GLU A 1 444 ? 30.938 0.548 24.537 1.00 66.73 443 GLU A C 1
ATOM 3234 O O . GLU A 1 444 ? 31.601 -0.428 24.186 1.00 66.73 443 GLU A O 1
ATOM 3240 N N . LYS A 1 445 ? 30.229 0.560 25.656 1.00 47.77 444 LYS A N 1
ATOM 3241 C CA . LYS A 1 445 ? 30.225 -0.600 26.532 1.00 47.77 444 LYS A CA 1
ATOM 3242 C C . LYS A 1 445 ? 28.798 -1.084 26.722 1.00 47.77 444 LYS A C 1
ATOM 3243 O O . LYS A 1 445 ? 27.926 -0.317 27.142 1.00 47.77 444 LYS A O 1
ATOM 3249 N N . VAL A 1 446 ? 28.559 -2.353 26.398 1.00 48.00 445 VAL A N 1
ATOM 3250 C CA . VAL A 1 446 ? 27.238 -2.948 26.543 1.00 48.00 445 VAL A CA 1
ATOM 3251 C C . VAL A 1 446 ? 27.148 -3.744 27.839 1.00 48.00 445 VAL A C 1
ATOM 3252 O O . VAL A 1 446 ? 27.938 -4.663 28.079 1.00 48.00 445 VAL A O 1
ATOM 3256 N N . ILE A 1 447 ? 26.185 -3.391 28.680 1.00 43.39 446 ILE A N 1
ATOM 3257 C CA . ILE A 1 447 ? 26.018 -4.092 29.934 1.00 43.39 446 ILE A CA 1
ATOM 3258 C C . ILE A 1 447 ? 24.628 -4.705 30.000 1.00 43.39 446 ILE A C 1
ATOM 3259 O O . ILE A 1 447 ? 23.624 -4.023 29.791 1.00 43.39 446 ILE A O 1
ATOM 3264 N N . THR A 1 448 ? 24.575 -5.999 30.285 1.00 45.08 447 THR A N 1
ATOM 3265 C CA . THR A 1 448 ? 23.308 -6.715 30.370 1.00 45.08 447 THR A CA 1
ATOM 3266 C C . THR A 1 448 ? 23.117 -7.338 31.750 1.00 45.08 447 THR A C 1
ATOM 3267 O O . THR A 1 448 ? 23.868 -8.222 32.133 1.00 45.08 447 THR A O 1
ATOM 3271 N N . GLU A 1 449 ? 22.108 -6.888 32.490 1.00 47.89 448 GLU A N 1
ATOM 3272 C CA . GLU A 1 449 ? 21.841 -7.432 33.821 1.00 47.89 448 GLU A CA 1
ATOM 3273 C C . GLU A 1 449 ? 20.348 -7.434 34.122 1.00 47.89 448 GLU A C 1
ATOM 3274 O O . GLU A 1 449 ? 19.547 -6.879 33.366 1.00 47.89 448 GLU A O 1
ATOM 3280 N N . ASP A 1 450 ? 19.983 -8.053 35.240 1.00 50.32 449 ASP A N 1
ATOM 3281 C CA . ASP A 1 450 ? 18.595 -8.135 35.664 1.00 50.32 449 ASP A CA 1
ATOM 3282 C C . ASP A 1 450 ? 18.195 -6.847 36.378 1.00 50.32 449 ASP A C 1
ATOM 3283 O O . ASP A 1 450 ? 18.244 -6.758 37.610 1.00 50.32 449 ASP A O 1
ATOM 3288 N N . LEU A 1 451 ? 17.791 -5.855 35.592 1.00 56.84 450 LEU A N 1
ATOM 3289 C CA . LEU A 1 451 ? 17.391 -4.555 36.118 1.00 56.84 450 LEU A CA 1
ATOM 3290 C C . LEU A 1 451 ? 16.229 -4.601 37.104 1.00 56.84 450 LEU A C 1
ATOM 3291 O O . LEU A 1 451 ? 15.948 -3.610 37.776 1.00 56.84 450 LEU A O 1
ATOM 3296 N N . ASN A 1 452 ? 15.554 -5.743 37.200 1.00 62.74 451 ASN A N 1
ATOM 3297 C CA . ASN A 1 452 ? 14.431 -5.851 38.123 1.00 62.74 451 ASN A CA 1
ATOM 3298 C C . ASN A 1 452 ? 14.826 -6.488 39.450 1.00 62.74 451 ASN A C 1
ATOM 3299 O O . ASN A 1 452 ? 13.978 -6.951 40.212 1.00 62.74 451 ASN A O 1
ATOM 3304 N N . SER A 1 453 ? 16.123 -6.512 39.723 1.00 55.07 452 SER A N 1
ATOM 3305 C CA . SER A 1 453 ? 16.626 -7.073 40.968 1.00 55.07 452 SER A CA 1
ATOM 3306 C C . SER A 1 453 ? 17.670 -6.111 41.526 1.00 55.07 452 SER A C 1
ATOM 3307 O O . SER A 1 453 ? 18.385 -5.450 40.774 1.00 55.07 452 SER A O 1
ATOM 3310 N N . ASP A 1 454 ? 17.749 -6.019 42.845 1.00 61.74 453 ASP A N 1
ATOM 3311 C CA . ASP A 1 454 ? 18.706 -5.119 43.467 1.00 61.74 453 ASP A CA 1
ATOM 3312 C C . ASP A 1 454 ? 20.133 -5.528 43.144 1.00 61.74 453 ASP A C 1
ATOM 3313 O O . ASP A 1 454 ? 21.013 -4.683 43.009 1.00 61.74 453 ASP A O 1
ATOM 3318 N N . LYS A 1 455 ? 20.350 -6.828 42.993 1.00 52.02 454 LYS A N 1
ATOM 3319 C CA . LYS A 1 455 ? 21.676 -7.360 42.685 1.00 52.02 454 LYS A CA 1
ATOM 3320 C C . LYS A 1 455 ? 22.109 -6.975 41.266 1.00 52.02 454 LYS A C 1
ATOM 3321 O O . LYS A 1 455 ? 23.288 -6.717 41.009 1.00 52.02 454 LYS A O 1
ATOM 3327 N N . GLY A 1 456 ? 21.154 -6.954 40.342 1.00 46.36 455 GLY A N 1
ATOM 3328 C CA . GLY A 1 456 ? 21.477 -6.599 38.970 1.00 46.36 455 GLY A CA 1
ATOM 3329 C C . GLY A 1 456 ? 21.888 -5.138 38.895 1.00 46.36 455 GLY A C 1
ATOM 3330 O O . GLY A 1 456 ? 22.899 -4.788 38.277 1.00 46.36 455 GLY A O 1
ATOM 3331 N N . ILE A 1 457 ? 21.098 -4.290 39.544 1.00 53.41 456 ILE A N 1
ATOM 3332 C CA . ILE A 1 457 ? 21.365 -2.867 39.560 1.00 53.41 456 ILE A CA 1
ATOM 3333 C C . ILE A 1 457 ? 22.735 -2.595 40.163 1.00 53.41 456 ILE A C 1
ATOM 3334 O O . ILE A 1 457 ? 23.520 -1.840 39.591 1.00 53.41 456 ILE A O 1
ATOM 3339 N N . ILE A 1 458 ? 23.035 -3.224 41.299 1.00 59.64 457 ILE A N 1
ATOM 3340 C CA . ILE A 1 458 ? 24.341 -3.041 41.929 1.00 59.64 457 ILE A CA 1
ATOM 3341 C C . ILE A 1 458 ? 25.456 -3.371 40.933 1.00 59.64 457 ILE A C 1
ATOM 3342 O O . ILE A 1 458 ? 26.413 -2.616 40.805 1.00 59.64 457 ILE A O 1
ATOM 3347 N N . GLU A 1 459 ? 25.325 -4.490 40.223 1.00 44.35 458 GLU A N 1
ATOM 3348 C CA . GLU A 1 459 ? 26.329 -4.902 39.233 1.00 44.35 458 GLU A CA 1
ATOM 3349 C C . GLU A 1 459 ? 26.497 -3.854 38.122 1.00 44.35 458 GLU A C 1
ATOM 3350 O O . GLU A 1 459 ? 27.614 -3.598 37.672 1.00 44.35 458 GLU A O 1
ATOM 3356 N N . VAL A 1 460 ? 25.392 -3.256 37.677 1.00 40.06 459 VAL A N 1
ATOM 3357 C CA . VAL A 1 460 ? 25.453 -2.237 36.624 1.00 40.06 459 VAL A CA 1
ATOM 3358 C C . VAL A 1 460 ? 26.326 -1.071 37.077 1.00 40.06 459 VAL A C 1
ATOM 3359 O O . VAL A 1 460 ? 27.297 -0.708 36.409 1.00 40.06 459 VAL A O 1
ATOM 3363 N N . VAL A 1 461 ? 25.949 -0.492 38.212 1.00 44.57 460 VAL A N 1
ATOM 3364 C CA . VAL A 1 461 ? 26.648 0.633 38.812 1.00 44.57 460 VAL A CA 1
ATOM 3365 C C . VAL A 1 461 ? 28.147 0.349 38.964 1.00 44.57 460 VAL A C 1
ATOM 3366 O O . VAL A 1 461 ? 28.976 1.173 38.583 1.00 44.57 460 VAL A O 1
ATOM 3370 N N . GLU A 1 462 ? 28.488 -0.825 39.491 1.00 47.44 461 GLU A N 1
ATOM 3371 C CA . GLU A 1 462 ? 29.889 -1.209 39.672 1.00 47.44 461 GLU A CA 1
ATOM 3372 C C . GLU A 1 462 ? 30.631 -1.250 38.343 1.00 47.44 461 GLU A C 1
ATOM 3373 O O . GLU A 1 462 ? 31.739 -0.721 38.223 1.00 47.44 461 GLU A O 1
ATOM 3379 N N . GLN A 1 463 ? 30.025 -1.884 37.345 1.00 44.62 462 GLN A N 1
ATOM 3380 C CA . GLN A 1 463 ? 30.647 -1.968 36.025 1.00 44.62 462 GLN A CA 1
ATOM 3381 C C . GLN A 1 463 ? 30.824 -0.572 35.430 1.00 44.62 462 GLN A C 1
ATOM 3382 O O . GLN A 1 463 ? 31.884 -0.252 34.885 1.00 44.62 462 GLN A O 1
ATOM 3388 N N . VAL A 1 464 ? 29.795 0.267 35.537 1.00 47.32 463 VAL A N 1
ATOM 3389 C CA . VAL A 1 464 ? 29.911 1.611 34.985 1.00 47.32 463 VAL A CA 1
ATOM 3390 C C . VAL A 1 464 ? 30.941 2.450 35.752 1.00 47.32 463 VAL A C 1
ATOM 3391 O O . VAL A 1 464 ? 31.741 3.147 35.134 1.00 47.32 463 VAL A O 1
ATOM 3395 N N . SER A 1 465 ? 30.921 2.386 37.085 1.00 48.80 464 SER A N 1
ATOM 3396 C CA . SER A 1 465 ? 31.866 3.171 37.883 1.00 48.80 464 SER A CA 1
ATOM 3397 C C . SER A 1 465 ? 33.288 2.810 37.495 1.00 48.80 464 SER A C 1
ATOM 3398 O O . SER A 1 465 ? 34.163 3.674 37.415 1.00 48.80 464 SER A O 1
ATOM 3401 N N . SER A 1 466 ? 33.508 1.526 37.236 1.00 54.68 465 SER A N 1
ATOM 3402 C CA . SER A 1 466 ? 34.822 1.045 36.838 1.00 54.68 465 SER A CA 1
ATOM 3403 C C . SER A 1 466 ? 35.313 1.682 35.533 1.00 54.68 465 SER A C 1
ATOM 3404 O O . SER A 1 466 ? 36.501 1.976 35.388 1.00 54.68 465 SER A O 1
ATOM 3407 N N . PHE A 1 467 ? 34.405 1.884 34.582 1.00 44.49 466 PHE A N 1
ATOM 3408 C CA . PHE A 1 467 ? 34.764 2.492 33.294 1.00 44.49 466 PHE A CA 1
ATOM 3409 C C . PHE A 1 467 ? 34.745 4.015 33.316 1.00 44.49 466 PHE A C 1
ATOM 3410 O O . PHE A 1 467 ? 35.256 4.647 32.394 1.00 44.49 466 PHE A O 1
ATOM 3426 N N . LYS A 1 469 ? 35.913 5.993 36.036 1.00 42.40 468 LYS A N 1
ATOM 3427 C CA . LYS A 1 469 ? 36.927 6.622 36.877 1.00 42.40 468 LYS A CA 1
ATOM 3428 C C . LYS A 1 469 ? 37.850 7.492 36.037 1.00 42.40 468 LYS A C 1
ATOM 3429 O O . LYS A 1 469 ? 38.295 7.088 34.962 1.00 42.40 468 LYS A O 1
ATOM 3435 N N . GLY A 1 470 ? 38.113 8.700 36.521 1.00 46.88 469 GLY A N 1
ATOM 3436 C CA . GLY A 1 470 ? 38.981 9.600 35.785 1.00 46.88 469 GLY A CA 1
ATOM 3437 C C . GLY A 1 470 ? 38.279 10.279 34.625 1.00 46.88 469 GLY A C 1
ATOM 3438 O O . GLY A 1 470 ? 38.910 10.997 33.844 1.00 46.88 469 GLY A O 1
ATOM 3439 N N . LYS A 1 471 ? 36.970 10.056 34.512 1.00 47.53 470 LYS A N 1
ATOM 3440 C CA . LYS A 1 471 ? 36.179 10.650 33.440 1.00 47.53 470 LYS A CA 1
ATOM 3441 C C . LYS A 1 471 ? 35.243 11.716 33.962 1.00 47.53 470 LYS A C 1
ATOM 3442 O O . LYS A 1 471 ? 34.720 11.615 35.072 1.00 47.53 470 LYS A O 1
ATOM 3448 N N . GLU A 1 472 ? 35.030 12.735 33.141 1.00 48.09 471 GLU A N 1
ATOM 3449 C CA . GLU A 1 472 ? 34.180 13.858 33.511 1.00 48.09 471 GLU A CA 1
ATOM 3450 C C . GLU A 1 472 ? 32.705 13.655 33.186 1.00 48.09 471 GLU A C 1
ATOM 3451 O O . GLU A 1 472 ? 31.835 14.164 33.895 1.00 48.09 471 GLU A O 1
ATOM 3457 N N . LEU A 1 473 ? 32.413 12.898 32.131 1.00 39.18 472 LEU A N 1
ATOM 3458 C CA . LEU A 1 473 ? 31.020 12.718 31.748 1.00 39.18 472 LEU A CA 1
ATOM 3459 C C . LEU A 1 473 ? 30.811 11.447 30.973 1.00 39.18 472 LEU A C 1
ATOM 3460 O O . LEU A 1 473 ? 31.648 11.058 30.158 1.00 39.18 472 LEU A O 1
ATOM 3465 N N . GLY A 1 474 ? 29.673 10.813 31.225 1.00 40.26 473 GLY A N 1
ATOM 3466 C CA . GLY A 1 474 ? 29.327 9.598 30.518 1.00 40.26 473 GLY A CA 1
ATOM 3467 C C . GLY A 1 474 ? 27.844 9.640 30.185 1.00 40.26 473 GLY A C 1
ATOM 3468 O O . GLY A 1 474 ? 27.103 10.446 30.750 1.00 40.26 473 GLY A O 1
ATOM 3469 N N . LEU A 1 475 ? 27.416 8.775 29.273 1.00 42.74 474 LEU A N 1
ATOM 3470 C CA . LEU A 1 475 ? 26.017 8.697 28.872 1.00 42.74 474 LEU A CA 1
ATOM 3471 C C . LEU A 1 475 ? 25.566 7.244 28.902 1.00 42.74 474 LEU A C 1
ATOM 3472 O O . LEU A 1 475 ? 26.281 6.349 28.442 1.00 42.74 474 LEU A O 1
ATOM 3477 N N . ALA A 1 476 ? 24.388 7.008 29.458 1.00 39.49 475 ALA A N 1
ATOM 3478 C CA . ALA A 1 476 ? 23.863 5.657 29.523 1.00 39.49 475 ALA A CA 1
ATOM 3479 C C . ALA A 1 476 ? 22.475 5.601 28.895 1.00 39.49 475 ALA A C 1
ATOM 3480 O O . ALA A 1 476 ? 21.597 6.398 29.229 1.00 39.49 475 ALA A O 1
ATOM 3482 N N . PHE A 1 477 ? 22.305 4.657 27.975 1.00 36.70 476 PHE A N 1
ATOM 3483 C CA . PHE A 1 477 ? 21.040 4.435 27.289 1.00 36.70 476 PHE A CA 1
ATOM 3484 C C . PHE A 1 477 ? 20.562 3.103 27.823 1.00 36.70 476 PHE A C 1
ATOM 3485 O O . PHE A 1 477 ? 21.233 2.073 27.674 1.00 36.70 476 PHE A O 1
ATOM 3493 N N . ILE A 1 478 ? 19.396 3.155 28.460 1.00 35.04 477 ILE A N 1
ATOM 3494 C CA . ILE A 1 478 ? 18.801 2.015 29.122 1.00 35.04 477 ILE A CA 1
ATOM 3495 C C . ILE A 1 478 ? 17.480 1.494 28.554 1.00 35.04 477 ILE A C 1
ATOM 3496 O O . ILE A 1 478 ? 16.520 2.241 28.385 1.00 35.04 477 ILE A O 1
ATOM 3501 N N . ALA A 1 479 ? 17.444 0.198 28.277 1.00 43.08 478 ALA A N 1
ATOM 3502 C CA . ALA A 1 479 ? 16.246 -0.453 27.769 1.00 43.08 478 ALA A CA 1
ATOM 3503 C C . ALA A 1 479 ? 15.786 -1.327 28.922 1.00 43.08 478 ALA A C 1
ATOM 3504 O O . ALA A 1 479 ? 16.532 -2.199 29.366 1.00 43.08 478 ALA A O 1
ATOM 3506 N N . ALA A 1 480 ? 14.569 -1.096 29.402 1.00 41.88 479 ALA A N 1
ATOM 3507 C CA . ALA A 1 480 ? 14.026 -1.856 30.524 1.00 41.88 479 ALA A CA 1
ATOM 3508 C C . ALA A 1 480 ? 12.586 -2.314 30.324 1.00 41.88 479 ALA A C 1
ATOM 3509 O O . ALA A 1 480 ? 11.834 -1.715 29.560 1.00 41.88 479 ALA A O 1
ATOM 3511 N N . ARG A 1 481 ? 12.202 -3.363 31.043 1.00 51.72 480 ARG A N 1
ATOM 3512 C CA . ARG A 1 481 ? 10.835 -3.865 30.976 1.00 51.72 480 ARG A CA 1
ATOM 3513 C C . ARG A 1 481 ? 9.943 -2.811 31.625 1.00 51.72 480 ARG A C 1
ATOM 3514 O O . ARG A 1 481 ? 10.426 -1.972 32.389 1.00 51.72 480 ARG A O 1
ATOM 3522 N N . ASN A 1 482 ? 8.651 -2.842 31.325 1.00 50.98 481 ASN A N 1
ATO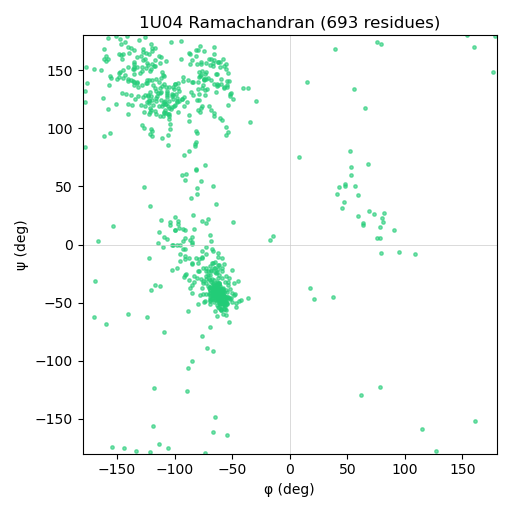M 3523 C CA . ASN A 1 482 ? 7.732 -1.867 31.907 1.00 50.98 481 ASN A CA 1
ATOM 3524 C C . ASN A 1 482 ? 7.482 -2.164 33.386 1.00 50.98 481 ASN A C 1
ATOM 3525 O O . ASN A 1 482 ? 7.078 -1.281 34.143 1.00 50.98 481 ASN A O 1
ATOM 3530 N N . LYS A 1 483 ? 7.751 -3.406 33.779 1.00 55.90 482 LYS A N 1
ATOM 3531 C CA . LYS A 1 483 ? 7.535 -3.894 35.142 1.00 55.90 482 LYS A CA 1
ATOM 3532 C C . LYS A 1 483 ? 8.332 -3.256 36.275 1.00 55.90 482 LYS A C 1
ATOM 3533 O O . LYS A 1 483 ? 7.918 -3.332 37.434 1.00 55.90 482 LYS A O 1
ATOM 3539 N N . LEU A 1 484 ? 9.481 -2.661 35.967 1.00 55.02 483 LEU A N 1
ATOM 3540 C CA . LEU A 1 484 ? 10.291 -2.043 37.013 1.00 55.02 483 LEU A CA 1
ATOM 3541 C C . LEU A 1 484 ? 9.509 -0.989 37.779 1.00 55.02 483 LEU A C 1
ATOM 3542 O O . LEU A 1 484 ? 8.807 -0.169 37.186 1.00 55.02 483 LEU A O 1
ATOM 3547 N N . SER A 1 485 ? 9.635 -1.019 39.101 1.00 57.55 484 SER A N 1
ATOM 3548 C CA . SER A 1 485 ? 8.954 -0.052 39.950 1.00 57.55 484 SER A CA 1
ATOM 3549 C C . SER A 1 485 ? 9.543 1.324 39.663 1.00 57.55 484 SER A C 1
ATOM 3550 O O . SER A 1 485 ? 10.613 1.422 39.060 1.00 57.55 484 SER A O 1
ATOM 3553 N N . SER A 1 486 ? 8.851 2.382 40.078 1.00 68.39 485 SER A N 1
ATOM 3554 C CA . SER A 1 486 ? 9.351 3.737 39.856 1.00 68.39 485 SER A CA 1
ATOM 3555 C C . SER A 1 486 ? 10.650 3.891 40.631 1.00 68.39 485 SER A C 1
ATOM 3556 O O . SER A 1 486 ? 11.587 4.552 40.186 1.00 68.39 485 SER A O 1
ATOM 3559 N N . GLU A 1 487 ? 10.687 3.253 41.793 1.00 63.66 486 GLU A N 1
ATOM 3560 C CA . GLU A 1 487 ? 11.837 3.291 42.682 1.00 63.66 486 GLU A CA 1
ATOM 3561 C C . GLU A 1 487 ? 13.102 2.753 42.023 1.00 63.66 486 GLU A C 1
ATOM 3562 O O . GLU A 1 487 ? 14.154 3.394 42.074 1.00 63.66 486 GLU A O 1
ATOM 3568 N N . LYS A 1 488 ? 13.002 1.578 41.407 1.00 56.40 487 LYS A N 1
ATOM 3569 C CA . LYS A 1 488 ? 14.156 0.969 40.751 1.00 56.40 487 LYS A CA 1
ATOM 3570 C C . LYS A 1 488 ? 14.679 1.800 39.584 1.00 56.40 487 LYS A C 1
ATOM 3571 O O . LYS A 1 488 ? 15.885 1.867 39.361 1.00 56.40 487 LYS A O 1
ATOM 3577 N N . PHE A 1 489 ? 13.777 2.432 38.842 1.00 49.04 488 PHE A N 1
ATOM 3578 C CA . PHE A 1 489 ? 14.195 3.272 37.736 1.00 49.04 488 PHE A CA 1
ATOM 3579 C C . PHE A 1 489 ? 14.964 4.463 38.326 1.00 49.04 488 PHE A C 1
ATOM 3580 O O . PHE A 1 489 ? 16.072 4.781 37.882 1.00 49.04 488 PHE A O 1
ATOM 3588 N N . GLU A 1 490 ? 14.370 5.101 39.337 1.00 55.24 489 GLU A N 1
ATOM 3589 C CA . GLU A 1 490 ? 14.980 6.248 40.001 1.00 55.24 489 GLU A CA 1
ATOM 3590 C C . GLU A 1 490 ? 16.342 5.866 40.595 1.00 55.24 489 GLU A C 1
ATOM 3591 O O . GLU A 1 490 ? 17.320 6.597 40.440 1.00 55.24 489 GLU A O 1
ATOM 3597 N N . GLU A 1 491 ? 16.410 4.719 41.265 1.00 43.99 490 GLU A N 1
ATOM 3598 C CA . GLU A 1 491 ? 17.669 4.270 41.866 1.00 43.99 490 GLU A CA 1
ATOM 3599 C C . GLU A 1 491 ? 18.766 4.084 40.816 1.00 43.99 490 GLU A C 1
ATOM 3600 O O . GLU A 1 491 ? 19.922 4.490 41.015 1.00 43.99 490 GLU A O 1
ATOM 3606 N N . ILE A 1 492 ? 18.402 3.473 39.691 1.00 40.00 491 ILE A N 1
ATOM 3607 C CA . ILE A 1 492 ? 19.357 3.254 38.607 1.00 40.00 491 ILE A CA 1
ATOM 3608 C C . ILE A 1 492 ? 19.923 4.585 38.114 1.00 40.00 491 ILE A C 1
ATOM 3609 O O . ILE A 1 492 ? 21.137 4.754 38.016 1.00 40.00 491 ILE A O 1
ATOM 3614 N N . LYS A 1 493 ? 19.034 5.530 37.825 1.00 45.61 492 LYS A N 1
ATOM 3615 C CA . LYS A 1 493 ? 19.434 6.838 37.322 1.00 45.61 492 LYS A CA 1
ATOM 3616 C C . LYS A 1 493 ? 20.273 7.662 38.300 1.00 45.61 492 LYS A C 1
ATOM 3617 O O . LYS A 1 493 ? 21.271 8.277 37.902 1.00 45.61 492 LYS A O 1
ATOM 3623 N N . ARG A 1 494 ? 19.863 7.675 39.569 1.00 38.59 493 ARG A N 1
ATOM 3624 C CA . ARG A 1 494 ? 20.562 8.436 40.594 1.00 38.59 493 ARG A CA 1
ATOM 3625 C C . ARG A 1 494 ? 21.982 7.899 40.818 1.00 38.59 493 ARG A C 1
ATOM 3626 O O . ARG A 1 494 ? 22.944 8.672 40.889 1.00 38.59 493 ARG A O 1
ATOM 3634 N N . ARG A 1 495 ? 22.109 6.580 40.910 1.00 44.47 494 ARG A N 1
ATOM 3635 C CA . ARG A 1 495 ? 23.413 5.946 41.125 1.00 44.47 494 ARG A CA 1
ATOM 3636 C C . ARG A 1 495 ? 24.359 6.146 39.943 1.00 44.47 494 ARG A C 1
ATOM 3637 O O . ARG A 1 495 ? 25.572 6.294 40.129 1.00 44.47 494 ARG A O 1
ATOM 3645 N N . LEU A 1 496 ? 23.820 6.142 38.726 1.00 32.24 495 LEU A N 1
ATOM 3646 C CA . LEU A 1 496 ? 24.685 6.358 37.578 1.00 32.24 495 LEU A CA 1
ATOM 3647 C C . LEU A 1 496 ? 25.132 7.800 37.598 1.00 32.24 495 LEU A C 1
ATOM 3648 O O . LEU A 1 496 ? 26.296 8.098 37.290 1.00 32.24 495 LEU A O 1
ATOM 3653 N N . PHE A 1 497 ? 24.238 8.704 37.992 1.00 41.94 496 PHE A N 1
ATOM 3654 C CA . PHE A 1 497 ? 24.641 10.097 38.011 1.00 41.94 496 PHE A CA 1
ATOM 3655 C C . PHE A 1 497 ? 25.723 10.373 39.051 1.00 41.94 496 PHE A C 1
ATOM 3656 O O . PHE A 1 497 ? 26.532 11.277 38.860 1.00 41.94 496 PHE A O 1
ATOM 3664 N N . ASN A 1 498 ? 25.737 9.624 40.153 1.00 43.40 497 ASN A N 1
ATOM 3665 C CA . ASN A 1 498 ? 26.779 9.837 41.160 1.00 43.40 497 ASN A CA 1
ATOM 3666 C C . ASN A 1 498 ? 28.117 9.617 40.476 1.00 43.40 497 ASN A C 1
ATOM 3667 O O . ASN A 1 498 ? 29.145 10.132 40.914 1.00 43.40 497 ASN A O 1
ATOM 3672 N N . LEU A 1 499 ? 28.083 8.864 39.380 1.00 44.31 498 LEU A N 1
ATOM 3673 C CA . LEU A 1 499 ? 29.283 8.562 38.610 1.00 44.31 498 LEU A CA 1
ATOM 3674 C C . LEU A 1 499 ? 29.485 9.502 37.421 1.00 44.31 498 LEU A C 1
ATOM 3675 O O . LEU A 1 499 ? 30.307 9.230 36.547 1.00 44.31 498 LEU A O 1
ATOM 3680 N N . ASN A 1 500 ? 28.751 10.610 37.394 1.00 41.29 499 ASN A N 1
ATOM 3681 C CA . ASN A 1 500 ? 28.840 11.562 36.281 1.00 41.29 499 ASN A CA 1
ATOM 3682 C C . ASN A 1 500 ? 28.264 10.967 35.000 1.00 41.29 499 ASN A C 1
ATOM 3683 O O . ASN A 1 500 ? 28.703 11.312 33.902 1.00 41.29 499 ASN A O 1
ATOM 3688 N N . VAL A 1 501 ? 27.303 10.062 35.131 1.00 42.36 500 VAL A N 1
ATOM 3689 C CA . VAL A 1 501 ? 26.696 9.463 33.952 1.00 42.36 500 VAL A CA 1
ATOM 3690 C C . VAL A 1 501 ? 25.238 9.891 33.848 1.00 42.36 500 VAL A C 1
ATOM 3691 O O . VAL A 1 501 ? 24.434 9.628 34.753 1.00 42.36 500 VAL A O 1
ATOM 3695 N N . ILE A 1 502 ? 24.909 10.572 32.755 1.00 36.97 501 ILE A N 1
ATOM 3696 C CA . ILE A 1 502 ? 23.545 11.027 32.521 1.00 36.97 501 ILE A CA 1
ATOM 3697 C C . ILE A 1 502 ? 22.888 9.855 31.803 1.00 36.97 501 ILE A C 1
ATOM 3698 O O . ILE A 1 502 ? 23.525 9.217 30.965 1.00 36.97 501 ILE A O 1
ATOM 3703 N N . SER A 1 503 ? 21.632 9.563 32.113 1.00 35.35 502 SER A N 1
ATOM 3704 C CA . SER A 1 503 ? 20.978 8.435 31.463 1.00 35.35 502 SER A CA 1
ATOM 3705 C C . SER A 1 503 ? 19.630 8.732 30.796 1.00 35.35 502 SER A C 1
ATOM 3706 O O . SER A 1 503 ? 18.951 9.706 31.115 1.00 35.35 502 SER A O 1
ATOM 3709 N N . GLN A 1 504 ? 19.257 7.866 29.862 1.00 37.71 503 GLN A N 1
ATOM 3710 C CA . GLN A 1 504 ? 18.008 8.006 29.124 1.00 37.71 503 GLN A CA 1
ATOM 3711 C C . GLN A 1 504 ? 17.381 6.616 29.042 1.00 37.71 503 GLN A C 1
ATOM 3712 O O . GLN A 1 504 ? 17.978 5.680 28.494 1.00 37.71 503 GLN A O 1
ATOM 3718 N N . VAL A 1 505 ? 16.182 6.493 29.587 1.00 44.85 504 VAL A N 1
ATOM 3719 C CA . VAL A 1 505 ? 15.480 5.225 29.600 1.00 44.85 504 VAL A CA 1
ATOM 3720 C C . VAL A 1 505 ? 14.400 5.124 28.536 1.00 44.85 504 VAL A C 1
ATOM 3721 O O . VAL A 1 505 ? 13.630 6.056 28.332 1.00 44.85 504 VAL A O 1
ATOM 3725 N N . VAL A 1 506 ? 14.360 3.983 27.861 1.00 43.58 505 VAL A N 1
ATOM 3726 C CA . VAL A 1 506 ? 13.337 3.685 26.866 1.00 43.58 505 VAL A CA 1
ATOM 3727 C C . VAL A 1 506 ? 12.761 2.349 27.355 1.00 43.58 505 VAL A C 1
ATOM 3728 O O . VAL A 1 506 ? 13.493 1.363 27.490 1.00 43.58 505 VAL A O 1
ATOM 3732 N N . ASN A 1 507 ? 11.468 2.318 27.664 1.00 46.42 506 ASN A N 1
ATOM 3733 C CA . ASN A 1 507 ? 10.859 1.085 28.159 1.00 46.42 506 ASN A CA 1
ATOM 3734 C C . ASN A 1 507 ? 10.363 0.172 27.048 1.00 46.42 506 ASN A C 1
ATOM 3735 O O . ASN A 1 507 ? 10.230 0.587 25.902 1.00 46.42 506 ASN A O 1
ATOM 3740 N N . GLU A 1 508 ? 10.095 -1.077 27.404 1.00 50.99 507 GLU A N 1
ATOM 3741 C CA . GLU A 1 508 ? 9.627 -2.074 26.453 1.00 50.99 507 GLU A CA 1
ATOM 3742 C C . GLU A 1 508 ? 8.376 -1.659 25.653 1.00 50.99 507 GLU A C 1
ATOM 3743 O O . GLU A 1 508 ? 8.222 -2.060 24.491 1.00 50.99 507 GLU A O 1
ATOM 3749 N N . ASP A 1 509 ? 7.491 -0.865 26.253 1.00 52.41 508 ASP A N 1
ATOM 3750 C CA . ASP A 1 509 ? 6.282 -0.443 25.544 1.00 52.41 508 ASP A CA 1
ATOM 3751 C C . ASP A 1 509 ? 6.618 0.392 24.314 1.00 52.41 508 ASP A C 1
ATOM 3752 O O . ASP A 1 509 ? 6.090 0.154 23.225 1.00 52.41 508 ASP A O 1
ATOM 3757 N N . THR A 1 510 ? 7.494 1.370 24.491 1.00 49.23 509 THR A N 1
ATOM 3758 C CA . THR A 1 510 ? 7.898 2.218 23.390 1.00 49.23 509 THR A CA 1
ATOM 3759 C C . THR A 1 510 ? 8.571 1.383 22.304 1.00 49.23 509 THR A C 1
ATOM 3760 O O . THR A 1 510 ? 8.295 1.552 21.121 1.00 49.23 509 THR A O 1
ATOM 3764 N N . LEU A 1 511 ? 9.448 0.476 22.719 1.00 56.19 510 LEU A N 1
ATOM 3765 C CA . LEU A 1 511 ? 10.172 -0.370 21.787 1.00 56.19 510 LEU A CA 1
ATOM 3766 C C . LEU A 1 511 ? 9.268 -1.264 20.949 1.00 56.19 510 LEU A C 1
ATOM 3767 O O . LEU A 1 511 ? 9.521 -1.459 19.758 1.00 56.19 510 LEU A O 1
ATOM 3772 N N . LYS A 1 512 ? 8.209 -1.798 21.548 1.00 51.64 511 LYS A N 1
ATOM 3773 C CA . LYS A 1 512 ? 7.313 -2.670 20.795 1.00 51.64 511 LYS A CA 1
ATOM 3774 C C . LYS A 1 512 ? 6.221 -1.965 19.997 1.00 51.64 511 LYS A C 1
ATOM 3775 O O . LYS A 1 512 ? 5.881 -2.411 18.901 1.00 51.64 511 LYS A O 1
ATOM 3781 N N . ASN A 1 513 ? 5.702 -0.854 20.516 1.00 57.85 512 ASN A N 1
ATOM 3782 C CA . ASN A 1 513 ? 4.600 -0.154 19.857 1.00 57.85 512 ASN A CA 1
ATOM 3783 C C . ASN A 1 513 ? 4.845 1.164 19.129 1.00 57.85 512 ASN A C 1
ATOM 3784 O O . ASN A 1 513 ? 3.890 1.782 18.665 1.00 57.85 512 ASN A O 1
ATOM 3789 N N . LYS A 1 514 ? 6.092 1.610 19.021 1.00 49.76 513 LYS A N 1
ATOM 3790 C CA . LYS A 1 514 ? 6.345 2.876 18.341 1.00 49.76 513 LYS A CA 1
ATOM 3791 C C . LYS A 1 514 ? 7.286 2.706 17.146 1.00 49.76 513 LYS A C 1
ATOM 3792 O O . LYS A 1 514 ? 8.074 3.597 16.826 1.00 49.76 513 LYS A O 1
ATOM 3798 N N . ARG A 1 515 ? 7.193 1.561 16.481 1.00 51.04 514 ARG A N 1
ATOM 3799 C CA . ARG A 1 515 ? 8.050 1.279 15.335 1.00 51.04 514 ARG A CA 1
ATOM 3800 C C . ARG A 1 515 ? 7.599 1.994 14.059 1.00 51.04 514 ARG A C 1
ATOM 3801 O O . ARG A 1 515 ? 6.404 2.179 13.822 1.00 51.04 514 ARG A O 1
ATOM 3809 N N . ASP A 1 516 ? 8.565 2.406 13.241 1.00 46.95 515 ASP A N 1
ATOM 3810 C CA . ASP A 1 516 ? 8.252 3.090 11.987 1.00 46.95 515 ASP A CA 1
ATOM 3811 C C . ASP A 1 516 ? 7.458 2.128 11.091 1.00 46.95 515 ASP A C 1
ATOM 3812 O O . ASP A 1 516 ? 7.786 0.944 10.992 1.00 46.95 515 ASP A O 1
ATOM 3817 N N . LYS A 1 517 ? 6.413 2.639 10.451 1.00 56.69 516 LYS A N 1
ATOM 3818 C CA . LYS A 1 517 ? 5.572 1.814 9.582 1.00 56.69 516 LYS A CA 1
ATOM 3819 C C . LYS A 1 517 ? 6.303 1.221 8.379 1.00 56.69 516 LYS A C 1
ATOM 3820 O O . LYS A 1 517 ? 5.943 0.147 7.899 1.00 56.69 516 LYS A O 1
ATOM 3826 N N . TYR A 1 518 ? 7.330 1.910 7.899 1.00 62.90 517 TYR A N 1
ATOM 3827 C CA . TYR A 1 518 ? 8.072 1.428 6.742 1.00 62.90 517 TYR A CA 1
ATOM 3828 C C . TYR A 1 518 ? 9.333 0.634 7.077 1.00 62.90 517 TYR A C 1
ATOM 3829 O O . TYR A 1 518 ? 10.028 0.157 6.179 1.00 62.90 517 TYR A O 1
ATOM 3838 N N . ASP A 1 519 ? 9.618 0.478 8.366 1.00 51.19 518 ASP A N 1
ATOM 3839 C CA . ASP A 1 519 ? 10.798 -0.268 8.798 1.00 51.19 518 ASP A CA 1
ATOM 3840 C C . ASP A 1 519 ? 10.619 -0.677 10.259 1.00 51.19 518 ASP A C 1
ATOM 3841 O O . ASP A 1 519 ? 10.949 0.087 11.174 1.00 51.19 518 ASP A O 1
ATOM 3846 N N . ARG A 1 520 ? 10.092 -1.877 10.476 1.00 59.86 519 ARG A N 1
ATOM 3847 C CA . ARG A 1 520 ? 9.847 -2.346 11.831 1.00 59.86 519 ARG A CA 1
ATOM 3848 C C . ARG A 1 520 ? 11.096 -2.497 12.691 1.00 59.86 519 ARG A C 1
ATOM 3849 O O . ARG A 1 520 ? 10.992 -2.766 13.883 1.00 59.86 519 ARG A O 1
ATOM 3857 N N . ASN A 1 521 ? 12.273 -2.343 12.097 1.00 58.96 520 ASN A N 1
ATOM 3858 C CA . ASN A 1 521 ? 13.502 -2.461 12.873 1.00 58.96 520 ASN A CA 1
ATOM 3859 C C . ASN A 1 521 ? 13.996 -1.063 13.195 1.00 58.96 520 ASN A C 1
ATOM 3860 O O . ASN A 1 521 ? 15.175 -0.841 13.470 1.00 58.96 520 ASN A O 1
ATOM 3865 N N . ARG A 1 522 ? 13.059 -0.127 13.172 1.00 50.69 521 ARG A N 1
ATOM 3866 C CA . ARG A 1 522 ? 13.358 1.263 13.436 1.00 50.69 521 ARG A CA 1
ATOM 3867 C C . ARG A 1 522 ? 12.232 1.888 14.265 1.00 50.69 521 ARG A C 1
ATOM 3868 O O . ARG A 1 522 ? 11.045 1.589 14.071 1.00 50.69 521 ARG A O 1
ATOM 3876 N N . LEU A 1 523 ? 12.616 2.765 15.181 1.00 49.36 522 LEU A N 1
ATOM 3877 C CA . LEU A 1 523 ? 11.652 3.438 16.028 1.00 49.36 522 LEU A CA 1
ATOM 3878 C C . LEU A 1 523 ? 10.993 4.532 15.197 1.00 49.36 522 LEU A C 1
ATOM 3879 O O . LEU A 1 523 ? 11.555 4.983 14.190 1.00 49.36 522 LEU A O 1
ATOM 3884 N N . ASP A 1 524 ? 9.796 4.937 15.615 1.00 56.16 523 ASP A N 1
ATOM 3885 C CA . ASP A 1 524 ? 9.021 5.985 14.951 1.00 56.16 523 ASP A CA 1
ATOM 3886 C C . ASP A 1 524 ? 9.828 7.271 14.834 1.00 56.16 523 ASP A C 1
ATOM 3887 O O . ASP A 1 524 ? 10.724 7.521 15.638 1.00 56.16 523 ASP A O 1
ATOM 3892 N N . LEU A 1 525 ? 9.487 8.099 13.849 1.00 51.60 524 LEU A N 1
ATOM 3893 C CA . LEU A 1 525 ? 10.181 9.365 13.650 1.00 51.60 524 LEU A CA 1
ATOM 3894 C C . LEU A 1 525 ? 9.819 10.349 14.766 1.00 51.60 524 LEU A C 1
ATOM 3895 O O . LEU A 1 525 ? 10.649 11.144 15.200 1.00 51.60 524 LEU A O 1
ATOM 3900 N N . PHE A 1 526 ? 8.572 10.300 15.218 1.00 49.11 525 PHE A N 1
ATOM 3901 C CA . PHE A 1 526 ? 8.116 11.186 16.288 1.00 49.11 525 PHE A CA 1
ATOM 3902 C C . PHE A 1 526 ? 8.930 10.895 17.548 1.00 49.11 525 PHE A C 1
ATOM 3903 O O . PHE A 1 526 ? 9.519 11.786 18.148 1.00 49.11 525 PHE A O 1
ATOM 3911 N N . VAL A 1 527 ? 8.935 9.627 17.939 1.00 45.36 526 VAL A N 1
ATOM 3912 C CA . VAL A 1 527 ? 9.656 9.164 19.110 1.00 45.36 526 VAL A CA 1
ATOM 3913 C C . VAL A 1 527 ? 11.151 9.459 18.996 1.00 45.36 526 VAL A C 1
ATOM 3914 O O . VAL A 1 527 ? 11.757 9.972 19.936 1.00 45.36 526 VAL A O 1
ATOM 3918 N N . ARG A 1 528 ? 11.744 9.154 17.845 1.00 46.49 527 ARG A N 1
ATOM 3919 C CA . ARG A 1 528 ? 13.168 9.406 17.665 1.00 46.49 527 ARG A CA 1
ATOM 3920 C C . ARG A 1 528 ? 13.537 10.862 17.933 1.00 46.49 527 ARG A C 1
ATOM 3921 O O . ARG A 1 528 ? 14.530 11.137 18.616 1.00 46.49 527 ARG A O 1
ATOM 3929 N N . HIS A 1 529 ? 12.748 11.792 17.404 1.00 44.86 528 HIS A N 1
ATOM 3930 C CA . HIS A 1 529 ? 13.020 13.209 17.632 1.00 44.86 528 HIS A CA 1
ATOM 3931 C C . HIS A 1 529 ? 12.953 13.536 19.121 1.00 44.86 528 HIS A C 1
ATOM 3932 O O . HIS A 1 529 ? 13.829 14.216 19.665 1.00 44.86 528 HIS A O 1
ATOM 3939 N N . ASN A 1 530 ? 11.904 13.062 19.781 1.00 44.63 529 ASN A N 1
ATOM 3940 C CA . ASN A 1 530 ? 11.744 13.348 21.199 1.00 44.63 529 ASN A CA 1
ATOM 3941 C C . ASN A 1 530 ? 12.811 12.686 22.079 1.00 44.63 529 ASN A C 1
ATOM 3942 O O . ASN A 1 530 ? 13.228 13.266 23.074 1.00 44.63 529 ASN A O 1
ATOM 3947 N N . LEU A 1 531 ? 13.273 11.498 21.708 1.00 40.73 530 LEU A N 1
ATOM 3948 C CA . LEU A 1 531 ? 14.327 10.854 22.483 1.00 40.73 530 LEU A CA 1
ATOM 3949 C C . LEU A 1 531 ? 15.546 11.762 22.399 1.00 40.73 530 LEU A C 1
ATOM 3950 O O . LEU A 1 531 ? 16.183 12.060 23.411 1.00 40.73 530 LEU A O 1
ATOM 3955 N N . LEU A 1 532 ? 15.849 12.217 21.186 1.00 39.87 531 LEU A N 1
ATOM 3956 C CA . LEU A 1 532 ? 16.974 13.111 20.971 1.00 39.87 531 LEU A CA 1
ATOM 3957 C C . LEU A 1 532 ? 16.790 14.418 21.754 1.00 39.87 531 LEU A C 1
ATOM 3958 O O . LEU A 1 532 ? 17.754 14.931 22.333 1.00 39.87 531 LEU A O 1
ATOM 3963 N N . PHE A 1 533 ? 15.563 14.954 21.789 1.00 39.21 532 PHE A N 1
ATOM 3964 C CA . PHE A 1 533 ? 15.292 16.197 22.538 1.00 39.21 532 PHE A CA 1
ATOM 3965 C C . PHE A 1 533 ? 15.518 16.000 24.047 1.00 39.21 532 PHE A C 1
ATOM 3966 O O . PHE A 1 533 ? 16.051 16.876 24.729 1.00 39.21 532 PHE A O 1
ATOM 3974 N N . GLN A 1 534 ? 15.068 14.857 24.562 1.00 36.89 533 GLN A N 1
ATOM 3975 C CA . GLN A 1 534 ? 15.202 14.536 25.979 1.00 36.89 533 GLN A CA 1
ATOM 3976 C C . GLN A 1 534 ? 16.665 14.473 26.405 1.00 36.89 533 GLN A C 1
ATOM 3977 O O . GLN A 1 534 ? 17.049 15.093 27.388 1.00 36.89 533 GLN A O 1
ATOM 3983 N N . VAL A 1 535 ? 17.471 13.732 25.651 1.00 41.68 534 VAL A N 1
ATOM 3984 C CA . VAL A 1 535 ? 18.895 13.601 25.961 1.00 41.68 534 VAL A CA 1
ATOM 3985 C C . VAL A 1 535 ? 19.560 14.972 25.919 1.00 41.68 534 VAL A C 1
ATOM 3986 O O . VAL A 1 535 ? 20.243 15.367 26.854 1.00 41.68 534 VAL A O 1
ATOM 3990 N N . LEU A 1 536 ? 19.337 15.694 24.825 1.00 37.41 535 LEU A N 1
ATOM 3991 C CA . LEU A 1 536 ? 19.908 17.023 24.639 1.00 37.41 535 LEU A CA 1
ATOM 3992 C C . LEU A 1 536 ? 19.575 17.964 25.802 1.00 37.41 535 LEU A C 1
ATOM 3993 O O . LEU A 1 536 ? 20.424 18.726 26.256 1.00 37.41 535 LEU A O 1
ATOM 3998 N N . SER A 1 537 ? 18.344 17.904 26.297 1.00 36.01 536 SER A N 1
ATOM 3999 C CA . SER A 1 537 ? 17.962 18.779 27.402 1.00 36.01 536 SER A CA 1
ATOM 4000 C C . SER A 1 537 ? 18.658 18.378 28.699 1.00 36.01 536 SER A C 1
ATOM 4001 O O . SER A 1 537 ? 18.914 19.229 29.559 1.00 36.01 536 SER A O 1
ATOM 4004 N N . LYS A 1 538 ? 18.961 17.088 28.839 1.00 40.88 537 LYS A N 1
ATOM 4005 C CA . LYS A 1 538 ? 19.649 16.603 30.030 1.00 40.88 537 LYS A CA 1
ATOM 4006 C C . LYS A 1 538 ? 21.086 17.133 30.051 1.00 40.88 537 LYS A C 1
ATOM 4007 O O . LYS A 1 538 ? 21.703 17.227 31.108 1.00 40.88 537 LYS A O 1
ATOM 4013 N N . LEU A 1 539 ? 21.591 17.514 28.881 1.00 43.77 538 LEU A N 1
ATOM 4014 C CA . LEU A 1 539 ? 22.946 18.036 28.752 1.00 43.77 538 LEU A CA 1
ATOM 4015 C C . LEU A 1 539 ? 22.958 19.560 28.585 1.00 43.77 538 LEU A C 1
ATOM 4016 O O . LEU A 1 539 ? 23.963 20.136 28.161 1.00 43.77 538 LEU A O 1
ATOM 4021 N N . GLY A 1 540 ? 21.837 20.200 28.920 1.00 36.99 539 GLY A N 1
ATOM 4022 C CA . GLY A 1 540 ? 21.729 21.649 28.814 1.00 36.99 539 GLY A CA 1
ATOM 4023 C C . GLY A 1 540 ? 21.835 22.237 27.408 1.00 36.99 539 GLY A C 1
ATOM 4024 O O . GLY A 1 540 ? 22.090 23.431 27.260 1.00 36.99 539 GLY A O 1
ATOM 4025 N N . VAL A 1 541 ? 21.634 21.429 26.375 1.00 46.64 540 VAL A N 1
ATOM 4026 C CA . VAL A 1 541 ? 21.734 21.925 25.004 1.00 46.64 540 VAL A CA 1
ATOM 4027 C C . VAL A 1 541 ? 20.490 22.695 24.537 1.00 46.64 540 VAL A C 1
ATOM 4028 O O . VAL A 1 541 ? 19.358 22.224 24.697 1.00 46.64 540 VAL A O 1
ATOM 4032 N N . LYS A 1 542 ? 20.705 23.891 23.990 1.00 45.20 541 LYS A N 1
ATOM 4033 C CA . LYS A 1 542 ? 19.612 24.719 23.463 1.00 45.20 541 LYS A CA 1
ATOM 4034 C C . LYS A 1 542 ? 19.407 24.281 22.014 1.00 45.20 541 LYS A C 1
ATOM 4035 O O . LYS A 1 542 ? 19.873 24.926 21.081 1.00 45.20 541 LYS A O 1
ATOM 4041 N N . TYR A 1 543 ? 18.694 23.176 21.846 1.00 46.76 542 TYR A N 1
ATOM 4042 C CA . TYR A 1 543 ? 18.451 22.576 20.546 1.00 46.76 542 TYR A CA 1
ATOM 4043 C C . TYR A 1 543 ? 17.261 23.148 19.771 1.00 46.76 542 TYR A C 1
ATOM 4044 O O . TYR A 1 543 ? 16.955 22.697 18.666 1.00 46.76 542 TYR A O 1
ATOM 4053 N N . TYR A 1 544 ? 16.606 24.147 20.343 1.00 41.18 543 TYR A N 1
ATOM 4054 C CA . TYR A 1 544 ? 15.436 24.749 19.728 1.00 41.18 543 TYR A CA 1
ATOM 4055 C C . TYR A 1 544 ? 15.489 26.263 19.864 1.00 41.18 543 TYR A C 1
ATOM 4056 O O . TYR A 1 544 ? 16.318 26.806 20.601 1.00 41.18 543 TYR A O 1
ATOM 4065 N N . VAL A 1 545 ? 14.595 26.939 19.147 1.00 45.44 544 VAL A N 1
ATOM 4066 C CA . VAL A 1 545 ? 14.493 28.388 19.217 1.00 45.44 544 VAL A CA 1
ATOM 4067 C C . VAL A 1 545 ? 13.011 28.750 19.327 1.00 45.44 544 VAL A C 1
ATOM 4068 O O . VAL A 1 545 ? 12.152 28.162 18.664 1.00 45.44 544 VAL A O 1
ATOM 4072 N N . LEU A 1 546 ? 12.725 29.706 20.197 1.00 52.59 545 LEU A N 1
ATOM 4073 C CA . LEU A 1 546 ? 11.373 30.162 20.441 1.00 52.59 545 LEU A CA 1
ATOM 4074 C C . LEU A 1 546 ? 11.104 31.488 19.726 1.00 52.59 545 LEU A C 1
ATOM 4075 O O . LEU A 1 546 ? 11.763 32.495 19.996 1.00 52.59 545 LEU A O 1
ATOM 4080 N N . ASP A 1 547 ? 10.141 31.475 18.805 1.00 58.10 546 ASP A N 1
ATOM 4081 C CA . ASP A 1 547 ? 9.771 32.671 18.049 1.00 58.10 546 ASP A CA 1
ATOM 4082 C C . ASP A 1 547 ? 8.849 33.480 18.941 1.00 58.10 546 ASP A C 1
ATOM 4083 O O . ASP A 1 547 ? 7.680 33.690 18.628 1.00 58.10 546 ASP A O 1
ATOM 4088 N N . TYR A 1 548 ? 9.395 33.941 20.058 1.00 54.64 547 TYR A N 1
ATOM 4089 C CA . TYR A 1 548 ? 8.615 34.687 21.028 1.00 54.64 547 TYR A CA 1
ATOM 4090 C C . TYR A 1 548 ? 9.561 35.279 22.063 1.00 54.64 547 TYR A C 1
ATOM 4091 O O . TYR A 1 548 ? 10.635 34.735 22.318 1.00 54.64 547 TYR A O 1
ATOM 4100 N N . ARG A 1 549 ? 9.179 36.405 22.646 1.00 53.73 548 ARG A N 1
ATOM 4101 C CA . ARG A 1 549 ? 9.997 37.023 23.675 1.00 53.73 548 ARG A CA 1
ATOM 4102 C C . ARG A 1 549 ? 9.104 37.372 24.844 1.00 53.73 548 ARG A C 1
ATOM 4103 O O . ARG A 1 549 ? 8.063 38.004 24.660 1.00 53.73 548 ARG A O 1
ATOM 4111 N N . PHE A 1 550 ? 9.496 36.934 26.039 1.00 47.22 549 PHE A N 1
ATOM 4112 C CA . PHE A 1 550 ? 8.731 37.220 27.255 1.00 47.22 549 PHE A CA 1
ATOM 4113 C C . PHE A 1 550 ? 9.087 38.630 27.665 1.00 47.22 549 PHE A C 1
ATOM 4114 O O . PHE A 1 550 ? 10.247 39.023 27.570 1.00 47.22 549 PHE A O 1
ATOM 4122 N N . ASN A 1 551 ? 8.092 39.391 28.108 1.00 51.51 550 ASN A N 1
ATOM 4123 C CA . ASN A 1 551 ? 8.305 40.768 28.540 1.00 51.51 550 ASN A CA 1
ATOM 4124 C C . ASN A 1 551 ? 8.849 40.769 29.965 1.00 51.51 550 ASN A C 1
ATOM 4125 O O . ASN A 1 551 ? 8.351 41.480 30.838 1.00 51.51 550 ASN A O 1
ATOM 4130 N N . TYR A 1 552 ? 9.873 39.953 30.193 1.00 56.02 551 TYR A N 1
ATOM 4131 C CA . TYR A 1 552 ? 10.503 39.846 31.509 1.00 56.02 551 TYR A CA 1
ATOM 4132 C C . TYR A 1 552 ? 11.987 39.606 31.315 1.00 56.02 551 TYR A C 1
ATOM 4133 O O . TYR A 1 552 ? 12.418 39.160 30.251 1.00 56.02 551 TYR A O 1
ATOM 4142 N N . ASP A 1 553 ? 12.771 39.900 32.343 1.00 47.98 552 ASP A N 1
ATOM 4143 C CA . ASP A 1 553 ? 14.207 39.657 32.266 1.00 47.98 552 ASP A CA 1
ATOM 4144 C C . ASP A 1 553 ? 14.409 38.160 32.475 1.00 47.98 552 ASP A C 1
ATOM 4145 O O . ASP A 1 553 ? 15.180 37.519 31.765 1.00 47.98 552 ASP A O 1
ATOM 4150 N N . TYR A 1 554 ? 13.688 37.608 33.446 1.00 44.86 553 TYR A N 1
ATOM 4151 C CA . TYR A 1 554 ? 13.776 36.184 33.756 1.00 44.86 553 TYR A CA 1
ATOM 4152 C C . TYR A 1 554 ? 12.424 35.668 34.245 1.00 44.86 553 TYR A C 1
ATOM 4153 O O . TYR A 1 554 ? 11.642 36.411 34.840 1.00 44.86 553 TYR A O 1
ATOM 4162 N N . ILE A 1 555 ? 12.134 34.403 33.964 1.00 41.31 554 ILE A N 1
ATOM 4163 C CA . ILE A 1 555 ? 10.898 33.812 34.458 1.00 41.31 554 ILE A CA 1
ATOM 4164 C C . ILE A 1 555 ? 11.421 32.801 35.463 1.00 41.31 554 ILE A C 1
ATOM 4165 O O . ILE A 1 555 ? 12.253 31.963 35.125 1.00 41.31 554 ILE A O 1
ATOM 4170 N N . ILE A 1 556 ? 10.962 32.883 36.703 1.00 39.73 555 ILE A N 1
ATOM 4171 C CA . ILE A 1 556 ? 11.471 31.959 37.706 1.00 39.73 555 ILE A CA 1
ATOM 4172 C C . ILE A 1 556 ? 10.433 31.068 38.395 1.00 39.73 555 ILE A C 1
ATOM 4173 O O . ILE A 1 556 ? 9.391 31.541 38.834 1.00 39.73 555 ILE A O 1
ATOM 4178 N N . GLY A 1 557 ? 10.734 29.768 38.456 1.00 38.06 556 GLY A N 1
ATOM 4179 C CA . GLY A 1 557 ? 9.861 28.830 39.132 1.00 38.06 556 GLY A CA 1
ATOM 4180 C C . GLY A 1 557 ? 10.552 28.428 40.430 1.00 38.06 556 GLY A C 1
ATOM 4181 O O . GLY A 1 557 ? 11.771 28.169 40.449 1.00 38.06 556 GLY A O 1
ATOM 4182 N N . ILE A 1 558 ? 9.800 28.390 41.522 1.00 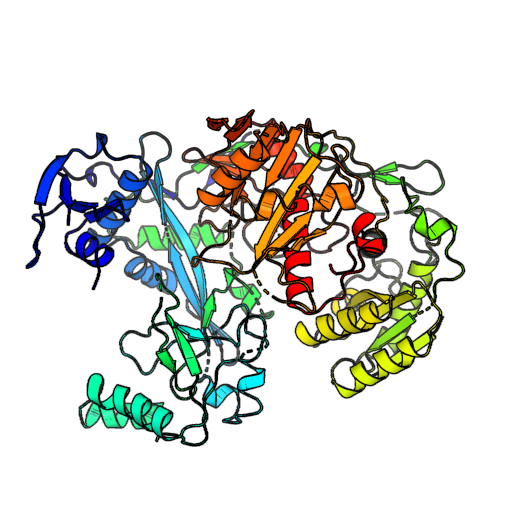45.42 557 ILE A N 1
ATOM 4183 C CA . ILE A 1 558 ? 10.366 27.989 42.805 1.00 45.42 557 ILE A CA 1
ATOM 4184 C C . ILE A 1 558 ? 9.541 26.845 43.387 1.00 45.42 557 ILE A C 1
ATOM 4185 O O . ILE A 1 558 ? 8.384 26.643 43.009 1.00 45.42 557 ILE A O 1
ATOM 4190 N N . ASP A 1 559 ? 10.144 26.105 44.311 1.00 46.09 558 ASP A N 1
ATOM 4191 C CA . ASP A 1 559 ? 9.454 25.025 44.989 1.00 46.09 558 ASP A CA 1
ATOM 4192 C C . ASP A 1 559 ? 9.927 25.038 46.432 1.00 46.09 558 ASP A C 1
ATOM 4193 O O . ASP A 1 559 ? 11.130 25.077 46.705 1.00 46.09 558 ASP A O 1
ATOM 4198 N N . VAL A 1 560 ? 8.979 25.029 47.359 1.00 47.12 559 VAL A N 1
ATOM 4199 C CA . VAL A 1 560 ? 9.317 25.051 48.773 1.00 47.12 559 VAL A CA 1
ATOM 4200 C C . VAL A 1 560 ? 9.086 23.682 49.394 1.00 47.12 559 VAL A C 1
ATOM 4201 O O . VAL A 1 560 ? 7.951 23.237 49.514 1.00 47.12 559 VAL A O 1
ATOM 4205 N N . ALA A 1 561 ? 10.172 23.019 49.785 1.00 57.97 560 ALA A N 1
ATOM 4206 C CA . ALA A 1 561 ? 10.089 21.692 50.390 1.00 57.97 560 ALA A CA 1
ATOM 4207 C C . ALA A 1 561 ? 11.325 21.439 51.242 1.00 57.97 560 ALA A C 1
ATOM 4208 O O . ALA A 1 561 ? 12.361 21.016 50.733 1.00 57.97 560 ALA A O 1
ATOM 4210 N N . PRO A 1 562 ? 11.228 21.686 52.553 1.00 70.30 561 PRO A N 1
ATOM 4211 C CA . PRO A 1 562 ? 12.347 21.489 53.480 1.00 70.30 561 PRO A CA 1
ATOM 4212 C C . PRO A 1 562 ? 12.937 20.078 53.508 1.00 70.30 561 PRO A C 1
ATOM 4213 O O . PRO A 1 562 ? 12.214 19.086 53.589 1.00 70.30 561 PRO A O 1
ATOM 4225 N N . LYS A 1 564 ? 17.060 17.973 54.523 1.00 84.31 563 LYS A N 1
ATOM 4226 C CA . LYS A 1 564 ? 18.383 18.148 55.106 1.00 84.31 563 LYS A CA 1
ATOM 4227 C C . LYS A 1 564 ? 19.420 17.308 54.382 1.00 84.31 563 LYS A C 1
ATOM 4228 O O . LYS A 1 564 ? 19.221 16.115 54.158 1.00 84.31 563 LYS A O 1
ATOM 4234 N N . ARG A 1 565 ? 20.530 17.940 54.015 1.00 79.02 564 ARG A N 1
ATOM 4235 C CA . ARG A 1 565 ? 21.593 17.246 53.312 1.00 79.02 564 ARG A CA 1
ATOM 4236 C C . ARG A 1 565 ? 22.969 17.590 53.862 1.00 79.02 564 ARG A C 1
ATOM 4237 O O . ARG A 1 565 ? 23.174 18.672 54.419 1.00 79.02 564 ARG A O 1
ATOM 4245 N N . SER A 1 566 ? 23.899 16.652 53.706 1.00 109.76 565 SER A N 1
ATOM 4246 C CA . SER A 1 566 ? 25.269 16.815 54.177 1.00 109.76 565 SER A CA 1
ATOM 4247 C C . SER A 1 566 ? 25.732 18.261 54.046 1.00 109.76 565 SER A C 1
ATOM 4248 O O . SER A 1 566 ? 26.018 18.733 52.945 1.00 109.76 565 SER A O 1
ATOM 4251 N N . GLU A 1 567 ? 25.803 18.958 55.179 1.00 168.06 566 GLU A N 1
ATOM 4252 C CA . GLU A 1 567 ? 26.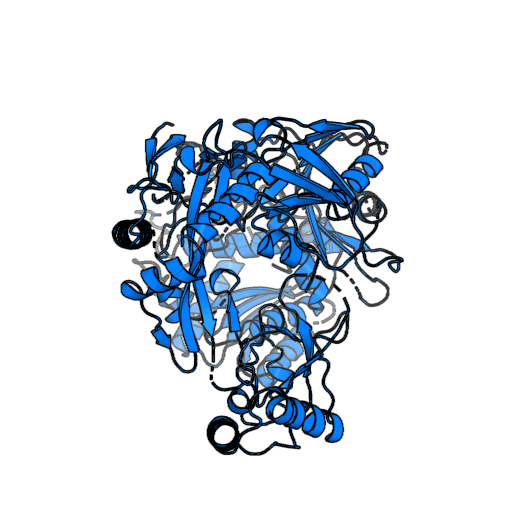215 20.357 55.199 1.00 168.06 566 GLU A CA 1
ATOM 4253 C C . GLU A 1 567 ? 25.331 21.102 54.203 1.00 168.06 566 GLU A C 1
ATOM 4254 O O . GLU A 1 567 ? 25.805 21.577 53.170 1.00 168.06 566 GLU A O 1
ATOM 4260 N N . GLY A 1 568 ? 24.042 21.194 54.513 1.00 123.79 567 GLY A N 1
ATOM 4261 C CA . GLY A 1 568 ? 23.136 21.873 53.611 1.00 123.79 567 GLY A CA 1
ATOM 4262 C C . GLY A 1 568 ? 21.833 22.364 54.206 1.00 123.79 567 GLY A C 1
ATOM 4263 O O . GLY A 1 568 ? 21.628 23.572 54.317 1.00 123.79 567 GLY A O 1
ATOM 4264 N N . TYR A 1 569 ? 20.952 21.442 54.593 1.00 77.07 568 TYR A N 1
ATOM 4265 C CA . TYR A 1 569 ? 19.649 21.820 55.143 1.00 77.07 568 TYR A CA 1
ATOM 4266 C C . TYR A 1 569 ? 19.027 22.783 54.123 1.00 77.07 568 TYR A C 1
ATOM 4267 O O . TYR A 1 569 ? 19.068 24.002 54.283 1.00 77.07 568 TYR A O 1
ATOM 4276 N N . ILE A 1 570 ? 18.454 22.210 53.070 1.00 62.58 569 ILE A N 1
ATOM 4277 C CA . ILE A 1 570 ? 17.874 22.986 51.984 1.00 62.58 569 ILE A CA 1
ATOM 4278 C C . ILE A 1 570 ? 16.375 23.197 52.086 1.00 62.58 569 ILE A C 1
ATOM 4279 O O . ILE A 1 570 ? 15.614 22.269 52.353 1.00 62.58 569 ILE A O 1
ATOM 4284 N N . GLY A 1 571 ? 15.958 24.436 51.852 1.00 48.55 570 GLY A N 1
ATOM 4285 C CA . GLY A 1 571 ? 14.549 24.769 51.941 1.00 48.55 570 GLY A CA 1
ATOM 4286 C C . GLY A 1 571 ? 13.752 24.635 50.656 1.00 48.55 570 GLY A C 1
ATOM 4287 O O . GLY A 1 571 ? 12.531 24.732 50.684 1.00 48.55 570 GLY A O 1
ATOM 4288 N N . GLY A 1 572 ? 14.427 24.419 49.532 1.00 44.27 571 GLY A N 1
ATOM 4289 C CA . GLY A 1 572 ? 13.704 24.286 48.280 1.00 44.27 571 GLY A CA 1
ATOM 4290 C C . GLY A 1 572 ? 14.565 24.498 47.062 1.00 44.27 571 GLY A C 1
ATOM 4291 O O . GLY A 1 572 ? 15.780 24.288 47.094 1.00 44.27 571 GLY A O 1
ATOM 4292 N N . SER A 1 573 ? 13.951 24.952 45.980 1.00 40.81 572 SER A N 1
ATOM 4293 C CA . SER A 1 573 ? 14.703 25.145 44.758 1.00 40.81 572 SER A CA 1
ATOM 4294 C C . SER A 1 573 ? 14.169 26.302 43.935 1.00 40.81 572 SER A C 1
ATOM 4295 O O . SER A 1 573 ? 13.168 26.917 44.289 1.00 40.81 572 SER A O 1
ATOM 4298 N N . ALA A 1 574 ? 14.848 26.577 42.823 1.00 45.14 573 ALA A N 1
ATOM 4299 C CA . ALA A 1 574 ? 14.443 27.638 41.908 1.00 45.14 573 ALA A CA 1
ATOM 4300 C C . ALA A 1 574 ? 15.027 27.349 40.537 1.00 45.14 573 ALA A C 1
ATOM 4301 O O . ALA A 1 574 ? 16.190 26.943 40.413 1.00 45.14 573 ALA A O 1
ATOM 4303 N N . VAL A 1 575 ? 14.211 27.541 39.510 1.00 43.22 574 VAL A N 1
ATOM 4304 C CA . VAL A 1 575 ? 14.645 27.319 38.144 1.00 43.22 574 VAL A CA 1
ATOM 4305 C C . VAL A 1 575 ? 14.385 28.586 37.336 1.00 43.22 574 VAL A C 1
ATOM 4306 O O . VAL A 1 575 ? 13.285 29.139 37.336 1.00 43.22 574 VAL A O 1
ATOM 4318 N N . PHE A 1 577 ? 14.581 30.768 33.640 1.00 37.08 576 PHE A N 1
ATOM 4319 C CA . PHE A 1 577 ? 14.567 30.785 32.179 1.00 37.08 576 PHE A CA 1
ATOM 4320 C C . PHE A 1 577 ? 14.791 32.243 31.785 1.00 37.08 576 PHE A C 1
ATOM 4321 O O . PHE A 1 577 ? 14.442 33.139 32.548 1.00 37.08 576 PHE A O 1
ATOM 4329 N N . ASP A 1 578 ? 15.357 32.489 30.607 1.00 47.44 577 ASP A N 1
ATOM 4330 C CA . ASP A 1 578 ? 15.559 33.866 30.170 1.00 47.44 577 ASP A CA 1
ATOM 4331 C C . ASP A 1 578 ? 14.357 34.264 29.296 1.00 47.44 577 ASP A C 1
ATOM 4332 O O . ASP A 1 578 ? 13.490 33.431 29.004 1.00 47.44 577 ASP A O 1
ATOM 4337 N N . SER A 1 579 ? 14.293 35.523 28.878 1.00 48.69 578 SER A N 1
ATOM 4338 C CA . SER A 1 579 ? 13.160 35.992 28.071 1.00 48.69 578 SER A CA 1
ATOM 4339 C C . SER A 1 579 ? 13.046 35.270 26.735 1.00 48.69 578 SER A C 1
ATOM 4340 O O . SER A 1 579 ? 12.042 35.392 26.029 1.00 48.69 578 SER A O 1
ATOM 4343 N N . GLN A 1 580 ? 14.076 34.505 26.399 1.00 44.48 579 GLN A N 1
ATOM 4344 C CA . GLN A 1 580 ? 14.106 33.776 25.140 1.00 44.48 579 GLN A CA 1
ATOM 4345 C C . GLN A 1 580 ? 13.557 32.345 25.275 1.00 44.48 579 GLN A C 1
ATOM 4346 O O . GLN A 1 580 ? 13.575 31.576 24.315 1.00 44.48 579 GLN A O 1
ATOM 4352 N N . GLY A 1 581 ? 13.078 31.983 26.460 1.00 38.30 580 GLY A N 1
ATOM 4353 C CA . GLY A 1 581 ? 12.540 30.645 26.632 1.00 38.30 580 GLY A CA 1
ATOM 4354 C C . GLY A 1 581 ? 13.553 29.530 26.859 1.00 38.30 580 GLY A C 1
ATOM 4355 O O . GLY A 1 581 ? 13.243 28.347 26.639 1.00 38.30 580 GLY A O 1
ATOM 4356 N N . TYR A 1 582 ? 14.766 29.895 27.275 1.00 45.22 581 TYR A N 1
ATOM 4357 C CA . TYR A 1 582 ? 15.797 28.898 27.557 1.00 45.22 581 TYR A CA 1
ATOM 4358 C C . TYR A 1 582 ? 16.049 28.811 29.050 1.00 45.22 581 TYR A C 1
ATOM 4359 O O . TYR A 1 582 ? 16.106 29.829 29.749 1.00 45.22 581 TYR A O 1
ATOM 4368 N N . ILE A 1 583 ? 16.195 27.592 29.545 1.00 39.10 582 ILE A N 1
ATOM 4369 C CA . ILE A 1 583 ? 16.486 27.397 30.960 1.00 39.10 582 ILE A CA 1
ATOM 4370 C C . ILE A 1 583 ? 17.976 27.751 31.112 1.00 39.10 582 ILE A C 1
ATOM 4371 O O . ILE A 1 583 ? 18.798 27.333 30.308 1.00 39.10 582 ILE A O 1
ATOM 4376 N N . ARG A 1 584 ? 18.328 28.528 32.124 1.00 43.00 583 ARG A N 1
ATOM 4377 C CA . ARG A 1 584 ? 19.731 28.909 32.279 1.00 43.00 583 ARG A CA 1
ATOM 4378 C C . ARG A 1 584 ? 20.348 28.465 33.595 1.00 43.00 583 ARG A C 1
ATOM 4379 O O . ARG A 1 584 ? 21.500 28.036 33.624 1.00 43.00 583 ARG A O 1
ATOM 4387 N N . LYS A 1 585 ? 19.579 28.561 34.677 1.00 44.21 584 LYS A N 1
ATOM 4388 C CA . LYS A 1 585 ? 20.079 28.188 35.992 1.00 44.21 584 LYS A CA 1
ATOM 4389 C C . LYS A 1 585 ? 19.085 27.399 36.858 1.00 44.21 584 LYS A C 1
ATOM 4390 O O . LYS A 1 585 ? 17.878 27.687 36.886 1.00 44.21 584 LYS A O 1
ATOM 4396 N N . ILE A 1 586 ? 19.627 26.419 37.582 1.00 42.37 585 ILE A N 1
ATOM 4397 C CA . ILE A 1 586 ? 18.870 25.565 38.489 1.00 42.37 585 ILE A CA 1
ATOM 4398 C C . ILE A 1 586 ? 19.606 25.571 39.826 1.00 42.37 585 ILE A C 1
ATOM 4399 O O . ILE A 1 586 ? 20.752 25.148 39.901 1.00 42.37 585 ILE A O 1
ATOM 4404 N N . VAL A 1 587 ? 18.950 26.015 40.888 1.00 41.24 586 VAL A N 1
ATOM 4405 C CA . VAL A 1 587 ? 19.631 26.090 42.175 1.00 41.24 586 VAL A CA 1
ATOM 4406 C C . VAL A 1 587 ? 18.914 25.595 43.419 1.00 41.24 586 VAL A C 1
ATOM 4407 O O . VAL A 1 587 ? 17.692 25.641 43.515 1.00 41.24 586 VAL A O 1
ATOM 4411 N N . PRO A 1 588 ? 19.691 25.124 44.406 1.00 43.78 587 PRO A N 1
ATOM 4412 C CA . PRO A 1 588 ? 19.129 24.637 45.665 1.00 43.78 587 PRO A CA 1
ATOM 4413 C C . PRO A 1 588 ? 19.019 25.890 46.515 1.00 43.78 587 PRO A C 1
ATOM 4414 O O . PRO A 1 588 ? 19.749 26.850 46.284 1.00 43.78 587 PRO A O 1
ATOM 4418 N N . ILE A 1 589 ? 18.128 25.905 47.490 1.00 53.06 588 ILE A N 1
ATOM 4419 C CA . ILE A 1 589 ? 18.027 27.080 48.328 1.00 53.06 588 ILE A CA 1
ATOM 4420 C C . ILE A 1 589 ? 18.316 26.727 49.778 1.00 53.06 588 ILE A C 1
ATOM 4421 O O . ILE A 1 589 ? 17.439 26.299 50.539 1.00 53.06 588 ILE A O 1
ATOM 4426 N N . LYS A 1 590 ? 19.581 26.906 50.137 1.00 62.38 589 LYS A N 1
ATOM 4427 C CA . LYS A 1 590 ? 20.072 26.620 51.477 1.00 62.38 589 LYS A CA 1
ATOM 4428 C C . LYS A 1 590 ? 19.414 27.593 52.455 1.00 62.38 589 LYS A C 1
ATOM 4429 O O . LYS A 1 590 ? 19.259 28.773 52.152 1.00 62.38 589 LYS A O 1
ATOM 4435 N N . ILE A 1 591 ? 18.998 27.090 53.612 1.00 72.19 590 ILE A N 1
ATOM 4436 C CA . ILE A 1 591 ? 18.379 27.934 54.628 1.00 72.19 590 ILE A CA 1
ATOM 4437 C C . ILE A 1 591 ? 18.787 27.418 56.001 1.00 72.19 590 ILE A C 1
ATOM 4438 O O . ILE A 1 591 ? 19.033 26.225 56.171 1.00 72.19 590 ILE A O 1
ATOM 4443 N N . GLY A 1 592 ? 18.871 28.318 56.974 1.00 74.83 591 GLY A N 1
ATOM 4444 C CA . GLY A 1 592 ? 19.245 27.908 58.315 1.00 74.83 591 GLY A CA 1
ATOM 4445 C C . GLY A 1 592 ? 18.101 27.164 58.978 1.00 74.83 591 GLY A C 1
ATOM 4446 O O . GLY A 1 592 ? 17.047 26.971 58.370 1.00 74.83 591 GLY A O 1
ATOM 4447 N N . GLU A 1 593 ? 18.304 26.740 60.222 1.00 110.79 592 GLU A N 1
ATOM 4448 C CA . GLU A 1 593 ? 17.268 26.026 60.957 1.00 110.79 592 GLU A CA 1
ATOM 4449 C C . GLU A 1 593 ? 16.065 26.941 61.160 1.00 110.79 592 GLU A C 1
ATOM 4450 O O . GLU A 1 593 ? 16.218 28.121 61.476 1.00 110.79 592 GLU A O 1
ATOM 4456 N N . GLN A 1 594 ? 14.870 26.389 60.981 1.00 105.70 593 GLN A N 1
ATOM 4457 C CA . GLN A 1 594 ? 13.642 27.158 61.126 1.00 105.70 593 GLN A CA 1
ATOM 4458 C C . GLN A 1 594 ? 13.243 27.347 62.581 1.00 105.70 593 GLN A C 1
ATOM 4459 O O . GLN A 1 594 ? 13.261 26.400 63.366 1.00 105.70 593 GLN A O 1
ATOM 4465 N N . ARG A 1 595 ? 12.877 28.577 62.931 1.00 112.07 594 ARG A N 1
ATOM 4466 C CA . ARG A 1 595 ? 12.452 28.887 64.289 1.00 112.07 594 ARG A CA 1
ATOM 4467 C C . ARG A 1 595 ? 11.031 28.377 64.496 1.00 112.07 594 ARG A C 1
ATOM 4468 O O . ARG A 1 595 ? 10.823 27.325 65.102 1.00 112.07 594 ARG A O 1
ATOM 4476 N N . GLY A 1 596 ? 10.056 29.125 63.989 1.00 111.54 595 GLY A N 1
ATOM 4477 C CA . GLY A 1 596 ? 8.670 28.715 64.124 1.00 111.54 595 GLY A CA 1
ATOM 4478 C C . GLY A 1 596 ? 8.327 27.654 63.097 1.00 111.54 595 GLY A C 1
ATOM 4479 O O . GLY A 1 596 ? 9.098 27.413 62.169 1.00 111.54 595 GLY A O 1
ATOM 4480 N N . GLU A 1 597 ? 7.177 27.008 63.261 1.00 136.15 596 GLU A N 1
ATOM 4481 C CA . GLU A 1 597 ? 6.756 25.978 62.320 1.00 136.15 596 GLU A CA 1
ATOM 4482 C C . GLU A 1 597 ? 6.306 26.621 61.014 1.00 136.15 596 GLU A C 1
ATOM 4483 O O . GLU A 1 597 ? 5.124 26.602 60.668 1.00 136.15 596 GLU A O 1
ATOM 4489 N N . SER A 1 598 ? 7.269 27.193 60.297 1.00 115.88 597 SER A N 1
ATOM 4490 C CA . SER A 1 598 ? 7.016 27.857 59.024 1.00 115.88 597 SER A CA 1
ATOM 4491 C C . SER A 1 598 ? 8.336 28.324 58.420 1.00 115.88 597 SER A C 1
ATOM 4492 O O . SER A 1 598 ? 9.210 28.825 59.129 1.00 115.88 597 SER A O 1
ATOM 4495 N N . VAL A 1 599 ? 8.479 28.157 57.109 1.00 68.76 598 VAL A N 1
ATOM 4496 C CA . VAL A 1 599 ? 9.701 28.560 56.419 1.00 68.76 598 VAL A CA 1
ATOM 4497 C C . VAL A 1 599 ? 9.786 30.078 56.301 1.00 68.76 598 VAL A C 1
ATOM 4498 O O . VAL A 1 599 ? 8.816 30.728 55.912 1.00 68.76 598 VAL A O 1
ATOM 4502 N N . ASP A 1 600 ? 10.945 30.640 56.638 1.00 53.04 599 ASP A N 1
ATOM 4503 C CA . ASP A 1 600 ? 11.143 32.086 56.545 1.00 53.04 599 ASP A CA 1
ATOM 4504 C C . ASP A 1 600 ? 11.386 32.462 55.087 1.00 53.04 599 ASP A C 1
ATOM 4505 O O . ASP A 1 600 ? 12.518 32.393 54.589 1.00 53.04 599 ASP A O 1
ATOM 4518 N N . ASN A 1 602 ? 11.538 35.287 53.710 1.00 51.21 601 ASN A N 1
ATOM 4519 C CA . ASN A 1 602 ? 12.439 36.419 53.509 1.00 51.21 601 ASN A CA 1
ATOM 4520 C C . ASN A 1 602 ? 13.836 35.842 53.319 1.00 51.21 601 ASN A C 1
ATOM 4521 O O . ASN A 1 602 ? 14.568 36.230 52.407 1.00 51.21 601 ASN A O 1
ATOM 4526 N N . GLU A 1 603 ? 14.190 34.885 54.168 1.00 50.53 602 GLU A N 1
ATOM 4527 C CA . GLU A 1 603 ? 15.499 34.238 54.087 1.00 50.53 602 GLU A CA 1
ATOM 4528 C C . GLU A 1 603 ? 15.579 33.424 52.792 1.00 50.53 602 GLU A C 1
ATOM 4529 O O . GLU A 1 603 ? 16.592 33.434 52.101 1.00 50.53 602 GLU A O 1
ATOM 4535 N N . PHE A 1 604 ? 14.490 32.729 52.475 1.00 50.35 603 PHE A N 1
ATOM 4536 C CA . PHE A 1 604 ? 14.403 31.898 51.277 1.00 50.35 603 PHE A CA 1
ATOM 4537 C C . PHE A 1 604 ? 14.725 32.689 50.003 1.00 50.35 603 PHE A C 1
ATOM 4538 O O . PHE A 1 604 ? 15.664 32.370 49.276 1.00 50.35 603 PHE A O 1
ATOM 4546 N N . PHE A 1 605 ? 13.940 33.722 49.729 1.00 46.12 604 PHE A N 1
ATOM 4547 C CA . PHE A 1 605 ? 14.152 34.524 48.537 1.00 46.12 604 PHE A CA 1
ATOM 4548 C C . PHE A 1 605 ? 15.496 35.256 48.559 1.00 46.12 604 PHE A C 1
ATOM 4549 O O . PHE A 1 605 ? 16.168 35.378 47.524 1.00 46.12 604 PHE A O 1
ATOM 4557 N N . LYS A 1 606 ? 15.909 35.728 49.729 1.00 56.20 605 LYS A N 1
ATOM 4558 C CA . LYS A 1 606 ? 17.194 36.409 49.807 1.00 56.20 605 LYS A CA 1
ATOM 4559 C C . LYS A 1 606 ? 18.263 35.416 49.344 1.00 56.20 605 LYS A C 1
ATOM 4560 O O . LYS A 1 606 ? 19.134 35.757 48.530 1.00 56.20 605 LYS A O 1
ATOM 4566 N N . GLU A 1 607 ? 18.189 34.182 49.846 1.00 44.36 606 GLU A N 1
ATOM 4567 C CA . GLU A 1 607 ? 19.157 33.172 49.427 1.00 44.36 606 GLU A CA 1
ATOM 4568 C C . GLU A 1 607 ? 19.010 32.860 47.934 1.00 44.36 606 GLU A C 1
ATOM 4569 O O . GLU A 1 607 ? 19.998 32.566 47.253 1.00 44.36 606 GLU A O 1
ATOM 4583 N N . VAL A 1 609 ? 18.216 34.929 45.507 1.00 49.17 608 VAL A N 1
ATOM 4584 C CA . VAL A 1 609 ? 18.917 35.996 44.804 1.00 49.17 608 VAL A CA 1
ATOM 4585 C C . VAL A 1 609 ? 20.431 35.844 44.933 1.00 49.17 608 VAL A C 1
ATOM 4586 O O . VAL A 1 609 ? 21.162 35.933 43.945 1.00 49.17 608 VAL A O 1
ATOM 4590 N N . ASP A 1 610 ? 20.902 35.600 46.148 1.00 54.49 609 ASP A N 1
ATOM 4591 C CA . ASP A 1 610 ? 22.333 35.433 46.366 1.00 54.49 609 ASP A CA 1
ATOM 4592 C C . ASP A 1 610 ? 22.865 34.203 45.650 1.00 54.49 609 ASP A C 1
ATOM 4593 O O . ASP A 1 610 ? 23.970 34.228 45.096 1.00 54.49 609 ASP A O 1
ATOM 4598 N N . LYS A 1 611 ? 22.079 33.126 45.639 1.00 51.28 610 LYS A N 1
ATOM 4599 C CA . LYS A 1 611 ? 22.524 31.906 44.973 1.00 51.28 610 LYS A CA 1
ATOM 4600 C C . LYS A 1 611 ? 22.652 32.108 43.463 1.00 51.28 610 LYS A C 1
ATOM 4601 O O . LYS A 1 611 ? 23.611 31.641 42.848 1.00 51.28 610 LYS A O 1
ATOM 4607 N N . PHE A 1 612 ? 21.687 32.794 42.857 1.00 48.60 611 PHE A N 1
ATOM 4608 C CA . PHE A 1 612 ? 21.768 33.033 41.417 1.00 48.60 611 PHE A CA 1
ATOM 4609 C C . PHE A 1 612 ? 22.999 33.874 41.107 1.00 48.60 611 PHE A C 1
ATOM 4610 O O . PHE A 1 612 ? 23.663 33.672 40.085 1.00 48.60 611 PHE A O 1
ATOM 4618 N N . LYS A 1 613 ? 23.308 34.819 41.989 1.00 53.34 612 LYS A N 1
ATOM 4619 C CA . LYS A 1 613 ? 24.483 35.659 41.795 1.00 53.34 612 LYS A CA 1
ATOM 4620 C C . LYS A 1 613 ? 25.709 34.757 41.820 1.00 53.34 612 LYS A C 1
ATOM 4621 O O . LYS A 1 613 ? 26.601 34.888 40.987 1.00 53.34 612 LYS A O 1
ATOM 4627 N N . GLU A 1 614 ? 25.751 33.828 42.770 1.00 65.13 613 GLU A N 1
ATOM 4628 C CA . GLU A 1 614 ? 26.876 32.905 42.833 1.00 65.13 613 GLU A CA 1
ATOM 4629 C C . GLU A 1 614 ? 26.944 32.156 41.503 1.00 65.13 613 GLU A C 1
ATOM 4630 O O . GLU A 1 614 ? 28.019 31.738 41.073 1.00 65.13 613 GLU A O 1
ATOM 4636 N N . PHE A 1 615 ? 25.788 31.986 40.855 1.00 53.55 614 PHE A N 1
ATOM 4637 C CA . PHE A 1 615 ? 25.733 31.292 39.573 1.00 53.55 614 PHE A CA 1
ATOM 4638 C C . PHE A 1 615 ? 25.889 32.201 38.352 1.00 53.55 614 PHE A C 1
ATOM 4639 O O . PHE A 1 615 ? 25.631 31.769 37.224 1.00 53.55 614 PHE A O 1
ATOM 4647 N N . ASN A 1 616 ? 26.301 33.453 38.584 1.00 55.93 615 ASN A N 1
ATOM 4648 C CA . ASN A 1 616 ? 26.546 34.437 37.518 1.00 55.93 615 ASN A CA 1
ATOM 4649 C C . ASN A 1 616 ? 25.349 35.199 36.950 1.00 55.93 615 ASN A C 1
ATOM 4650 O O . ASN A 1 616 ? 25.380 35.645 35.803 1.00 55.93 615 ASN A O 1
ATOM 4655 N N . ILE A 1 617 ? 24.306 35.365 37.752 1.00 50.52 616 ILE A N 1
ATOM 4656 C CA . ILE A 1 617 ? 23.120 36.088 37.313 1.00 50.52 616 ILE A CA 1
ATOM 4657 C C . ILE A 1 617 ? 22.596 36.955 38.450 1.00 50.52 616 ILE A C 1
ATOM 4658 O O . ILE A 1 617 ? 22.113 36.444 39.461 1.00 50.52 616 ILE A O 1
ATOM 4663 N N . LYS A 1 618 ? 22.690 38.268 38.281 1.00 52.27 617 LYS A N 1
ATOM 4664 C CA . LYS A 1 618 ? 22.207 39.197 39.298 1.00 52.27 617 LYS A CA 1
ATOM 4665 C C . LYS A 1 618 ? 20.780 39.590 38.960 1.00 52.27 617 LYS A C 1
ATOM 4666 O O . LYS A 1 618 ? 20.507 40.061 37.851 1.00 52.27 617 LYS A O 1
ATOM 4672 N N . LEU A 1 619 ? 19.876 39.394 39.915 1.00 66.85 618 LEU A N 1
ATOM 4673 C CA . LEU A 1 619 ? 18.468 39.711 39.719 1.00 66.85 618 LEU A CA 1
ATOM 4674 C C . LEU A 1 619 ? 18.109 41.159 40.040 1.00 66.85 618 LEU A C 1
ATOM 4675 O O . LEU A 1 619 ? 17.276 41.765 39.355 1.00 66.85 618 LEU A O 1
ATOM 4680 N N . ASP A 1 620 ? 18.727 41.709 41.080 1.00 100.67 619 ASP A N 1
ATOM 4681 C CA . ASP A 1 620 ? 18.438 43.079 41.480 1.00 100.67 619 ASP A CA 1
ATOM 4682 C C . ASP A 1 620 ? 18.546 44.053 40.313 1.00 100.67 619 ASP A C 1
ATOM 4683 O O . ASP A 1 620 ? 19.528 44.045 39.575 1.00 100.67 619 ASP A O 1
ATOM 4688 N N . ASN A 1 621 ? 17.500 44.866 40.158 1.00 62.07 620 ASN A N 1
ATOM 4689 C CA . ASN A 1 621 ? 17.363 45.876 39.106 1.00 62.07 620 ASN A CA 1
ATOM 4690 C C . ASN A 1 621 ? 16.676 45.297 37.866 1.00 62.07 620 ASN A C 1
ATOM 4691 O O . ASN A 1 621 ? 16.662 45.919 36.797 1.00 62.07 620 ASN A O 1
ATOM 4696 N N . LYS A 1 622 ? 16.093 44.111 38.011 1.00 50.06 621 LYS A N 1
ATOM 4697 C CA . LYS A 1 622 ? 15.437 43.459 36.882 1.00 50.06 621 LYS A CA 1
ATOM 4698 C C . LYS A 1 622 ? 13.946 43.195 37.078 1.00 50.06 621 LYS A C 1
ATOM 4699 O O . LYS A 1 622 ? 13.397 43.347 38.175 1.00 50.06 621 LYS A O 1
ATOM 4705 N N . LYS A 1 623 ? 13.295 42.817 35.985 1.00 42.86 622 LYS A N 1
ATOM 4706 C CA . LYS A 1 623 ? 11.876 42.505 36.006 1.00 42.86 622 LYS A CA 1
ATOM 4707 C C . LYS A 1 623 ? 11.738 40.992 35.833 1.00 42.86 622 LYS A C 1
ATOM 4708 O O . LYS A 1 623 ? 12.228 40.419 34.849 1.00 42.86 622 LYS A O 1
ATOM 4714 N N . ILE A 1 624 ? 11.088 40.351 36.799 1.00 45.44 623 ILE A N 1
ATOM 4715 C CA . ILE A 1 624 ? 10.904 38.909 36.745 1.00 45.44 623 ILE A CA 1
ATOM 4716 C C . ILE A 1 624 ? 9.475 38.469 37.036 1.00 45.44 623 ILE A C 1
ATOM 4717 O O . ILE A 1 624 ? 8.725 39.143 37.746 1.00 45.44 623 ILE A O 1
ATOM 4722 N N . LEU A 1 625 ? 9.124 37.322 36.463 1.00 46.63 624 LEU A N 1
ATOM 4723 C CA . LEU A 1 625 ? 7.833 36.686 36.668 1.00 46.63 624 LEU A CA 1
ATOM 4724 C C . LEU A 1 625 ? 8.207 35.534 37.594 1.00 46.63 624 LEU A C 1
ATOM 4725 O O . LEU A 1 625 ? 9.013 34.676 37.226 1.00 46.63 624 LEU A O 1
ATOM 4730 N N . LEU A 1 626 ? 7.664 35.526 38.803 1.00 44.26 625 LEU A N 1
ATOM 4731 C CA . LEU A 1 626 ? 7.989 34.458 39.734 1.00 44.26 625 LEU A CA 1
ATOM 4732 C C . LEU A 1 626 ? 6.742 33.634 39.918 1.00 44.26 625 LEU A C 1
ATOM 4733 O O . LEU A 1 626 ? 5.671 34.181 40.157 1.00 44.26 625 LEU A O 1
ATOM 4738 N N . LEU A 1 627 ? 6.891 32.320 39.808 1.00 40.96 626 LEU A N 1
ATOM 4739 C CA . LEU A 1 627 ? 5.764 31.397 39.924 1.00 40.96 626 LEU A CA 1
ATOM 4740 C C . LEU A 1 627 ? 6.080 30.188 40.793 1.00 40.96 626 LEU A C 1
ATOM 4741 O O . LEU A 1 627 ? 7.239 29.781 40.927 1.00 40.96 626 LEU A O 1
ATOM 4746 N N . ARG A 1 628 ? 5.033 29.606 41.361 1.00 44.05 627 ARG A N 1
ATOM 4747 C CA . ARG A 1 628 ? 5.158 28.424 42.203 1.00 44.05 627 ARG A CA 1
ATOM 4748 C C . ARG A 1 628 ? 3.978 27.494 41.884 1.00 44.05 627 ARG A C 1
ATOM 4749 O O . ARG A 1 628 ? 3.058 27.882 41.162 1.00 44.05 627 ARG A O 1
ATOM 4757 N N . ASP A 1 629 ? 4.020 26.270 42.401 1.00 44.99 628 ASP A N 1
ATOM 4758 C CA . ASP A 1 629 ? 2.945 25.302 42.193 1.00 44.99 628 ASP A CA 1
ATOM 4759 C C . ASP A 1 629 ? 1.817 25.628 43.167 1.00 44.99 628 ASP A C 1
ATOM 4760 O O . ASP A 1 629 ? 1.857 25.212 44.325 1.00 44.99 628 ASP A O 1
ATOM 4765 N N . GLY A 1 630 ? 0.817 26.370 42.703 1.00 45.09 629 GLY A N 1
ATOM 4766 C CA . GLY A 1 630 ? -0.297 26.705 43.566 1.00 45.09 629 GLY A CA 1
ATOM 4767 C C . GLY A 1 630 ? -0.450 28.184 43.880 1.00 45.09 629 GLY A C 1
ATOM 4768 O O . GLY A 1 630 ? 0.061 29.051 43.157 1.00 45.09 629 GLY A O 1
ATOM 4769 N N . ARG A 1 631 ? -1.142 28.471 44.976 1.00 58.81 630 ARG A N 1
ATOM 4770 C CA . ARG A 1 631 ? -1.384 29.845 45.380 1.00 58.81 630 ARG A CA 1
ATOM 4771 C C . ARG A 1 631 ? -0.184 30.486 46.077 1.00 58.81 630 ARG A C 1
ATOM 4772 O O . ARG A 1 631 ? 0.557 29.825 46.803 1.00 58.81 630 ARG A O 1
ATOM 4780 N N . ILE A 1 632 ? 0.012 31.777 45.827 1.00 52.71 631 ILE A N 1
ATOM 4781 C CA . ILE A 1 632 ? 1.086 32.532 46.464 1.00 52.71 631 ILE A CA 1
ATOM 4782 C C . ILE A 1 632 ? 0.605 32.827 47.889 1.00 52.71 631 ILE A C 1
ATOM 4783 O O . ILE A 1 632 ? -0.390 33.516 48.071 1.00 52.71 631 ILE A O 1
ATOM 4788 N N . THR A 1 633 ? 1.304 32.308 48.893 1.00 47.14 632 THR A N 1
ATOM 4789 C CA . THR A 1 633 ? 0.914 32.533 50.288 1.00 47.14 632 THR A CA 1
ATOM 4790 C C . THR A 1 633 ? 1.248 33.959 50.753 1.00 47.14 632 THR A C 1
ATOM 4791 O O . THR A 1 633 ? 2.007 34.685 50.097 1.00 47.14 632 THR A O 1
ATOM 4795 N N . ASN A 1 634 ? 0.686 34.344 51.896 1.00 59.80 633 ASN A N 1
ATOM 4796 C CA . ASN A 1 634 ? 0.940 35.666 52.455 1.00 59.80 633 ASN A CA 1
ATOM 4797 C C . ASN A 1 634 ? 2.424 35.794 52.762 1.00 59.80 633 ASN A C 1
ATOM 4798 O O . ASN A 1 634 ? 3.041 36.825 52.479 1.00 59.80 633 ASN A O 1
ATOM 4803 N N . ASN A 1 635 ? 2.992 34.736 53.334 1.00 51.78 634 ASN A N 1
ATOM 4804 C CA . ASN A 1 635 ? 4.410 34.717 53.669 1.00 51.78 634 ASN A CA 1
ATOM 4805 C C . ASN A 1 635 ? 5.277 34.821 52.423 1.00 51.78 634 ASN A C 1
ATOM 4806 O O . ASN A 1 635 ? 6.350 35.432 52.455 1.00 51.78 634 ASN A O 1
ATOM 4811 N N . GLU A 1 636 ? 4.828 34.224 51.322 1.00 53.86 635 GLU A N 1
ATOM 4812 C CA . GLU A 1 636 ? 5.606 34.292 50.093 1.00 53.86 635 GLU A CA 1
ATOM 4813 C C . GLU A 1 636 ? 5.513 35.685 49.498 1.00 53.86 635 GLU A C 1
ATOM 4814 O O . GLU A 1 636 ? 6.471 36.174 48.900 1.00 53.86 635 GLU A O 1
ATOM 4820 N N . GLU A 1 637 ? 4.371 36.335 49.678 1.00 53.88 636 GLU A N 1
ATOM 4821 C CA . GLU A 1 637 ? 4.216 37.688 49.169 1.00 53.88 636 GLU A CA 1
ATOM 4822 C C . GLU A 1 637 ? 5.142 38.603 49.979 1.00 53.88 636 GLU A C 1
ATOM 4823 O O . GLU A 1 637 ? 5.880 39.414 49.412 1.00 53.88 636 GLU A O 1
ATOM 4829 N N . GLU A 1 638 ? 5.116 38.458 51.301 1.00 60.42 637 GLU A N 1
ATOM 4830 C CA . GLU A 1 638 ? 5.978 39.263 52.165 1.00 60.42 637 GLU A CA 1
ATOM 4831 C C . GLU A 1 638 ? 7.416 39.057 51.729 1.00 60.42 637 GLU A C 1
ATOM 4832 O O . GLU A 1 638 ? 8.153 40.015 51.471 1.00 60.42 637 GLU A O 1
ATOM 4838 N N . GLY A 1 639 ? 7.804 37.786 51.656 1.00 47.17 638 GLY A N 1
ATOM 4839 C CA . GLY A 1 639 ? 9.149 37.443 51.250 1.00 47.17 638 GLY A CA 1
ATOM 4840 C C . GLY A 1 639 ? 9.479 38.087 49.927 1.00 47.17 638 GLY A C 1
ATOM 4841 O O . GLY A 1 639 ? 10.621 38.474 49.697 1.00 47.17 638 GLY A O 1
ATOM 4842 N N . LEU A 1 640 ? 8.487 38.204 49.050 1.00 49.32 639 LEU A N 1
ATOM 4843 C CA . LEU A 1 640 ? 8.719 38.819 47.744 1.00 49.32 639 LEU A CA 1
ATOM 4844 C C . LEU A 1 640 ? 8.786 40.351 47.833 1.00 49.32 639 LEU A C 1
ATOM 4845 O O . LEU A 1 640 ? 9.463 40.999 47.029 1.00 49.32 639 LEU A O 1
ATOM 4850 N N . LYS A 1 641 ? 8.079 40.933 48.795 1.00 68.00 640 LYS A N 1
ATOM 4851 C CA . LYS A 1 641 ? 8.131 42.379 48.966 1.00 68.00 640 LYS A CA 1
ATOM 4852 C C . LYS A 1 641 ? 9.541 42.683 49.472 1.00 68.00 640 LYS A C 1
ATOM 4853 O O . LYS A 1 641 ? 10.181 43.653 49.059 1.00 68.00 640 LYS A O 1
ATOM 4859 N N . TYR A 1 642 ? 10.019 41.810 50.354 1.00 68.42 641 TYR A N 1
ATOM 4860 C CA . TYR A 1 642 ? 11.339 41.917 50.961 1.00 68.42 641 TYR A CA 1
ATOM 4861 C C . TYR A 1 642 ? 12.453 41.983 49.912 1.00 68.42 641 TYR A C 1
ATOM 4862 O O . TYR A 1 642 ? 13.265 42.906 49.897 1.00 68.42 641 TYR A O 1
ATOM 4871 N N . ILE A 1 643 ? 12.475 40.985 49.038 1.00 56.35 642 ILE A N 1
ATOM 4872 C CA . ILE A 1 643 ? 13.462 40.872 47.970 1.00 56.35 642 ILE A CA 1
ATOM 4873 C C . ILE A 1 643 ? 13.278 41.967 46.905 1.00 56.35 642 ILE A C 1
ATOM 4874 O O . ILE A 1 643 ? 14.208 42.301 46.173 1.00 56.35 642 ILE A O 1
ATOM 4879 N N . SER A 1 644 ? 12.076 42.523 46.822 1.00 60.93 643 SER A N 1
ATOM 4880 C CA . SER A 1 644 ? 11.786 43.572 45.846 1.00 60.93 643 SER A CA 1
ATOM 4881 C C . SER A 1 644 ? 12.432 44.893 46.256 1.00 60.93 643 SER A C 1
ATOM 4882 O O . SER A 1 644 ? 13.083 45.553 45.444 1.00 60.93 643 SER A O 1
ATOM 4885 N N . GLU A 1 645 ? 12.245 45.273 47.516 1.00 75.63 644 GLU A N 1
ATOM 4886 C CA . GLU A 1 645 ? 12.814 46.515 48.021 1.00 75.63 644 GLU A CA 1
ATOM 4887 C C . GLU A 1 645 ? 14.327 46.413 48.155 1.00 75.63 644 GLU A C 1
ATOM 4888 O O . GLU A 1 645 ? 15.068 47.231 47.605 1.00 75.63 644 GLU A O 1
ATOM 4902 N N . PHE A 1 647 ? 16.554 44.524 46.789 1.00 51.49 646 PHE A N 1
ATOM 4903 C CA . PHE A 1 647 ? 17.306 44.414 45.544 1.00 51.49 646 PHE A CA 1
ATOM 4904 C C . PHE A 1 647 ? 16.734 45.218 44.386 1.00 51.49 646 PHE A C 1
ATOM 4905 O O . PHE A 1 647 ? 17.254 45.147 43.273 1.00 51.49 646 PHE A O 1
ATOM 4913 N N . ASP A 1 648 ? 15.673 45.981 44.633 1.00 57.02 647 ASP A N 1
ATOM 4914 C CA . ASP A 1 648 ? 15.039 46.755 43.562 1.00 57.02 647 ASP A CA 1
ATOM 4915 C C . ASP A 1 648 ? 14.615 45.811 42.429 1.00 57.02 647 ASP A C 1
ATOM 4916 O O . ASP A 1 648 ? 14.929 46.026 41.254 1.00 57.02 647 ASP A O 1
ATOM 4921 N N . ILE A 1 649 ? 13.917 44.747 42.798 1.00 55.16 648 ILE A N 1
ATOM 4922 C CA . ILE A 1 649 ? 13.443 43.783 41.816 1.00 55.16 648 ILE A CA 1
ATOM 4923 C C . ILE A 1 649 ? 11.961 44.035 41.586 1.00 55.16 648 ILE A C 1
ATOM 4924 O O . ILE A 1 649 ? 11.195 44.126 42.542 1.00 55.16 648 ILE A O 1
ATOM 4929 N N . GLU A 1 650 ? 11.562 44.184 40.328 1.00 43.65 649 GLU A N 1
ATOM 4930 C CA . GLU A 1 650 ? 10.147 44.379 40.013 1.00 43.65 649 GLU A CA 1
ATOM 4931 C C . GLU A 1 650 ? 9.593 42.956 39.875 1.00 43.65 649 GLU A C 1
ATOM 4932 O O . GLU A 1 650 ? 9.868 42.270 38.889 1.00 43.65 649 GLU A O 1
ATOM 4938 N N . VAL A 1 651 ? 8.825 42.515 40.869 1.00 51.93 650 VAL A N 1
ATOM 4939 C CA . VAL A 1 651 ? 8.281 41.158 40.868 1.00 51.93 650 VAL A CA 1
ATOM 4940 C C . VAL A 1 651 ? 6.833 40.997 40.440 1.00 51.93 650 VAL A C 1
ATOM 4941 O O . VAL A 1 651 ? 5.938 41.537 41.073 1.00 51.93 650 VAL A O 1
ATOM 4945 N N . VAL A 1 652 ? 6.605 40.239 39.372 1.00 46.48 651 VAL A N 1
ATOM 4946 C CA . VAL A 1 652 ? 5.244 39.955 38.927 1.00 46.48 651 VAL A CA 1
ATOM 4947 C C . VAL A 1 652 ? 4.968 38.491 39.300 1.00 46.48 651 VAL A C 1
ATOM 4948 O O . VAL A 1 652 ? 5.795 37.603 39.046 1.00 46.48 651 VAL A O 1
ATOM 4952 N N . THR A 1 653 ? 3.818 38.240 39.916 1.00 49.59 652 THR A N 1
ATOM 4953 C CA . THR A 1 653 ? 3.474 36.884 40.309 1.00 49.59 652 THR A CA 1
ATOM 4954 C C . THR A 1 653 ? 1.967 36.691 40.317 1.00 49.59 652 THR A C 1
ATOM 4955 O O . THR A 1 653 ? 1.214 37.661 40.237 1.00 49.59 652 THR A O 1
ATOM 4967 N N . ASP A 1 655 ? -1.308 33.269 41.213 1.00 51.12 654 ASP A N 1
ATOM 4968 C CA . ASP A 1 655 ? -1.613 31.897 41.607 1.00 51.12 654 ASP A CA 1
ATOM 4969 C C . ASP A 1 655 ? -1.709 31.022 40.354 1.00 51.12 654 ASP A C 1
ATOM 4970 O O . ASP A 1 655 ? -2.436 31.355 39.416 1.00 51.12 654 ASP A O 1
ATOM 4975 N N . VAL A 1 656 ? -0.964 29.918 40.335 1.00 44.06 655 VAL A N 1
ATOM 4976 C CA . VAL A 1 656 ? -1.004 28.980 39.223 1.00 44.06 655 VAL A CA 1
ATOM 4977 C C . VAL A 1 656 ? -1.475 27.681 39.863 1.00 44.06 655 VAL A C 1
ATOM 4978 O O . VAL A 1 656 ? -0.692 26.930 40.457 1.00 44.06 655 VAL A O 1
ATOM 4982 N N . ILE A 1 657 ? -2.772 27.428 39.740 1.00 46.88 656 ILE A N 1
ATOM 4983 C CA . ILE A 1 657 ? -3.392 26.276 40.368 1.00 46.88 656 ILE A CA 1
ATOM 4984 C C . ILE A 1 657 ? -3.766 25.140 39.420 1.00 46.88 656 ILE A C 1
ATOM 4985 O O . ILE A 1 657 ? -4.572 25.310 38.498 1.00 46.88 656 ILE A O 1
ATOM 4990 N N . LYS A 1 658 ? -3.176 23.976 39.665 1.00 42.94 657 LYS A N 1
ATOM 4991 C CA . LYS A 1 658 ? -3.442 22.805 38.848 1.00 42.94 657 LYS A CA 1
ATOM 4992 C C . LYS A 1 658 ? -4.482 21.920 39.536 1.00 42.94 657 LYS A C 1
ATOM 4993 O O . LYS A 1 658 ? -5.128 21.103 38.891 1.00 42.94 657 LYS A O 1
ATOM 4999 N N . ASN A 1 659 ? -4.645 22.094 40.843 1.00 43.70 658 ASN A N 1
ATOM 5000 C CA . ASN A 1 659 ? -5.600 21.295 41.594 1.00 43.70 658 ASN A CA 1
ATOM 5001 C C . ASN A 1 659 ? -6.833 22.089 41.962 1.00 43.70 658 ASN A C 1
ATOM 5002 O O . ASN A 1 659 ? -6.875 22.780 42.974 1.00 43.70 658 ASN A O 1
ATOM 5007 N N . HIS A 1 660 ? -7.844 21.977 41.118 1.00 37.49 659 HIS A N 1
ATOM 5008 C CA . HIS A 1 660 ? -9.100 22.672 41.312 1.00 37.49 659 HIS A CA 1
ATOM 5009 C C . HIS A 1 660 ? -10.110 21.710 40.691 1.00 37.49 659 HIS A C 1
ATOM 5010 O O . HIS A 1 660 ? -9.733 20.806 39.936 1.00 37.49 659 HIS A O 1
ATOM 5017 N N . PRO A 1 661 ? -11.401 21.890 40.997 1.00 33.96 660 PRO A N 1
ATOM 5018 C CA . PRO A 1 661 ? -12.467 21.031 40.489 1.00 33.96 660 PRO A CA 1
ATOM 5019 C C . PRO A 1 661 ? -13.190 21.442 39.193 1.00 33.96 660 PRO A C 1
ATOM 5020 O O . PRO A 1 661 ? -14.043 20.710 38.719 1.00 33.96 660 PRO A O 1
ATOM 5024 N N . VAL A 1 662 ? -12.866 22.601 38.634 1.00 38.34 661 VAL A N 1
ATOM 5025 C CA . VAL A 1 662 ? -13.550 23.073 37.435 1.00 38.34 661 VAL A CA 1
ATOM 5026 C C . VAL A 1 662 ? -13.161 22.341 36.164 1.00 38.34 661 VAL A C 1
ATOM 5027 O O . VAL A 1 662 ? -11.983 22.202 35.858 1.00 38.34 661 VAL A O 1
ATOM 5031 N N . ARG A 1 663 ? -14.155 21.860 35.427 1.00 38.85 662 ARG A N 1
ATOM 5032 C CA . ARG A 1 663 ? -13.895 21.147 34.172 1.00 38.85 662 ARG A CA 1
ATOM 5033 C C . ARG A 1 663 ? -14.786 21.652 33.032 1.00 38.85 662 ARG A C 1
ATOM 5034 O O . ARG A 1 663 ? -15.963 21.953 33.250 1.00 38.85 662 ARG A O 1
ATOM 5042 N N . ALA A 1 664 ? -14.201 21.769 31.839 1.00 45.78 663 ALA A N 1
ATOM 5043 C CA . ALA A 1 664 ? -14.920 22.196 30.628 1.00 45.78 663 ALA A CA 1
ATOM 5044 C C . ALA A 1 664 ? -15.030 20.938 29.787 1.00 45.78 663 ALA A C 1
ATOM 5045 O O . ALA A 1 664 ? -14.016 20.307 29.457 1.00 45.78 663 ALA A O 1
ATOM 5047 N N . PHE A 1 665 ? -16.255 20.570 29.441 1.00 48.74 664 PHE A N 1
ATOM 5048 C CA . PHE A 1 665 ? -16.479 19.347 28.685 1.00 48.74 664 PHE A CA 1
ATOM 5049 C C . PHE A 1 665 ? -16.274 19.402 27.175 1.00 48.74 664 PHE A C 1
ATOM 5050 O O . PHE A 1 665 ? -17.210 19.226 26.390 1.00 48.74 664 PHE A O 1
ATOM 5058 N N . ALA A 1 666 ? -15.027 19.638 26.786 1.00 51.15 665 ALA A N 1
ATOM 5059 C CA . ALA A 1 666 ? -14.627 19.699 25.388 1.00 51.15 665 ALA A CA 1
ATOM 5060 C C . ALA A 1 666 ? -13.138 19.391 25.370 1.00 51.15 665 ALA A C 1
ATOM 5061 O O . ALA A 1 666 ? -12.421 19.763 26.296 1.00 51.15 665 ALA A O 1
ATOM 5063 N N . ASN A 1 667 ? -12.671 18.701 24.336 1.00 53.36 666 ASN A N 1
ATOM 5064 C CA . ASN A 1 667 ? -11.253 18.397 24.246 1.00 53.36 666 ASN A CA 1
ATOM 5065 C C . ASN A 1 667 ? -10.594 19.314 23.221 1.00 53.36 666 ASN A C 1
ATOM 5066 O O . ASN A 1 667 ? -10.374 18.936 22.074 1.00 53.36 666 ASN A O 1
ATOM 5079 N N . LYS A 1 669 ? -8.005 23.269 22.975 1.00 56.56 668 LYS A N 1
ATOM 5080 C CA . LYS A 1 669 ? -7.265 24.341 23.619 1.00 56.56 668 LYS A CA 1
ATOM 5081 C C . LYS A 1 669 ? -8.197 25.536 23.736 1.00 56.56 668 LYS A C 1
ATOM 5082 O O . LYS A 1 669 ? -8.907 25.875 22.788 1.00 56.56 668 LYS A O 1
ATOM 5096 N N . TYR A 1 671 ? -9.394 29.025 26.849 1.00 45.94 670 TYR A N 1
ATOM 5097 C CA . TYR A 1 671 ? -9.225 29.723 28.114 1.00 45.94 670 TYR A CA 1
ATOM 5098 C C . TYR A 1 671 ? -10.482 30.566 28.315 1.00 45.94 670 TYR A C 1
ATOM 5099 O O . TYR A 1 671 ? -11.115 30.978 27.345 1.00 45.94 670 TYR A O 1
ATOM 5108 N N . PHE A 1 672 ? -10.861 30.802 29.565 1.00 46.51 671 PHE A N 1
ATOM 5109 C CA . PHE A 1 672 ? -12.061 31.576 29.847 1.00 46.51 671 PHE A CA 1
ATOM 5110 C C . PHE A 1 672 ? -12.011 32.167 31.247 1.00 46.51 671 PHE A C 1
ATOM 5111 O O . PHE A 1 672 ? -11.259 31.696 32.105 1.00 46.51 671 PHE A O 1
ATOM 5119 N N . ASN A 1 673 ? -12.815 33.200 31.473 1.00 46.97 672 ASN A N 1
ATOM 5120 C CA . ASN A 1 673 ? -12.867 33.854 32.771 1.00 46.97 672 ASN A CA 1
ATOM 5121 C C . ASN A 1 673 ? -14.048 33.294 33.531 1.00 46.97 672 ASN A C 1
ATOM 5122 O O . ASN A 1 673 ? -15.167 33.286 33.027 1.00 46.97 672 ASN A O 1
ATOM 5127 N N . LEU A 1 674 ? -13.795 32.803 34.736 1.00 44.10 673 LEU A N 1
ATOM 5128 C CA . LEU A 1 674 ? -14.862 32.272 35.560 1.00 44.10 673 LEU A CA 1
ATOM 5129 C C . LEU A 1 674 ? -14.591 32.700 36.971 1.00 44.10 673 LEU A C 1
ATOM 5130 O O . LEU A 1 674 ? -13.539 32.393 37.526 1.00 44.10 673 LEU A O 1
ATOM 5135 N N . GLY A 1 675 ? -15.541 33.426 37.542 1.00 48.61 674 GLY A N 1
ATOM 5136 C CA . GLY A 1 675 ? -15.401 33.878 38.908 1.00 48.61 674 GLY A CA 1
ATOM 5137 C C . GLY A 1 675 ? -14.193 34.749 39.193 1.00 48.61 674 GLY A C 1
ATOM 5138 O O . GLY A 1 675 ? -13.755 34.805 40.332 1.00 48.61 674 GLY A O 1
ATOM 5139 N N . GLY A 1 676 ? -13.656 35.425 38.184 1.00 53.58 675 GLY A N 1
ATOM 5140 C CA . GLY A 1 676 ? -12.504 36.278 38.418 1.00 53.58 675 GLY A CA 1
ATOM 5141 C C . GLY A 1 676 ? -11.166 35.615 38.151 1.00 53.58 675 GLY A C 1
ATOM 5142 O O . GLY A 1 676 ? -10.120 36.262 38.192 1.00 53.58 675 GLY A O 1
ATOM 5143 N N . ALA A 1 677 ? -11.189 34.317 37.876 1.00 53.60 676 ALA A N 1
ATOM 5144 C CA . ALA A 1 677 ? -9.966 33.593 37.596 1.00 53.60 676 ALA A CA 1
ATOM 5145 C C . ALA A 1 677 ? -9.999 33.161 36.144 1.00 53.60 676 ALA A C 1
ATOM 5146 O O . ALA A 1 677 ? -11.070 33.063 35.554 1.00 53.60 676 ALA A O 1
ATOM 5148 N N . ILE A 1 678 ? -8.832 32.920 35.558 1.00 48.00 677 ILE A N 1
ATOM 5149 C CA . ILE A 1 678 ? -8.773 32.472 34.171 1.00 48.00 677 ILE A CA 1
ATOM 5150 C C . ILE A 1 678 ? -8.399 30.998 34.133 1.00 48.00 677 ILE A C 1
ATOM 5151 O O . ILE A 1 678 ? -7.429 30.582 34.771 1.00 48.00 677 ILE A O 1
ATOM 5156 N N . TYR A 1 679 ? -9.171 30.213 33.387 1.00 41.30 678 TYR A N 1
ATOM 5157 C CA . TYR A 1 679 ? -8.911 28.784 33.255 1.00 41.30 678 TYR A CA 1
ATOM 5158 C C . TYR A 1 679 ? -8.357 28.566 31.874 1.00 41.30 678 TYR A C 1
ATOM 5159 O O . TYR A 1 679 ? -8.950 29.006 30.894 1.00 41.30 678 TYR A O 1
ATOM 5168 N N . LEU A 1 680 ? -7.221 27.884 31.803 1.00 40.92 679 LEU A N 1
ATOM 5169 C CA . LEU A 1 680 ? -6.557 27.637 30.539 1.00 40.92 679 LEU A CA 1
ATOM 5170 C C . LEU A 1 680 ? -6.239 26.171 30.279 1.00 40.92 679 LEU A C 1
ATOM 5171 O O . LEU A 1 680 ? -5.623 25.505 31.114 1.00 40.92 679 LEU A O 1
ATOM 5176 N N . ILE A 1 681 ? -6.671 25.674 29.124 1.00 44.94 680 ILE A N 1
ATOM 5177 C CA . ILE A 1 681 ? -6.381 24.307 28.712 1.00 44.94 680 ILE A CA 1
ATOM 5178 C C . ILE A 1 681 ? -5.275 24.501 27.662 1.00 44.94 680 ILE A C 1
ATOM 5179 O O . ILE A 1 681 ? -5.535 24.935 26.537 1.00 44.94 680 ILE A O 1
ATOM 5184 N N . PRO A 1 682 ? -4.015 24.213 28.038 1.00 59.08 681 PRO A N 1
ATOM 5185 C CA . PRO A 1 682 ? -2.819 24.341 27.195 1.00 59.08 681 PRO A CA 1
ATOM 5186 C C . PRO A 1 682 ? -2.795 23.479 25.939 1.00 59.08 681 PRO A C 1
ATOM 5187 O O . PRO A 1 682 ? -2.228 23.868 24.916 1.00 59.08 681 PRO A O 1
ATOM 5191 N N . HIS A 1 683 ? -3.388 22.297 26.029 1.00 56.26 682 HIS A N 1
ATOM 5192 C CA . HIS A 1 683 ? -3.417 21.384 24.895 1.00 56.26 682 HIS A CA 1
ATOM 5193 C C . HIS A 1 683 ? -4.537 20.374 25.055 1.00 56.26 682 HIS A C 1
ATOM 5194 O O . HIS A 1 683 ? -5.056 20.181 26.155 1.00 56.26 682 HIS A O 1
ATOM 5201 N N . LYS A 1 684 ? -4.912 19.734 23.954 1.00 68.26 683 LYS A N 1
ATOM 5202 C CA . LYS A 1 684 ? -5.970 18.735 23.984 1.00 68.26 683 LYS A CA 1
ATOM 5203 C C . LYS A 1 684 ? -5.332 17.365 24.148 1.00 68.26 683 LYS A C 1
ATOM 5204 O O . LYS A 1 684 ? -4.148 17.197 23.868 1.00 68.26 683 LYS A O 1
ATOM 5210 N N . LEU A 1 685 ? -6.110 16.394 24.612 1.00 72.49 684 LEU A N 1
ATOM 5211 C CA . LEU A 1 685 ? -5.605 15.037 24.782 1.00 72.49 684 LEU A CA 1
ATOM 5212 C C . LEU A 1 685 ? -5.589 14.397 23.392 1.00 72.49 684 LEU A C 1
ATOM 5213 O O . LEU A 1 685 ? -6.638 14.185 22.783 1.00 72.49 684 LEU A O 1
ATOM 5218 N N . LYS A 1 686 ? -4.396 14.094 22.894 1.00 133.17 685 LYS A N 1
ATOM 5219 C CA . LYS A 1 686 ? -4.249 13.521 21.561 1.00 133.17 685 LYS A CA 1
ATOM 5220 C C . LYS A 1 686 ? -4.264 11.997 21.500 1.00 133.17 685 LYS A C 1
ATOM 5221 O O . LYS A 1 686 ? -4.633 11.417 20.478 1.00 133.17 685 LYS A O 1
ATOM 5227 N N . GLN A 1 687 ? -3.874 11.348 22.590 1.00 127.17 686 GLN A N 1
ATOM 5228 C CA . GLN A 1 687 ? -3.840 9.891 22.621 1.00 127.17 686 GLN A CA 1
ATOM 5229 C C . GLN A 1 687 ? -4.673 9.327 23.765 1.00 127.17 686 GLN A C 1
ATOM 5230 O O . GLN A 1 687 ? -5.658 8.620 23.547 1.00 127.17 686 GLN A O 1
ATOM 5236 N N . ALA A 1 688 ? -4.270 9.660 24.986 1.00 137.90 687 ALA A N 1
ATOM 5237 C CA . ALA A 1 688 ? -4.940 9.182 26.188 1.00 137.90 687 ALA A CA 1
ATOM 5238 C C . ALA A 1 688 ? -6.405 9.590 26.332 1.00 137.90 687 ALA A C 1
ATOM 5239 O O . ALA A 1 688 ? -6.863 10.573 25.746 1.00 137.90 687 ALA A O 1
ATOM 5241 N N . LYS A 1 689 ? -7.120 8.804 27.130 1.00 71.04 688 LYS A N 1
ATOM 5242 C CA . LYS A 1 689 ? -8.535 9.002 27.435 1.00 71.04 688 LYS A CA 1
ATOM 5243 C C . LYS A 1 689 ? -8.641 10.002 28.595 1.00 71.04 688 LYS A C 1
ATOM 5244 O O . LYS A 1 689 ? -7.681 10.198 29.342 1.00 71.04 688 LYS A O 1
ATOM 5250 N N . GLY A 1 690 ? -9.797 10.643 28.738 1.00 50.26 689 GLY A N 1
ATOM 5251 C CA . GLY A 1 690 ? -9.965 11.587 29.831 1.00 50.26 689 GLY A CA 1
ATOM 5252 C C . GLY A 1 690 ? -10.447 12.966 29.425 1.00 50.26 689 GLY A C 1
ATOM 5253 O O . GLY A 1 690 ? -10.707 13.221 28.251 1.00 50.26 689 GLY A O 1
ATOM 5254 N N . THR A 1 691 ? -10.558 13.852 30.413 1.00 41.72 690 THR A N 1
ATOM 5255 C CA . THR A 1 691 ? -11.010 15.221 30.205 1.00 41.72 690 THR A CA 1
ATOM 5256 C C . THR A 1 691 ? -9.854 16.155 30.558 1.00 41.72 690 THR A C 1
ATOM 5257 O O . THR A 1 691 ? -9.222 16.003 31.599 1.00 41.72 690 THR A O 1
ATOM 5261 N N . PRO A 1 692 ? -9.561 17.136 29.692 1.00 42.74 691 PRO A N 1
ATOM 5262 C CA . PRO A 1 692 ? -8.460 18.076 29.946 1.00 42.74 691 PRO A CA 1
ATOM 5263 C C . PRO A 1 692 ? -8.573 18.776 31.298 1.00 42.74 691 PRO A C 1
ATOM 5264 O O . PRO A 1 692 ? -9.661 19.157 31.731 1.00 42.74 691 PRO A O 1
ATOM 5268 N N . ILE A 1 693 ? -7.441 18.945 31.965 1.00 47.28 692 ILE A N 1
ATOM 5269 C CA . ILE A 1 693 ? -7.435 19.616 33.245 1.00 47.28 692 ILE A CA 1
ATOM 5270 C C . ILE A 1 693 ? -6.878 21.010 33.051 1.00 47.28 692 ILE A C 1
ATOM 5271 O O . ILE A 1 693 ? -5.707 21.180 32.746 1.00 47.28 692 ILE A O 1
ATOM 5276 N N . PRO A 1 694 ? -7.725 22.032 33.224 1.00 45.32 693 PRO A N 1
ATOM 5277 C CA . PRO A 1 694 ? -7.287 23.416 33.055 1.00 45.32 693 PRO A CA 1
ATOM 5278 C C . PRO A 1 694 ? -6.334 23.861 34.147 1.00 45.32 693 PRO A C 1
ATOM 5279 O O . PRO A 1 694 ? -6.356 23.340 35.260 1.00 45.32 693 PRO A O 1
ATOM 5283 N N . ILE A 1 695 ? -5.504 24.840 33.819 1.00 38.05 694 ILE A N 1
ATOM 5284 C CA . ILE A 1 695 ? -4.620 25.424 34.802 1.00 38.05 694 ILE A CA 1
ATOM 5285 C C . ILE A 1 695 ? -5.423 26.641 35.232 1.00 38.05 694 ILE A C 1
ATOM 5286 O O . ILE A 1 695 ? -5.916 27.378 34.378 1.00 38.05 694 ILE A O 1
ATOM 5291 N N . LYS A 1 696 ? -5.551 26.864 36.535 1.00 40.66 695 LYS A N 1
ATOM 5292 C CA . LYS A 1 696 ? -6.286 28.010 37.034 1.00 40.66 695 LYS A CA 1
ATOM 5293 C C . LYS A 1 696 ? -5.317 29.155 37.392 1.00 40.66 695 LYS A C 1
ATOM 5294 O O . LYS A 1 696 ? -4.383 28.978 38.188 1.00 40.66 695 LYS A O 1
ATOM 5300 N N . LEU A 1 697 ? -5.537 30.325 36.793 1.00 47.41 696 LEU A N 1
ATOM 5301 C CA . LEU A 1 697 ? -4.693 31.492 37.032 1.00 47.41 696 LEU A CA 1
ATOM 5302 C C . LEU A 1 697 ? -5.500 32.549 37.766 1.00 47.41 696 LEU A C 1
ATOM 5303 O O . LEU A 1 697 ? -6.610 32.872 37.344 1.00 47.41 696 LEU A O 1
ATOM 5308 N N . ALA A 1 698 ? -4.955 33.091 38.858 1.00 44.29 697 ALA A N 1
ATOM 5309 C CA . ALA A 1 698 ? -5.683 34.109 39.616 1.00 44.29 697 ALA A CA 1
ATOM 5310 C C . ALA A 1 698 ? -4.845 34.989 40.557 1.00 44.29 697 ALA A C 1
ATOM 5311 O O . ALA A 1 698 ? -3.669 34.710 40.827 1.00 44.29 697 ALA A O 1
ATOM 5313 N N . LYS A 1 699 ? -5.481 36.053 41.051 1.00 43.91 698 LYS A N 1
ATOM 5314 C CA . LYS A 1 699 ? -4.869 36.994 41.982 1.00 43.91 698 LYS A CA 1
ATOM 5315 C C . LYS A 1 699 ? -3.489 37.459 41.553 1.00 43.91 698 LYS A C 1
ATOM 5316 O O . LYS A 1 699 ? -2.544 37.414 42.331 1.00 43.91 698 LYS A O 1
ATOM 5322 N N . LYS A 1 700 ? -3.373 37.899 40.309 1.00 59.17 699 LYS A N 1
ATOM 5323 C CA . LYS A 1 700 ? -2.109 38.386 39.801 1.00 59.17 699 LYS A CA 1
ATOM 5324 C C . LYS A 1 700 ? -1.788 39.666 40.559 1.00 59.17 699 LYS A C 1
ATOM 5325 O O . LYS A 1 700 ? -2.690 40.337 41.058 1.00 59.17 699 LYS A O 1
ATOM 5331 N N . ARG A 1 701 ? -0.509 39.997 40.675 1.00 53.00 700 ARG A N 1
ATOM 5332 C CA . ARG A 1 701 ? -0.119 41.212 41.375 1.00 53.00 700 ARG A CA 1
ATOM 5333 C C . ARG A 1 701 ? 1.286 41.619 40.958 1.00 53.00 700 ARG A C 1
ATOM 5334 O O . ARG A 1 701 ? 2.062 40.798 40.463 1.00 53.00 700 ARG A O 1
ATOM 5342 N N . ILE A 1 702 ? 1.605 42.896 41.142 1.00 59.98 701 ILE A N 1
ATOM 5343 C CA . ILE A 1 702 ? 2.925 43.417 40.797 1.00 59.98 701 ILE A CA 1
ATOM 5344 C C . ILE A 1 702 ? 3.563 43.948 42.071 1.00 59.98 701 ILE A C 1
ATOM 5345 O O . ILE A 1 702 ? 2.904 44.593 42.881 1.00 59.98 701 ILE A O 1
ATOM 5350 N N . ILE A 1 703 ? 4.844 43.670 42.258 1.00 61.88 702 ILE A N 1
ATOM 5351 C CA . ILE A 1 703 ? 5.521 44.139 43.452 1.00 61.88 702 ILE A CA 1
ATOM 5352 C C . ILE A 1 703 ? 6.714 45.001 43.073 1.00 61.88 702 ILE A C 1
ATOM 5353 O O . ILE A 1 703 ? 7.685 44.511 42.501 1.00 61.88 702 ILE A O 1
ATOM 5358 N N . LYS A 1 704 ? 6.617 46.291 43.387 1.00 76.24 703 LYS A N 1
ATOM 5359 C CA . LYS A 1 704 ? 7.673 47.257 43.094 1.00 76.24 703 LYS A CA 1
ATOM 5360 C C . LYS A 1 704 ? 8.089 47.940 44.388 1.00 76.24 703 LYS A C 1
ATOM 5361 O O . LYS A 1 704 ? 7.247 48.284 45.217 1.00 76.24 703 LYS A O 1
ATOM 5367 N N . ASN A 1 705 ? 9.391 48.137 44.552 1.00 76.83 704 ASN A N 1
ATOM 5368 C CA . ASN A 1 705 ? 9.920 48.797 45.735 1.00 76.83 704 ASN A CA 1
ATOM 5369 C C . ASN A 1 705 ? 9.218 48.351 47.015 1.00 76.83 704 ASN A C 1
ATOM 5370 O O . ASN A 1 705 ? 8.875 49.173 47.868 1.00 76.83 704 ASN A O 1
ATOM 5375 N N . GLY A 1 706 ? 8.987 47.046 47.132 1.00 60.58 705 GLY A N 1
ATOM 5376 C CA . GLY A 1 706 ? 8.357 46.504 48.324 1.00 60.58 705 GLY A CA 1
ATOM 5377 C C . GLY A 1 706 ? 6.867 46.724 48.461 1.00 60.58 705 GLY A C 1
ATOM 5378 O O . GLY A 1 706 ? 6.284 46.380 49.492 1.00 60.58 705 GLY A O 1
ATOM 5379 N N . LYS A 1 707 ? 6.241 47.285 47.434 1.00 69.84 706 LYS A N 1
ATOM 5380 C CA . LYS A 1 707 ? 4.805 47.533 47.479 1.00 69.84 706 LYS A CA 1
ATOM 5381 C C . LYS A 1 707 ? 4.011 46.644 46.525 1.00 69.84 706 LYS A C 1
ATOM 5382 O O . LYS A 1 707 ? 4.396 46.444 45.368 1.00 69.84 706 LYS A O 1
ATOM 5388 N N . VAL A 1 708 ? 2.891 46.126 47.028 1.00 58.45 707 VAL A N 1
ATOM 5389 C CA . VAL A 1 708 ? 2.021 45.242 46.262 1.00 58.45 707 VAL A CA 1
ATOM 5390 C C . VAL A 1 708 ? 0.806 45.942 45.654 1.00 58.45 707 VAL A C 1
ATOM 5391 O O . VAL A 1 708 ? 0.056 46.638 46.341 1.00 58.45 707 VAL A O 1
ATOM 5395 N N . GLU A 1 709 ? 0.613 45.728 44.358 1.00 65.11 708 GLU A N 1
ATOM 5396 C CA . GLU A 1 709 ? -0.505 46.314 43.638 1.00 65.11 708 GLU A CA 1
ATOM 5397 C C . GLU A 1 709 ? -1.254 45.221 42.879 1.00 65.11 708 GLU A C 1
ATOM 5398 O O . GLU A 1 709 ? -0.801 44.759 41.831 1.00 65.11 708 GLU A O 1
ATOM 5404 N N . LYS A 1 710 ? -2.396 44.805 43.419 1.00 65.35 709 LYS A N 1
ATOM 5405 C CA . LYS A 1 710 ? -3.209 43.768 42.789 1.00 65.35 709 LYS A CA 1
ATOM 5406 C C . LYS A 1 710 ? -3.459 44.150 41.342 1.00 65.35 709 LYS A C 1
ATOM 5407 O O . LYS A 1 710 ? -3.913 45.256 41.063 1.00 65.35 709 LYS A O 1
ATOM 5413 N N . GLN A 1 711 ? -3.158 43.240 40.422 1.00 72.53 710 GLN A N 1
ATOM 5414 C CA . GLN A 1 711 ? -3.349 43.518 39.006 1.00 72.53 710 GLN A CA 1
ATOM 5415 C C . GLN A 1 711 ? -4.445 42.635 38.421 1.00 72.53 710 GLN A C 1
ATOM 5416 O O . GLN A 1 711 ? -5.155 41.940 39.153 1.00 72.53 710 GLN A O 1
ATOM 5422 N N . SER A 1 712 ? -4.583 42.676 37.100 1.00 67.00 711 SER A N 1
ATOM 5423 C CA . SER A 1 712 ? -5.580 41.879 36.407 1.00 67.00 711 SER A CA 1
ATOM 5424 C C . SER A 1 712 ? -4.870 41.025 35.369 1.00 67.00 711 SER A C 1
ATOM 5425 O O . SER A 1 712 ? -3.918 41.481 34.737 1.00 67.00 711 SER A O 1
ATOM 5428 N N . ILE A 1 713 ? -5.327 39.787 35.203 1.00 59.42 712 ILE A N 1
ATOM 5429 C CA . ILE A 1 713 ? -4.720 38.876 34.244 1.00 59.42 712 ILE A CA 1
ATOM 5430 C C . ILE A 1 713 ? -5.164 39.291 32.846 1.00 59.42 712 ILE A C 1
ATOM 5431 O O . ILE A 1 713 ? -6.334 39.621 32.636 1.00 59.42 712 ILE A O 1
ATOM 5436 N N . THR A 1 714 ? -4.220 39.278 31.905 1.00 58.31 713 THR A N 1
ATOM 5437 C CA . THR A 1 714 ? -4.469 39.685 30.527 1.00 58.31 713 THR A CA 1
ATOM 5438 C C . THR A 1 714 ? -4.275 38.545 29.541 1.00 58.31 713 THR A C 1
ATOM 5439 O O . THR A 1 714 ? -3.750 37.484 29.883 1.00 58.31 713 THR A O 1
ATOM 5443 N N . ARG A 1 715 ? -4.690 38.774 28.304 1.00 56.92 714 ARG A N 1
ATOM 5444 C CA . ARG A 1 715 ? -4.542 37.759 27.281 1.00 56.92 714 ARG A CA 1
ATOM 5445 C C . ARG A 1 715 ? -3.060 37.457 27.099 1.00 56.92 714 ARG A C 1
ATOM 5446 O O . ARG A 1 715 ? -2.677 36.314 26.847 1.00 56.92 714 ARG A O 1
ATOM 5454 N N . GLN A 1 716 ? -2.231 38.489 27.227 1.00 57.29 715 GLN A N 1
ATOM 5455 C CA . GLN A 1 716 ? -0.787 38.331 27.092 1.00 57.29 715 GLN A CA 1
ATOM 5456 C C . GLN A 1 716 ? -0.262 37.397 28.184 1.00 57.29 715 GLN A C 1
ATOM 5457 O O . GLN A 1 716 ? 0.594 36.554 27.925 1.00 57.29 715 GLN A O 1
ATOM 5463 N N . ASP A 1 717 ? -0.779 37.558 29.397 1.00 55.13 716 ASP A N 1
ATOM 5464 C CA . ASP A 1 717 ? -0.382 36.714 30.522 1.00 55.13 716 ASP A CA 1
ATOM 5465 C C . ASP A 1 717 ? -0.717 35.254 30.234 1.00 55.13 716 ASP A C 1
ATOM 5466 O O . ASP A 1 717 ? 0.080 34.354 30.518 1.00 55.13 716 ASP A O 1
ATOM 5471 N N . VAL A 1 718 ? -1.899 35.028 29.664 1.00 45.86 717 VAL A N 1
ATOM 5472 C CA . VAL A 1 718 ? -2.344 33.682 29.332 1.00 45.86 717 VAL A CA 1
ATOM 5473 C C . VAL A 1 718 ? -1.435 33.119 28.249 1.00 45.86 717 VAL A C 1
ATOM 5474 O O . VAL A 1 718 ? -1.135 31.918 28.228 1.00 45.86 717 VAL A O 1
ATOM 5478 N N . LEU A 1 719 ? -0.992 33.989 27.350 1.00 48.09 718 LEU A N 1
ATOM 5479 C CA . LEU A 1 719 ? -0.096 33.575 26.267 1.00 48.09 718 LEU A CA 1
ATOM 5480 C C . LEU A 1 719 ? 1.249 33.136 26.870 1.00 48.09 718 LEU A C 1
ATOM 5481 O O . LEU A 1 719 ? 1.821 32.127 26.459 1.00 48.09 718 LEU A O 1
ATOM 5486 N N . ASP A 1 720 ? 1.754 33.907 27.830 1.00 48.83 719 ASP A N 1
ATOM 5487 C CA . ASP A 1 720 ? 3.021 33.569 28.475 1.00 48.83 719 ASP A CA 1
ATOM 5488 C C . ASP A 1 720 ? 2.907 32.187 29.134 1.00 48.83 719 ASP A C 1
ATOM 5489 O O . ASP A 1 720 ? 3.697 31.281 28.842 1.00 48.83 719 ASP A O 1
ATOM 5494 N N . ILE A 1 721 ? 1.916 32.024 30.012 1.00 43.40 720 ILE A N 1
ATOM 5495 C CA . ILE A 1 721 ? 1.713 30.746 30.686 1.00 43.40 720 ILE A CA 1
ATOM 5496 C C . ILE A 1 721 ? 1.639 29.646 29.646 1.00 43.40 720 ILE A C 1
ATOM 5497 O O . ILE A 1 721 ? 2.271 28.596 29.781 1.00 43.40 720 ILE A O 1
ATOM 5502 N N . PHE A 1 722 ? 0.872 29.904 28.594 1.00 42.36 721 PHE A N 1
ATOM 5503 C CA . PHE A 1 722 ? 0.717 28.938 27.518 1.00 42.36 721 PHE A CA 1
ATOM 5504 C C . PHE A 1 722 ? 2.061 28.509 26.949 1.00 42.36 721 PHE A C 1
ATOM 5505 O O . PHE A 1 722 ? 2.331 27.312 26.804 1.00 42.36 721 PHE A O 1
ATOM 5513 N N . ILE A 1 723 ? 2.899 29.482 26.608 1.00 51.86 722 ILE A N 1
ATOM 5514 C CA . ILE A 1 723 ? 4.203 29.162 26.041 1.00 51.86 722 ILE A CA 1
ATOM 5515 C C . ILE A 1 723 ? 5.020 28.355 27.051 1.00 51.86 722 ILE A C 1
ATOM 5516 O O . ILE A 1 723 ? 5.552 27.296 26.722 1.00 51.86 722 ILE A O 1
ATOM 5521 N N . LEU A 1 724 ? 5.093 28.848 28.282 1.00 50.06 723 LEU A N 1
ATOM 5522 C CA . LEU A 1 724 ? 5.837 28.174 29.341 1.00 50.06 723 LEU A CA 1
ATOM 5523 C C . LEU A 1 724 ? 5.383 26.736 29.535 1.00 50.06 723 LEU A C 1
ATOM 5524 O O . LEU A 1 724 ? 6.153 25.883 29.982 1.00 50.06 723 LEU A O 1
ATOM 5529 N N . THR A 1 725 ? 4.126 26.466 29.205 1.00 48.74 724 THR A N 1
ATOM 5530 C CA . THR A 1 725 ? 3.598 25.121 29.340 1.00 48.74 724 THR A CA 1
ATOM 5531 C C . THR A 1 725 ? 4.036 24.226 28.188 1.00 48.74 724 THR A C 1
ATOM 5532 O O . THR A 1 725 ? 4.061 23.006 28.327 1.00 48.74 724 THR A O 1
ATOM 5536 N N . ARG A 1 726 ? 4.387 24.820 27.051 1.00 47.84 725 ARG A N 1
ATOM 5537 C CA . ARG A 1 726 ? 4.815 24.021 25.903 1.00 47.84 725 ARG A CA 1
ATOM 5538 C C . ARG A 1 726 ? 6.297 23.635 25.910 1.00 47.84 725 ARG A C 1
ATOM 5539 O O . ARG A 1 726 ? 6.771 22.967 24.999 1.00 47.84 725 ARG A O 1
ATOM 5547 N N . LEU A 1 727 ? 7.029 24.048 26.938 1.00 53.00 726 LEU A N 1
ATOM 5548 C CA . LEU A 1 727 ? 8.444 23.702 27.031 1.00 53.00 726 LEU A CA 1
ATOM 5549 C C . LEU A 1 727 ? 8.584 22.397 27.844 1.00 53.00 726 LEU A C 1
ATOM 5550 O O . LEU A 1 727 ? 8.942 22.414 29.019 1.00 53.00 726 LEU A O 1
ATOM 5555 N N . ASN A 1 728 ? 8.288 21.271 27.189 1.00 53.74 727 ASN A N 1
ATOM 5556 C CA . ASN A 1 728 ? 8.323 19.937 27.802 1.00 53.74 727 ASN A CA 1
ATOM 5557 C C . ASN A 1 728 ? 9.567 19.083 27.493 1.00 53.74 727 ASN A C 1
ATOM 5558 O O . ASN A 1 728 ? 9.668 17.931 27.935 1.00 53.74 727 ASN A O 1
ATOM 5563 N N . TYR A 1 729 ? 10.482 19.623 26.696 1.00 54.75 728 TYR A N 1
ATOM 5564 C CA . TYR A 1 729 ? 11.730 18.928 26.378 1.00 54.75 728 TYR A CA 1
ATOM 5565 C C . TYR A 1 729 ? 11.666 17.451 25.937 1.0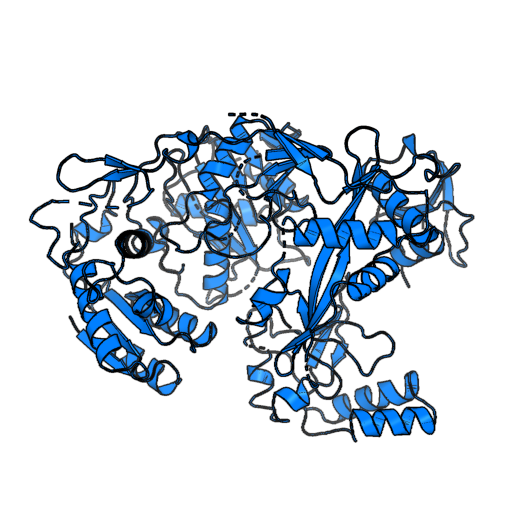0 54.75 728 TYR A C 1
ATOM 5566 O O . TYR A 1 729 ? 12.359 16.601 26.503 1.00 54.75 728 TYR A O 1
ATOM 5575 N N . GLY A 1 730 ? 10.843 17.152 24.932 1.00 54.03 729 GLY A N 1
ATOM 5576 C CA . GLY A 1 730 ? 10.749 15.788 24.426 1.00 54.03 729 GLY A CA 1
ATOM 5577 C C . GLY A 1 730 ? 9.915 14.783 25.208 1.00 54.03 729 GLY A C 1
ATOM 5578 O O . GLY A 1 730 ? 9.689 13.665 24.738 1.00 54.03 729 GLY A O 1
ATOM 5579 N N . SER A 1 731 ? 9.452 15.173 26.389 1.00 62.98 730 SER A N 1
ATOM 5580 C CA . SER A 1 731 ? 8.651 14.288 27.223 1.00 62.98 730 SER A CA 1
ATOM 5581 C C . SER A 1 731 ? 7.415 13.766 26.481 1.00 62.98 730 SER A C 1
ATOM 5582 O O . SER A 1 731 ? 6.368 14.420 26.449 1.00 62.98 730 SER A O 1
ATOM 5585 N N . ILE A 1 732 ? 7.551 12.586 25.883 1.00 141.32 731 ILE A N 1
ATOM 5586 C CA . ILE A 1 732 ? 6.449 11.974 25.153 1.00 141.32 731 ILE A CA 1
ATOM 5587 C C . ILE A 1 732 ? 5.246 11.918 26.088 1.00 141.32 731 ILE A C 1
ATOM 5588 O O . ILE A 1 732 ? 5.403 11.765 27.301 1.00 141.32 731 ILE A O 1
ATOM 5593 N N . SER A 1 733 ? 4.049 12.047 25.523 1.00 191.41 732 SER A N 1
ATOM 5594 C CA . SER A 1 733 ? 2.821 12.035 26.310 1.00 191.41 732 SER A CA 1
ATOM 5595 C C . SER A 1 733 ? 2.786 13.296 27.171 1.00 191.41 732 SER A C 1
ATOM 5596 O O . SER A 1 733 ? 2.926 13.233 28.393 1.00 191.41 732 SER A O 1
ATOM 5599 N N . ALA A 1 734 ? 2.606 14.440 26.517 1.00 174.30 733 ALA A N 1
ATOM 5600 C CA . ALA A 1 734 ? 2.562 15.731 27.197 1.00 174.30 733 ALA A CA 1
ATOM 5601 C C . ALA A 1 734 ? 1.505 15.777 28.297 1.00 174.30 733 ALA A C 1
ATOM 5602 O O . ALA A 1 734 ? 0.314 15.939 28.026 1.00 174.30 733 ALA A O 1
ATOM 5604 N N . ASP A 1 735 ? 1.953 15.636 29.540 1.00 130.52 734 ASP A N 1
ATOM 5605 C CA . ASP A 1 735 ? 1.056 15.669 30.687 1.00 130.52 734 ASP A CA 1
ATOM 5606 C C . ASP A 1 735 ? 1.469 16.783 31.640 1.00 130.52 734 ASP A C 1
ATOM 5607 O O . ASP A 1 735 ? 0.830 17.001 32.671 1.00 130.52 734 ASP A O 1
ATOM 5620 N N . ARG A 1 737 ? 1.255 19.665 33.339 1.00 86.57 736 ARG A N 1
ATOM 5621 C CA . ARG A 1 737 ? 0.157 20.605 33.533 1.00 86.57 736 ARG A CA 1
ATOM 5622 C C . ARG A 1 737 ? 0.655 21.927 34.109 1.00 86.57 736 ARG A C 1
ATOM 5623 O O . ARG A 1 737 ? -0.139 22.821 34.395 1.00 86.57 736 ARG A O 1
ATOM 5631 N N . LEU A 1 738 ? 1.968 22.057 34.278 1.00 43.91 737 LEU A N 1
ATOM 5632 C CA . LEU A 1 738 ? 2.520 23.284 34.850 1.00 43.91 737 LEU A CA 1
ATOM 5633 C C . LEU A 1 738 ? 3.531 23.980 33.977 1.00 43.91 737 LEU A C 1
ATOM 5634 O O . LEU A 1 738 ? 4.164 23.362 33.123 1.00 43.91 737 LEU A O 1
ATOM 5639 N N . PRO A 1 739 ? 3.680 25.299 34.163 1.00 43.31 738 PRO A N 1
ATOM 5640 C CA . PRO A 1 739 ? 4.653 26.073 33.386 1.00 43.31 738 PRO A CA 1
ATOM 5641 C C . PRO A 1 739 ? 6.011 25.410 33.644 1.00 43.31 738 PRO A C 1
ATOM 5642 O O . PRO A 1 739 ? 6.336 25.082 34.786 1.00 43.31 738 PRO A O 1
ATOM 5646 N N . ALA A 1 740 ? 6.787 25.206 32.584 1.00 39.08 739 ALA A N 1
ATOM 5647 C CA . ALA A 1 740 ? 8.091 24.557 32.685 1.00 39.08 739 ALA A CA 1
ATOM 5648 C C . ALA A 1 740 ? 8.949 25.001 33.878 1.00 39.08 739 ALA A C 1
ATOM 5649 O O . ALA A 1 740 ? 9.495 24.175 34.587 1.00 39.08 739 ALA A O 1
ATOM 5651 N N . PRO A 1 741 ? 9.082 26.315 34.111 1.00 39.59 740 PRO A N 1
ATOM 5652 C CA . PRO A 1 741 ? 9.908 26.752 35.246 1.00 39.59 740 PRO A CA 1
ATOM 5653 C C . PRO A 1 741 ? 9.467 26.113 36.563 1.00 39.59 740 PRO A C 1
ATOM 5654 O O . PRO A 1 741 ? 10.289 25.636 37.345 1.00 39.59 740 PRO A O 1
ATOM 5658 N N . VAL A 1 742 ? 8.161 26.104 36.802 1.00 40.82 741 VAL A N 1
ATOM 5659 C CA . VAL A 1 742 ? 7.628 25.524 38.025 1.00 40.82 741 VAL A CA 1
ATOM 5660 C C . VAL A 1 742 ? 7.799 24.010 38.012 1.00 40.82 741 VAL A C 1
ATOM 5661 O O . VAL A 1 742 ? 8.205 23.404 39.005 1.00 40.82 741 VAL A O 1
ATOM 5665 N N . HIS A 1 743 ? 7.499 23.402 36.871 1.00 39.52 742 HIS A N 1
ATOM 5666 C CA . HIS A 1 743 ? 7.608 21.961 36.747 1.00 39.52 742 HIS A CA 1
ATOM 5667 C C . HIS A 1 743 ? 8.994 21.464 37.105 1.00 39.52 742 HIS A C 1
ATOM 5668 O O . HIS A 1 743 ? 9.147 20.554 37.914 1.00 39.52 742 HIS A O 1
ATOM 5675 N N . TYR A 1 744 ? 10.010 22.063 36.494 1.00 38.31 743 TYR A N 1
ATOM 5676 C CA . TYR A 1 744 ? 11.372 21.642 36.765 1.00 38.31 743 TYR A CA 1
ATOM 5677 C C . TYR A 1 744 ? 11.856 21.998 38.169 1.00 38.31 743 TYR A C 1
ATOM 5678 O O . TYR A 1 744 ? 12.664 21.277 38.747 1.00 38.31 743 TYR A O 1
ATOM 5687 N N . ALA A 1 745 ? 11.359 23.088 38.736 1.00 40.59 744 ALA A N 1
ATOM 5688 C CA . ALA A 1 745 ? 11.755 23.427 40.100 1.00 40.59 744 ALA A CA 1
ATOM 5689 C C . ALA A 1 745 ? 11.318 22.265 41.001 1.00 40.59 744 ALA A C 1
ATOM 5690 O O . ALA A 1 745 ? 12.074 21.802 41.861 1.00 40.59 744 ALA A O 1
ATOM 5692 N N . HIS A 1 746 ? 10.101 21.782 40.775 1.00 40.98 745 HIS A N 1
ATOM 5693 C CA . HIS A 1 746 ? 9.551 20.680 41.561 1.00 40.98 745 HIS A CA 1
ATOM 5694 C C . HIS A 1 746 ? 10.341 19.398 41.344 1.00 40.98 745 HIS A C 1
ATOM 5695 O O . HIS A 1 746 ? 10.589 18.654 42.292 1.00 40.98 745 HIS A O 1
ATOM 5702 N N . LYS A 1 747 ? 10.733 19.131 40.100 1.00 39.29 746 LYS A N 1
ATOM 5703 C CA . LYS A 1 747 ? 11.513 17.932 39.819 1.00 39.29 746 LYS A CA 1
ATOM 5704 C C . LYS A 1 747 ? 12.862 18.008 40.538 1.00 39.29 746 LYS A C 1
ATOM 5705 O O . LYS A 1 747 ? 13.337 17.019 41.070 1.00 39.29 746 LYS A O 1
ATOM 5711 N N . PHE A 1 748 ? 13.488 19.179 40.543 1.00 36.74 747 PHE A N 1
ATOM 5712 C CA . PHE A 1 748 ? 14.777 19.305 41.199 1.00 36.74 747 PHE A CA 1
ATOM 5713 C C . PHE A 1 748 ? 14.632 19.145 42.724 1.00 36.74 747 PHE A C 1
ATOM 5714 O O . PHE A 1 748 ? 15.399 18.411 43.354 1.00 36.74 747 PHE A O 1
ATOM 5722 N N . ALA A 1 749 ? 13.643 19.811 43.306 1.00 44.70 748 ALA A N 1
ATOM 5723 C CA . ALA A 1 749 ? 13.406 19.694 44.737 1.00 44.70 748 ALA A CA 1
ATOM 5724 C C . ALA A 1 749 ? 13.222 18.204 45.062 1.00 44.70 748 ALA A C 1
ATOM 5725 O O . ALA A 1 749 ? 13.719 17.719 46.072 1.00 44.70 748 ALA A O 1
ATOM 5727 N N . ASN A 1 750 ? 12.529 17.476 44.192 1.00 45.21 749 ASN A N 1
ATOM 5728 C CA . ASN A 1 750 ? 12.324 16.045 44.410 1.00 45.21 749 ASN A CA 1
ATOM 5729 C C . ASN A 1 750 ? 13.627 15.245 44.380 1.00 45.21 749 ASN A C 1
ATOM 5730 O O . ASN A 1 750 ? 13.850 14.374 45.223 1.00 45.21 749 ASN A O 1
ATOM 5735 N N . ALA A 1 751 ? 14.479 15.529 43.402 1.00 49.51 750 ALA A N 1
ATOM 5736 C CA . ALA A 1 751 ? 15.746 14.822 43.274 1.00 49.51 750 ALA A CA 1
ATOM 5737 C C . ALA A 1 751 ? 16.658 15.085 44.482 1.00 49.51 750 ALA A C 1
ATOM 5738 O O . ALA A 1 751 ? 17.362 14.185 44.950 1.00 49.51 750 ALA A O 1
ATOM 5740 N N . ILE A 1 752 ? 16.648 16.315 44.980 1.00 50.38 751 ILE A N 1
ATOM 5741 C CA . ILE A 1 752 ? 17.459 16.662 46.144 1.00 50.38 751 ILE A CA 1
ATOM 5742 C C . ILE A 1 752 ? 16.957 15.843 47.341 1.00 50.38 751 ILE A C 1
ATOM 5743 O O . ILE A 1 752 ? 17.752 15.317 48.123 1.00 50.38 751 ILE A O 1
ATOM 5748 N N . ARG A 1 753 ? 15.635 15.745 47.475 1.00 59.72 752 ARG A N 1
ATOM 5749 C CA . ARG A 1 753 ? 15.033 14.983 48.564 1.00 59.72 752 ARG A CA 1
ATOM 5750 C C . ARG A 1 753 ? 15.268 13.494 48.365 1.00 59.72 752 ARG A C 1
ATOM 5751 O O . ARG A 1 753 ? 15.139 12.718 49.306 1.00 59.72 752 ARG A O 1
ATOM 5759 N N . ASN A 1 754 ? 15.603 13.096 47.138 1.00 55.46 753 ASN A N 1
ATOM 5760 C CA . ASN A 1 754 ? 15.845 11.688 46.848 1.00 55.46 753 ASN A CA 1
ATOM 5761 C C . ASN A 1 754 ? 17.322 11.304 46.804 1.00 55.46 753 ASN A C 1
ATOM 5762 O O . ASN A 1 754 ? 17.673 10.220 46.344 1.00 55.46 753 ASN A O 1
ATOM 5767 N N . GLU A 1 755 ? 18.185 12.199 47.273 1.00 51.88 754 GLU A N 1
ATOM 5768 C CA . GLU A 1 755 ? 19.623 11.921 47.347 1.00 51.88 754 GLU A CA 1
ATOM 5769 C C . GLU A 1 755 ? 20.425 12.077 46.054 1.00 51.88 754 GLU A C 1
ATOM 5770 O O . GLU A 1 755 ? 21.491 11.475 45.912 1.00 51.88 754 GLU A O 1
ATOM 5776 N N . TRP A 1 756 ? 19.928 12.859 45.104 1.00 47.41 755 TRP A N 1
ATOM 5777 C CA . TRP A 1 756 ? 20.682 13.044 43.871 1.00 47.41 755 TRP A CA 1
ATOM 5778 C C . TRP A 1 756 ? 21.858 13.968 44.130 1.00 47.41 755 TRP A C 1
ATOM 5779 O O . TRP A 1 756 ? 21.746 14.930 44.891 1.00 47.41 755 TRP A O 1
ATOM 5790 N N . LYS A 1 757 ? 22.989 13.680 43.502 1.00 47.96 756 LYS A N 1
ATOM 5791 C CA . LYS A 1 757 ? 24.144 14.543 43.666 1.00 47.96 756 LYS A CA 1
ATOM 5792 C C . LYS A 1 757 ? 23.784 15.914 43.085 1.00 47.96 756 LYS A C 1
ATOM 5793 O O . LYS A 1 757 ? 23.029 16.015 42.116 1.00 47.96 756 LYS A O 1
ATOM 5799 N N . ILE A 1 758 ? 24.326 16.966 43.677 1.00 58.56 757 ILE A N 1
ATOM 5800 C CA . ILE A 1 758 ? 24.059 18.316 43.214 1.00 58.56 757 ILE A CA 1
ATOM 5801 C C . ILE A 1 758 ? 25.278 18.878 42.479 1.00 58.56 757 ILE A C 1
ATOM 5802 O O . ILE A 1 758 ? 26.110 19.555 43.078 1.00 58.56 757 ILE A O 1
ATOM 5807 N N . LYS A 1 759 ? 25.381 18.585 41.182 1.00 49.81 758 LYS A N 1
ATOM 5808 C CA . LYS A 1 759 ? 26.502 19.063 40.368 1.00 49.81 758 LYS A CA 1
ATOM 5809 C C . LYS A 1 759 ? 26.264 20.487 39.905 1.00 49.81 758 LYS A C 1
ATOM 5810 O O . LYS A 1 759 ? 25.772 20.709 38.797 1.00 49.81 758 LYS A O 1
ATOM 5816 N N . GLU A 1 760 ? 26.634 21.452 40.736 1.00 45.60 759 GLU A N 1
ATOM 5817 C CA . GLU A 1 760 ? 26.420 22.853 40.387 1.00 45.60 759 GLU A CA 1
ATOM 5818 C C . GLU A 1 760 ? 26.993 23.215 39.027 1.00 45.60 759 GLU A C 1
ATOM 5819 O O . GLU A 1 760 ? 26.477 24.097 38.338 1.00 45.60 759 GLU A O 1
ATOM 5825 N N . GLU A 1 761 ? 28.037 22.508 38.625 1.00 50.56 760 GLU A N 1
ATOM 5826 C CA . GLU A 1 761 ? 28.656 22.745 37.329 1.00 50.56 760 GLU A CA 1
ATOM 5827 C C . GLU A 1 761 ? 27.626 22.516 36.211 1.00 50.56 760 GLU A C 1
ATOM 5828 O O . GLU A 1 761 ? 27.507 23.306 35.274 1.00 50.56 760 GLU A O 1
ATOM 5834 N N . PHE A 1 762 ? 26.88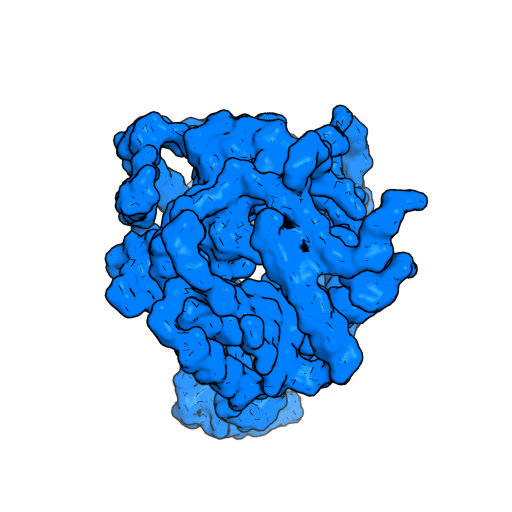8 21.415 36.312 1.00 40.45 761 PHE A N 1
ATOM 5835 C CA . PHE A 1 762 ? 25.872 21.089 35.314 1.00 40.45 761 PHE A CA 1
ATOM 5836 C C . PHE A 1 762 ? 24.641 21.972 35.490 1.00 40.45 761 PHE A C 1
ATOM 5837 O O . PHE A 1 762 ? 24.097 22.485 34.521 1.00 40.45 761 PHE A O 1
ATOM 5845 N N . LEU A 1 763 ? 24.233 22.168 36.737 1.00 42.78 762 LEU A N 1
ATOM 5846 C CA . LEU A 1 763 ? 23.064 22.977 37.058 1.00 42.78 762 LEU A CA 1
ATOM 5847 C C . LEU A 1 763 ? 23.186 24.444 36.613 1.00 42.78 762 LEU A C 1
ATOM 5848 O O . LEU A 1 763 ? 22.168 25.115 36.361 1.00 42.78 762 LEU A O 1
ATOM 5853 N N . ALA A 1 764 ? 24.423 24.936 36.514 1.00 43.71 763 ALA A N 1
ATOM 5854 C CA . ALA A 1 764 ? 24.679 26.319 36.116 1.00 43.71 763 ALA A CA 1
ATOM 5855 C C . ALA A 1 764 ? 24.510 26.537 34.614 1.00 43.71 763 ALA A C 1
ATOM 5856 O O . ALA A 1 764 ? 24.491 27.674 34.139 1.00 43.71 763 ALA A O 1
ATOM 5858 N N . GLU A 1 765 ? 24.398 25.442 33.870 1.00 43.52 764 GLU A N 1
ATOM 5859 C CA . GLU A 1 765 ? 24.222 25.509 32.425 1.00 43.52 764 GLU A CA 1
ATOM 5860 C C . GLU A 1 765 ? 22.831 24.989 32.064 1.00 43.52 764 GLU A C 1
ATOM 5861 O O . GLU A 1 765 ? 22.534 24.737 30.903 1.00 43.52 764 GLU A O 1
ATOM 5867 N N . GLY A 1 766 ? 21.988 24.806 33.074 1.00 40.66 765 GLY A N 1
ATOM 5868 C CA . GLY A 1 766 ? 20.648 24.324 32.810 1.00 40.66 765 GLY A CA 1
ATOM 5869 C C . GLY A 1 766 ? 20.502 22.858 32.430 1.00 40.66 765 GLY A C 1
ATOM 5870 O O . GLY A 1 766 ? 19.542 22.506 31.748 1.00 40.66 765 GLY A O 1
ATOM 5871 N N . PHE A 1 767 ? 21.442 22.013 32.859 1.00 37.82 766 PHE A N 1
ATOM 5872 C CA . PHE A 1 767 ? 21.389 20.572 32.582 1.00 37.82 766 PHE A CA 1
ATOM 5873 C C . PHE A 1 767 ? 20.218 19.952 33.367 1.00 37.82 766 PHE A C 1
ATOM 5874 O O . PHE A 1 767 ? 20.238 19.949 34.598 1.00 37.82 766 PHE A O 1
ATOM 5882 N N . LEU A 1 768 ? 19.209 19.418 32.686 1.00 38.39 767 LEU A N 1
ATOM 5883 C CA . LEU A 1 768 ? 18.103 18.782 33.412 1.00 38.39 767 LEU A CA 1
ATOM 5884 C C . LEU A 1 768 ? 18.454 17.302 33.609 1.00 38.39 767 LEU A C 1
ATOM 5885 O O . LEU A 1 768 ? 17.730 16.404 33.154 1.00 38.39 767 LEU A O 1
ATOM 5890 N N . TYR A 1 769 ? 19.560 17.041 34.307 1.00 32.98 768 TYR A N 1
ATOM 5891 C CA . TYR A 1 769 ? 20.016 15.655 34.494 1.00 32.98 768 TYR A CA 1
ATOM 5892 C C . TYR A 1 769 ? 19.206 14.799 35.440 1.00 32.98 768 TYR A C 1
ATOM 5893 O O . TYR A 1 769 ? 19.243 13.579 35.338 1.00 32.98 768 TYR A O 1
ATOM 5902 N N . PHE A 1 770 ? 18.486 15.443 36.352 1.00 42.84 769 PHE A N 1
ATOM 5903 C CA . PHE A 1 770 ? 17.663 14.769 37.349 1.00 42.84 769 PHE A CA 1
ATOM 5904 C C . PHE A 1 770 ? 16.224 14.553 36.851 1.00 42.84 769 PHE A C 1
ATOM 5905 O O . PHE A 1 770 ? 15.406 13.941 37.540 1.00 42.84 769 PHE A O 1
ATOM 5913 N N . VAL A 1 771 ? 15.923 15.068 35.664 1.00 74.51 770 VAL A N 1
ATOM 5914 C CA . VAL A 1 771 ? 14.588 14.955 35.092 1.00 74.51 770 VAL A CA 1
ATOM 5915 C C . VAL A 1 771 ? 14.477 13.785 34.132 1.00 74.51 770 VAL A C 1
ATOM 5916 O O . VAL A 1 771 ? 14.621 14.045 32.917 1.00 74.51 770 VAL A O 1
#

Sequence (695 aa):
SKAIVVINLVKINKKIIPDKIYVYRLYSIYRLAYENVGIVIDPENLIIATTKELEYEGEFIPEGEISFSELRNDYQSKLVLRLLKENGIGEYELSKLLRKFRKPKTFGDYKVIPSVESVIKHDEDFYLVIHIIHQIQSKTLWELVNKDPKELEEFLTHKENLLKDIASPLKTVYKPCFEEYTKKPKLDHNQEIVKYWYNYHIERYWNTPEAKLEFYRKFGQVDLKQPAILAKFASKNYKIYLLPQLVVPTYNAEQLAKEILEYTKLPEERKELLENILAEVDSDIIDKSLSEIEVEKIAQELENKIRVRDDKGNSVPISQLLWTNYSRKYPVILPYEVPEKFRKIREIPFIILDSGLLADIQNFATNEFRELVKSYYEKVITEDLNSDKGIIEVVEQVSSFKGKELGLAFIAARNKLSSEKFEEIKRRLFNLNVISQVVNEDTLKNKRDKYDRNRLDLFVRHNLLFQVLSKLGVKYYVLDYRFNYDYIIGIDVAPKRSEGYIGGSAVFDSQGYIRKIVPIKIGEQRGESVDNEFFKEVDKFKEFNIKLDNKKILLLRDGRITNNEEEGLKYISEFDIEVVTDVIKNHPVRAFANKYFNLGGAIYLIPHKLKQAKGTPIPIKLAKKRIIKNGKVEKQSITRQDVLDIFILTRLNYGSISADRLPAPVHYAHKFANAIRNEWKIKEEFLAEGFLYFV

B-factor: mean 63.89, std 25.31, range [22.88, 192.18]

GO terms:
  GO:0030145 manganese ion binding (F, IDA)
  GO:0004520 DNA endonuclease activity (F, IDA)
  GO:0044355 clearance of foreign intracellular DNA (P, IMP)

InterPro domains:
  IPR003100 PAZ domain [PS50821] (154-272)
  IPR003165 Piwi domain [PF02171] (484-756)
  IPR003165 Piwi domain [PS50822] (473-756)
  IPR003165 Piwi domain [SM00950] (473-756)
  IPR012337 Ribonuclease H-like superfamily [SSF53098] (325-770)
  IPR021103 Argonaute PAZ domain, archaea [PF12212] (146-272)
  IPR036085 PAZ domain superfamily [SSF101690] (4-323)
  IPR036397 Ribonuclease H superfamily [G3DSA:3.30.420.10] (547-770)
  IPR055253 Argonaute, N-terminal domain, thermococcales [PF22476] (19-78)
  IPR057272 Piwi domain, nematodes [cd02826] (333-753)

Solvent-accessible surface area: 35136 Å² total

Organism: Pyrococcus furiosus (strain ATCC 43587 / DSM 3638 / JCM 8422 / Vc1) (NCBI:txid186497)

Radius of gyration: 27.94 Å; Cα contacts (8 Å, |Δi|>4): 1342; chains: 1; bounding box: 74×61×78 Å

Secondary structure (DSSP, 8-state):
--EEEEBSEEEBPGGGS-S-EEEEE---HHHHHHHTTEEEEETTTTEEEESS----SS--EEEEEE-GGGS-HHHHHHHHHHHHHHTT-SHHHHHHHHTTTS--EEETTEEEEEEE--EEE-SS-EEEE--EEEEEE---HHHHTTT-HHHHHHH---TTT--EETTSTT--BEEE-B-TTSS-B-EE--HHHHHHHHHHHHHHH--SHHHHHHHHHHH-S--TTSPEEEEEES-----EEE-TTTEE-EEEGGG---HHHHHH---HHHHHHHHHHHHH---SSB-SS--EEEE----GGGGSSEEEE-SSS-EEES----GGGGS-PPPP---SB--THHHH------EEEETTS-HHHHHHHHHHHHHHHH-----EEEE-TTSHHHHHHHHHHHHH----S-EEEEEEE-TTS-HHHHHHHHHHHHHTTEEEEEEEHHHHHH-EETTEEEEE-HHHHHHHHHHHHHHTT-B--EES---SSSEEEEEEE----TTT-EEEEE--BTTS-----EEEE----SSSS---HHHH--HHHHHTT---TT-EEEEE-SBPPPHHHHHHHHHHH----EEE--EES-----BS----EEETTEEEE--S--SSS-S---PEEE---EEEETTEEEE----HHHHHHHHHHHT--TT-SS-----HHHHHHHHHHHHHHTT----HHHHTTT--TT-

CATH classification: 3.90.70.180 (+2 more: 3.40.50.2300, 3.30.420.10)

Foldseek 3Di:
DKDKFFWQKFFFAPVLFAPKKWKKFDVPLQVQQLVQLWGAQDPVRSIIIHSHDRDDPDDMDTPGIDHLVPHDQVRNFVSSQSSCVVVVDHFVNLQVLLCVPQNWDDDVFKIKRKTWDTWFAFDPTIIDGTFIFIKIWGQFLCVVQVVDQVRSQVVVLCQVFKKFQQLAPVSFDWHFDADPLDSGTDWALPLVLQVVVVVVSCVPPVVDPVSVVVSCVQQNDGDSRFIWTWIDGPPDPDTDTHTSSRIIMMGGLVPDDPVVVQSRFALVRRQVSSLSSLVVDPDPSIDNHTDMDMRDFDDCVLQFQKWWDFPPGDIGGLDDPDPPPPDQAAGATDFPDAPCVVVPFDDAEEEEEALVDDPLLSVLQVVNVVNLVVSVVYDYHYFNLQDPVRLVVVLVVLLVCPPHQAYEYEYEEEPPRSPVSVLVSLQSVVVSRYFYAYDYPVQSCPQADPVDNSHGHNSLSVLSSLQQCLLQLTRRMWGNFFAPWQEEKAWEADFDDDPFGFGFWMWAGRGRGTFFIGTFGDDDDDDPDDALSRVVSCVVVVVLVDRQQPTEYEYEAEADQDPRNLQSVLSVCLSVYKYKYGWYQDDRMFTSDFAWDRGSQWIWGQLHGQDPDGHGTGTTIGHQIWIHGSSDIDGDHQDPSNNSQFSVQLPPPRSPPRRDYGRVNRVLSVLVRVCVSVPRDDDNVSRNSSNSSSD